Protein AF-A0A1X6MQY3-F1 (afdb_monomer_lite)

pLDDT: mean 72.14, std 27.14, range [22.7, 98.81]

Foldseek 3Di:
DAQQVQVVVLQVQLQVCLLVLNLVSNLVQAAQQAWEFEACQQHPDTDIATGSVRSSVSSVVGSNVSNKADKDWDPPPLFDWDQDCDAPLHRWIKTKIWIDGPFFTKIKIFIWDQYPVNPGIHTNFIYMHGPGTPPQAFPPDDPPDPPPDPPPDDDPCLQVQQEEEEALPLLRLLVQLVCVRSVRRYEYEAQAQAALVLLVQAAQLDWALAFQLLDQGPPGGDDPPADRIGHSVNSRVVSRVSCVVSVHHYQYNKHWFADWDADPVVLWIWIWMCRVNDTDIGTHNEYEYAVALFAAFDDDDAAPPVLAPADEEESSNDHFQQVQAQFAEEEEEDAASSLSRLVRNLVNHHVAAEYEAQFAEFEAASVVVRVVSCVLRPPPNHSVSSCSVVVSADPVNLQVSLLVCLVVRCVVRVVLVVLCVVLPHHYDCPPRSSHVVVVVQQSSQDLDPPSRYHYHHDPPSSVCSSVNSYHYHYNWDFHHAHNQWTAIPVRDTDGGNYYYYNPGGGGCVVVVCRNHNDLVVVQCPRVNNPPVDDDDDDDDPFRWHWHRHPPDTRTTGDDDDPDDDPDDPDDDDDDDDDPVPPVVPPPDDDDDYDDDDDDPVPPVVVVVVVVVVVVVVVVVVVVVVVVVVVVVVVVVPDPDDDDDDDDDDDDDDDDDDDDWDWDWDWDADPVGDIDIAIDTDDDPPDDDPGDDDDDPPPPPPVVVVVVVVVVVVVVVVVVVVVVVVVVVVVVVVVPPDDDDDDDVVVVVVVVVVD

Organism: NCBI:txid670580

InterPro domains:
  IPR036188 FAD/NAD(P)-binding domain superfamily [G3DSA:3.50.50.60] (157-435)
  IPR036188 FAD/NAD(P)-binding domain superfamily [SSF51905] (165-577)
  IPR050982 Auxin biosynthesis and cation transport [PTHR43539] (166-515)

Radius of gyration: 34.9 Å; chains: 1; bounding box: 99×87×88 Å

Sequence (754 aa):
MDPKTIAENWLHTFGLAAYKGDVAAVVETFAQDGFLRDLLVFTWDLRTLAGHDKITAHLGPTLAPAHLSHFALDISPALAPEFITDGPFAGGVGAGFVFDMPRRRGQGYVRLLRDANGEAWRAVAACVLVAGLKGHEERGPEPGVYVAALYFGIPPRWKSADARTVGAGQSGLNAAARLEQLSVPTLVVEKAARVGDQWRARYPTLSLHSIRNFSHLAYQAFPSTWPEFAPRDKMADWLEQYTITQDLFVWTSSHIMPGAQYDSASQRWSVTVNRNGTHVTLQPAHIVCAIGSTGPPHISEVADQDVFRGTVMHSGAYAGGQPFVGQHAVVVGACQSSADICQDLAFRGAASVTMVQRSSTCVVGIKTPTDEERAWYPVGVPTEAADMKNFSVPLKLTRREALKANAAKWERERAVHAKLKNSGLKLNMGRDGTGPLFLAYERLGESSRDLLTGYWWDVGLADYIESGRVEVKQGVEPKRFTADGVTFTDDSTLKADLVLFATGWCDVRESLKEIFGNEFWYCMGDLATVRFGSRQLTSHNKPFIVDVTNYYISVHTSARSQDCKEVYGHDNLTAVGVDHYRERASRHIESVPSVYHDARTDIAERALMHEELNRLEKEVADLLHQQASAYQSVMTMRAELSLDDAVTQEAVGDGYATSYVTAEGIWENEAGTKYTVHLPLVEDGTAPHAKIRMPPDEQQTITELAATTLFKIVWISKAIVLQRIMELVRKQKANKEIQWRFNLSMEMEDQMAR

Secondary structure (DSSP, 8-state):
--HHHHHHHHHHHHHHHHHHT-HHHHHTTEEEEEEEEEESSSSSSEEEEESHHHHHHHHHHHHHHHT-EEEEE--STTTS-EE--SGGGTTSEEEEEEEE-SSEEEEEEEEEEE-TTSSSEEEEEEEEEEEEETT-----S----TTS----S--GGGGG-SEEEE--SHHHHHHHHHHHHTT--EEEE-SSSSTTHHHHTS-TT-EEEEETTTTPBTTBPPPTTS-SEEEHHHHHHHHHHHHHHTT--EE-SEEEPS--EEETTTTEEEEEEEETTEEEEE--SEEEE-S-SEEEE-----BTGGG--SEEEEGGG---SGGGTT-EEEEE--SHHHHHHHHHHHHHT-SEEEEEESS-EEEEETHHHHHHHHHHS-TTS-HHHHHHHHHTS-HHHHHHHHHHHHHHHHHHTHHHHHHHHHTT--EESSTTS--HHHHHHHHHH---TT---EEEEESSHHHHHHTTSSEEEES--EEEE-SSEEEETTS-EEE-SEEEE---EEEHHHHHHHHH-HHHHHHH-SSS---SS-PPP---S--EEEEEETTEEEEEE----S--SSS---------S-GGGTTTSSS------------SSHHHHHHHHHHHHHHHHHHHHHHHHHHHHHHHHHTTS----------------SS------EEEEEEE-TT--EEEEEEE---SSS---------GGGHHHHHHHHHHHHHHHHHHHHHHHHHHHHHHHHHHTTS------S-SHHHHHHHH--

Structure (mmCIF, N/CA/C/O backbone):
data_AF-A0A1X6MQY3-F1
#
_entry.id   AF-A0A1X6MQY3-F1
#
loop_
_atom_site.group_PDB
_atom_site.id
_atom_site.type_symbol
_atom_site.label_atom_id
_atom_site.label_alt_id
_atom_site.label_comp_id
_atom_site.label_asym_id
_atom_site.label_entity_id
_atom_site.label_seq_id
_atom_site.pdbx_PDB_ins_code
_atom_site.Cartn_x
_atom_site.Cartn_y
_atom_site.Cartn_z
_atom_site.occupancy
_atom_site.B_iso_or_equiv
_atom_site.auth_seq_id
_atom_site.auth_comp_id
_atom_site.auth_asym_id
_atom_site.auth_atom_id
_atom_site.pdbx_PDB_model_num
ATOM 1 N N . MET A 1 1 ? 14.191 22.707 -27.914 1.00 81.38 1 MET A N 1
ATOM 2 C CA . MET A 1 1 ? 14.145 21.255 -28.170 1.00 81.38 1 MET A CA 1
ATOM 3 C C . MET A 1 1 ? 12.857 20.757 -27.550 1.00 81.38 1 MET A C 1
ATOM 5 O O . MET A 1 1 ? 12.587 21.122 -26.412 1.00 81.38 1 MET A O 1
ATOM 9 N N . ASP A 1 2 ? 12.035 20.067 -28.324 1.00 94.94 2 ASP A N 1
ATOM 10 C CA . ASP A 1 2 ? 10.779 19.447 -27.891 1.00 94.94 2 ASP A CA 1
ATOM 11 C C . ASP A 1 2 ? 11.055 18.179 -27.040 1.00 94.94 2 ASP A C 1
ATOM 13 O O . ASP A 1 2 ? 12.187 17.679 -27.057 1.00 94.94 2 ASP A O 1
ATOM 17 N N . PRO A 1 3 ? 10.073 17.650 -26.280 1.00 96.31 3 PRO A N 1
ATOM 18 C CA . PRO A 1 3 ? 10.327 16.553 -25.346 1.00 96.31 3 PRO A CA 1
ATOM 19 C C . PRO A 1 3 ? 10.656 15.236 -26.059 1.00 96.31 3 PRO A C 1
ATOM 21 O O . PRO A 1 3 ? 11.423 14.438 -25.521 1.00 96.31 3 PRO A O 1
ATOM 24 N N . LYS A 1 4 ? 10.155 15.025 -27.285 1.00 97.12 4 LYS A N 1
ATOM 25 C CA . LYS A 1 4 ? 10.470 13.837 -28.082 1.00 97.12 4 LYS A CA 1
ATOM 26 C C . LYS A 1 4 ? 11.945 13.838 -28.476 1.00 97.12 4 LYS A C 1
ATOM 28 O O . LYS A 1 4 ? 12.638 12.887 -28.137 1.00 97.12 4 LYS A O 1
ATOM 33 N N . THR A 1 5 ? 12.452 14.915 -29.076 1.00 97.31 5 THR A N 1
ATOM 34 C CA . THR A 1 5 ? 13.877 15.021 -29.441 1.00 97.31 5 THR A CA 1
ATOM 35 C C . THR A 1 5 ? 14.799 14.875 -28.218 1.00 97.31 5 THR A C 1
ATOM 37 O O . THR A 1 5 ? 15.861 14.260 -28.309 1.00 97.31 5 THR A O 1
ATOM 40 N N . ILE A 1 6 ? 14.401 15.394 -27.046 1.00 97.50 6 ILE A N 1
ATOM 41 C CA . ILE A 1 6 ? 15.151 15.210 -25.786 1.00 97.50 6 ILE A CA 1
ATOM 42 C C . ILE A 1 6 ? 15.217 13.722 -25.400 1.00 97.50 6 ILE A C 1
ATOM 44 O O . ILE A 1 6 ? 16.303 13.204 -25.126 1.00 97.50 6 ILE A O 1
ATOM 48 N N . ALA A 1 7 ? 14.073 13.033 -25.402 1.00 98.00 7 ALA A N 1
ATOM 49 C CA . ALA A 1 7 ? 13.982 11.622 -25.041 1.00 98.00 7 ALA A CA 1
ATOM 50 C C . ALA A 1 7 ? 14.686 10.702 -26.057 1.00 98.00 7 ALA A C 1
ATOM 52 O O . ALA A 1 7 ? 15.372 9.769 -25.646 1.00 98.00 7 ALA A O 1
ATOM 53 N N . GLU A 1 8 ? 14.585 10.984 -27.362 1.00 97.75 8 GLU A N 1
ATOM 54 C CA . GLU A 1 8 ? 15.268 10.236 -28.430 1.00 97.75 8 GLU A CA 1
ATOM 55 C C . GLU A 1 8 ? 16.793 10.312 -28.287 1.00 97.75 8 GLU A C 1
ATOM 57 O O . GLU A 1 8 ? 17.463 9.280 -28.323 1.00 97.75 8 GLU A O 1
ATOM 62 N N . ASN A 1 9 ? 17.347 11.505 -28.045 1.00 97.31 9 ASN A N 1
ATOM 63 C CA . ASN A 1 9 ? 18.790 11.691 -27.860 1.00 97.31 9 ASN A CA 1
ATOM 64 C C . ASN A 1 9 ? 19.326 10.935 -26.630 1.00 97.31 9 ASN A C 1
ATOM 66 O O . ASN A 1 9 ? 20.386 10.301 -26.695 1.00 97.31 9 ASN A O 1
ATOM 70 N N . TRP A 1 10 ? 18.590 10.974 -25.512 1.00 98.19 10 TRP A N 1
ATOM 71 C CA . TRP A 1 10 ? 18.957 10.223 -24.310 1.00 98.19 10 TRP A CA 1
ATOM 72 C C . TRP A 1 10 ? 18.854 8.711 -24.543 1.00 98.19 10 TRP A C 1
ATOM 74 O O . TRP A 1 10 ? 19.821 7.991 -24.290 1.00 98.19 10 TRP A O 1
ATOM 84 N N . LEU A 1 11 ? 17.729 8.231 -25.088 1.00 98.56 11 LEU A N 1
ATOM 85 C CA . LEU A 1 11 ? 17.483 6.803 -25.300 1.00 98.56 11 LEU A CA 1
ATOM 86 C C . LEU A 1 11 ? 18.447 6.195 -26.324 1.00 98.56 11 LEU A C 1
ATOM 88 O O . LEU A 1 11 ? 18.898 5.071 -26.129 1.00 98.56 11 LEU A O 1
ATOM 92 N N . HIS A 1 12 ? 18.810 6.931 -27.378 1.00 98.25 12 HIS A N 1
ATOM 93 C CA . HIS A 1 12 ? 19.837 6.504 -28.327 1.00 98.25 12 HIS A CA 1
ATOM 94 C C . HIS A 1 12 ? 21.189 6.293 -27.628 1.00 98.25 12 HIS A C 1
ATOM 96 O O . HIS A 1 12 ? 21.837 5.266 -27.824 1.00 98.25 12 HIS A O 1
ATOM 102 N N . THR A 1 13 ? 21.595 7.235 -26.772 1.00 98.06 13 THR A N 1
ATOM 103 C CA . THR A 1 13 ? 22.869 7.165 -26.038 1.00 98.06 13 THR A CA 1
ATOM 104 C C . THR A 1 13 ? 22.866 6.015 -25.026 1.00 98.06 13 THR A C 1
ATOM 106 O O . THR A 1 13 ? 23.754 5.162 -25.060 1.00 98.06 13 THR A O 1
ATOM 109 N N . PHE A 1 14 ? 21.829 5.937 -24.185 1.00 98.56 14 PHE A N 1
ATOM 110 C CA . PHE A 1 14 ? 21.639 4.871 -23.198 1.00 98.56 14 PHE A CA 1
ATOM 111 C C . PHE A 1 14 ? 21.548 3.490 -23.862 1.00 98.56 14 PHE A C 1
ATOM 113 O O . PHE A 1 14 ? 22.250 2.562 -23.467 1.00 98.56 14 PHE A O 1
ATOM 120 N N . GLY A 1 15 ? 20.725 3.360 -24.904 1.00 98.25 15 GLY A N 1
ATOM 121 C CA . GLY A 1 15 ? 20.485 2.104 -25.609 1.00 98.25 15 GLY A CA 1
ATOM 122 C C . GLY A 1 15 ? 21.708 1.596 -26.370 1.00 98.25 15 GLY A C 1
ATOM 123 O O . GLY A 1 15 ? 21.983 0.397 -26.345 1.00 98.25 15 GLY A O 1
ATOM 124 N N . LEU A 1 16 ? 22.490 2.487 -26.993 1.00 98.44 16 LEU A N 1
ATOM 125 C CA . LEU A 1 16 ? 23.740 2.120 -27.666 1.00 98.44 16 LEU A CA 1
ATOM 126 C C . LEU A 1 16 ? 24.808 1.650 -26.670 1.00 98.44 16 LEU A C 1
ATOM 128 O O . LEU A 1 16 ? 25.508 0.674 -26.946 1.00 98.44 16 LEU A O 1
ATOM 132 N N . ALA A 1 17 ? 24.931 2.322 -25.523 1.00 98.38 17 ALA A N 1
ATOM 133 C CA . ALA A 1 17 ? 25.840 1.917 -24.455 1.00 98.38 17 ALA A CA 1
ATOM 134 C C . ALA A 1 17 ? 25.417 0.569 -23.843 1.00 98.38 17 ALA A C 1
ATOM 136 O O . ALA A 1 17 ? 26.231 -0.350 -23.742 1.00 98.38 17 ALA A O 1
ATOM 137 N N . ALA A 1 18 ? 24.124 0.406 -23.542 1.00 98.12 18 ALA A N 1
ATOM 138 C CA . ALA A 1 18 ? 23.566 -0.828 -22.998 1.00 98.12 18 ALA A CA 1
ATOM 139 C C . ALA A 1 18 ? 23.732 -2.024 -23.950 1.00 98.12 18 ALA A C 1
ATOM 141 O O . ALA A 1 18 ? 24.156 -3.093 -23.515 1.00 98.12 18 ALA A O 1
ATOM 142 N N . TYR A 1 19 ? 23.481 -1.835 -25.251 1.00 98.00 19 TYR A N 1
ATOM 143 C CA . TYR A 1 19 ? 23.693 -2.857 -26.282 1.00 98.00 19 TYR A CA 1
ATOM 144 C C . TYR A 1 19 ? 25.165 -3.287 -26.402 1.00 98.00 19 TYR A C 1
ATOM 146 O O . TYR A 1 19 ? 25.456 -4.465 -26.606 1.00 98.00 19 TYR A O 1
ATOM 154 N N . LYS A 1 20 ? 26.106 -2.347 -26.247 1.00 97.81 20 LYS A N 1
ATOM 155 C CA . LYS A 1 20 ? 27.552 -2.626 -26.265 1.00 97.81 20 LYS A CA 1
ATOM 156 C C . LYS A 1 20 ? 28.084 -3.256 -24.974 1.00 97.81 20 LYS A C 1
ATOM 158 O O . LYS A 1 20 ? 29.227 -3.705 -24.968 1.00 97.81 20 LYS A O 1
ATOM 163 N N . GLY A 1 21 ? 27.306 -3.265 -23.890 1.00 97.44 21 GLY A N 1
ATOM 164 C CA . GLY A 1 21 ? 27.806 -3.621 -22.560 1.00 97.44 21 GLY A CA 1
ATOM 165 C C . GLY A 1 21 ? 28.698 -2.546 -21.923 1.00 97.44 21 GLY A C 1
ATOM 166 O O . GLY A 1 21 ? 29.435 -2.850 -20.987 1.00 97.44 21 GLY A O 1
ATOM 167 N N . ASP A 1 22 ? 28.656 -1.305 -22.417 1.00 98.38 22 ASP A N 1
ATOM 168 C CA . ASP A 1 22 ? 29.492 -0.201 -21.937 1.00 98.38 22 ASP A CA 1
ATOM 169 C C . ASP A 1 22 ? 28.880 0.433 -20.680 1.00 98.38 22 ASP A C 1
ATOM 171 O O . ASP A 1 22 ? 28.027 1.321 -20.737 1.00 98.38 22 ASP A O 1
ATOM 175 N N . VAL A 1 23 ? 29.313 -0.064 -19.522 1.00 98.50 23 VAL A N 1
ATOM 176 C CA . VAL A 1 23 ? 28.817 0.374 -18.212 1.00 98.50 23 VAL A CA 1
ATOM 177 C C . VAL A 1 23 ? 29.121 1.848 -17.949 1.00 98.50 23 VAL A C 1
ATOM 179 O O . VAL A 1 23 ? 28.262 2.544 -17.413 1.00 98.50 23 VAL A O 1
ATOM 182 N N . ALA A 1 24 ? 30.298 2.340 -18.346 1.00 98.19 24 ALA A N 1
ATOM 183 C CA . ALA A 1 24 ? 30.678 3.733 -18.126 1.00 98.19 24 ALA A CA 1
ATOM 184 C C . ALA A 1 24 ? 29.783 4.671 -18.949 1.00 98.19 24 ALA A C 1
ATOM 186 O O . ALA A 1 24 ? 29.186 5.595 -18.399 1.00 98.19 24 ALA A O 1
ATOM 187 N N . ALA A 1 25 ? 29.596 4.376 -20.239 1.00 98.06 25 ALA A N 1
ATOM 188 C CA . ALA A 1 25 ? 28.720 5.169 -21.095 1.00 98.06 25 ALA A CA 1
ATOM 189 C C . ALA A 1 25 ? 27.237 5.087 -20.682 1.00 98.06 25 ALA A C 1
ATOM 191 O O . ALA A 1 25 ? 26.522 6.074 -20.845 1.00 98.06 25 ALA A O 1
ATOM 192 N N . VAL A 1 26 ? 26.761 3.967 -20.112 1.00 98.44 26 VAL A N 1
ATOM 193 C CA . VAL A 1 26 ? 25.411 3.903 -19.512 1.00 98.44 26 VAL A CA 1
ATOM 194 C C . VAL A 1 26 ? 25.312 4.830 -18.300 1.00 98.44 26 VAL A C 1
ATOM 196 O O . VAL A 1 26 ? 24.352 5.594 -18.199 1.00 98.44 26 VAL A O 1
ATOM 199 N N . VAL A 1 27 ? 26.284 4.778 -17.388 1.00 98.00 27 VAL A N 1
ATOM 200 C CA . VAL A 1 27 ? 26.291 5.552 -16.136 1.00 98.00 27 VAL A CA 1
ATOM 201 C C . VAL A 1 27 ? 26.330 7.061 -16.403 1.00 98.00 27 VAL A C 1
ATOM 203 O O . VAL A 1 27 ? 25.552 7.797 -15.798 1.00 98.00 27 VAL A O 1
ATOM 206 N N . GLU A 1 28 ? 27.099 7.507 -17.398 1.00 96.69 28 GLU A N 1
ATOM 207 C CA . GLU A 1 28 ? 27.139 8.906 -17.860 1.00 96.69 28 GLU A CA 1
ATOM 208 C C . GLU A 1 28 ? 25.793 9.450 -18.376 1.00 96.69 28 GLU A C 1
ATOM 210 O O . GLU A 1 28 ? 25.615 10.663 -18.490 1.00 96.69 28 GLU A O 1
ATOM 215 N N . THR A 1 29 ? 24.801 8.598 -18.664 1.00 97.69 29 THR A N 1
ATOM 216 C CA . THR A 1 29 ? 23.443 9.063 -19.010 1.00 97.69 29 THR A CA 1
ATOM 217 C C . THR A 1 29 ? 22.597 9.460 -17.790 1.00 97.69 29 THR A C 1
ATOM 219 O O . THR A 1 29 ? 21.542 10.086 -17.950 1.00 97.69 29 THR A O 1
ATOM 222 N N . PHE A 1 30 ? 23.048 9.139 -16.573 1.00 97.62 30 PHE A N 1
ATOM 223 C CA . PHE A 1 30 ? 22.397 9.477 -15.305 1.00 97.62 30 PHE A CA 1
ATOM 224 C C . PHE A 1 30 ? 23.007 10.730 -14.677 1.00 97.62 30 PHE A C 1
ATOM 226 O O . PHE A 1 30 ? 24.190 11.021 -14.845 1.00 97.62 30 PHE A O 1
ATOM 233 N N . ALA A 1 31 ? 22.208 11.451 -13.890 1.00 95.44 31 ALA A N 1
ATOM 234 C CA . ALA A 1 31 ? 22.740 12.461 -12.980 1.00 95.44 31 ALA A CA 1
ATOM 235 C C . ALA A 1 31 ? 23.653 11.794 -11.931 1.00 95.44 31 ALA A C 1
ATOM 237 O O . ALA A 1 31 ? 23.474 10.613 -11.624 1.00 95.44 31 ALA A O 1
ATOM 238 N N . GLN A 1 32 ? 24.593 12.543 -11.345 1.00 93.69 32 GLN A N 1
ATOM 239 C CA . GLN A 1 32 ? 25.542 12.013 -10.350 1.00 93.69 32 GLN A CA 1
ATOM 240 C C . GLN A 1 32 ? 24.837 11.339 -9.157 1.00 93.69 32 GLN A C 1
ATOM 242 O O . GLN A 1 32 ? 25.299 10.324 -8.636 1.00 93.69 32 GLN A O 1
ATOM 247 N N . ASP A 1 33 ? 23.698 11.902 -8.745 1.00 91.88 33 ASP A N 1
ATOM 248 C CA . ASP A 1 33 ? 22.793 11.426 -7.693 1.00 91.88 33 ASP A CA 1
ATOM 249 C C . ASP A 1 33 ? 21.560 10.677 -8.245 1.00 91.88 33 ASP A C 1
ATOM 251 O O . ASP A 1 33 ? 20.618 10.392 -7.502 1.00 91.88 33 ASP A O 1
ATOM 255 N N . GLY A 1 34 ? 21.553 10.384 -9.548 1.00 95.06 34 GLY A N 1
ATOM 256 C CA . GLY A 1 34 ? 20.458 9.743 -10.264 1.00 95.06 34 GLY A CA 1
ATOM 257 C C . GLY A 1 34 ? 20.236 8.289 -9.852 1.00 95.06 34 GLY A C 1
ATOM 258 O O . GLY A 1 34 ? 21.082 7.644 -9.226 1.00 95.06 34 GLY A O 1
ATOM 259 N N . PHE A 1 35 ? 19.064 7.763 -10.204 1.00 96.81 35 PHE A N 1
ATOM 260 C CA . PHE A 1 35 ? 18.627 6.437 -9.778 1.00 96.81 35 PHE A CA 1
ATOM 261 C C . PHE A 1 35 ? 18.347 5.491 -10.946 1.00 96.81 35 PHE A C 1
ATOM 263 O O . PHE A 1 35 ? 17.607 5.840 -11.866 1.00 96.81 35 PHE A O 1
ATOM 270 N N . LEU A 1 36 ? 18.829 4.250 -10.832 1.00 97.50 36 LEU A N 1
ATOM 271 C CA . LEU A 1 36 ? 18.385 3.117 -11.648 1.00 97.50 36 LEU A CA 1
ATOM 272 C C . LEU A 1 36 ? 17.474 2.212 -10.810 1.00 97.50 36 LEU A C 1
ATOM 274 O O . LEU A 1 36 ? 17.883 1.703 -9.761 1.00 97.50 36 LEU A O 1
ATOM 278 N N . ARG A 1 37 ? 16.245 1.984 -11.277 1.00 95.31 37 ARG A N 1
ATOM 279 C CA . ARG A 1 37 ? 15.297 1.028 -10.691 1.00 95.31 37 ARG A CA 1
ATOM 280 C C . ARG A 1 37 ? 15.143 -0.175 -11.622 1.00 95.31 37 ARG A C 1
ATOM 282 O O . ARG A 1 37 ? 14.486 -0.076 -12.652 1.00 95.31 37 ARG A O 1
ATOM 289 N N . ASP A 1 38 ? 15.776 -1.285 -11.254 1.00 93.25 38 ASP A N 1
ATOM 290 C CA . ASP A 1 38 ? 15.801 -2.551 -11.999 1.00 93.25 38 ASP A CA 1
ATOM 291 C C . ASP A 1 38 ? 14.758 -3.506 -11.414 1.00 93.25 38 ASP A C 1
ATOM 293 O O . ASP A 1 38 ? 14.861 -3.911 -10.255 1.00 93.25 38 ASP A O 1
ATOM 297 N N . LEU A 1 39 ? 13.738 -3.841 -12.202 1.00 89.81 39 LEU A N 1
ATOM 298 C CA . LEU A 1 39 ? 12.708 -4.810 -11.845 1.00 89.81 39 LEU A CA 1
ATOM 299 C C . LEU A 1 39 ? 12.854 -6.043 -12.748 1.00 89.81 39 LEU A C 1
ATOM 301 O O . LEU A 1 39 ? 12.202 -6.168 -13.787 1.00 89.81 39 LEU A O 1
ATOM 305 N N . LEU A 1 40 ? 13.707 -6.974 -12.315 1.00 89.19 40 LEU A N 1
ATOM 306 C CA . LEU A 1 40 ? 13.940 -8.275 -12.954 1.00 89.19 40 LEU A CA 1
ATOM 307 C C . LEU A 1 40 ? 14.655 -8.230 -14.323 1.00 89.19 40 LEU A C 1
ATOM 309 O O . LEU A 1 40 ? 14.620 -9.219 -15.058 1.00 89.19 40 LEU A O 1
ATOM 313 N N . VAL A 1 41 ? 15.294 -7.121 -14.713 1.00 94.81 41 VAL A N 1
ATOM 314 C CA . VAL A 1 41 ? 15.950 -6.998 -16.030 1.00 94.81 41 VAL A CA 1
ATOM 315 C C . VAL A 1 41 ? 17.330 -7.639 -15.999 1.00 94.81 41 VAL A C 1
ATOM 317 O O . VAL A 1 41 ? 17.587 -8.591 -16.732 1.00 94.81 41 VAL A O 1
ATOM 320 N N . PHE A 1 42 ? 18.204 -7.160 -15.118 1.00 93.25 42 PHE A N 1
ATOM 321 C CA . PHE A 1 42 ? 19.594 -7.626 -15.039 1.00 93.25 42 PHE A CA 1
ATOM 322 C C . PHE A 1 42 ? 19.759 -8.891 -14.186 1.00 93.25 42 PHE A C 1
ATOM 324 O O . PHE A 1 42 ? 20.777 -9.575 -14.243 1.00 93.25 42 PHE A O 1
ATOM 331 N N . THR A 1 43 ? 18.753 -9.192 -13.367 1.00 88.56 43 THR A N 1
ATOM 332 C CA . THR A 1 43 ? 18.747 -10.231 -12.327 1.00 88.56 43 THR A CA 1
ATOM 333 C C . THR A 1 43 ? 17.313 -10.736 -12.114 1.00 88.56 43 THR A C 1
ATOM 335 O O . THR A 1 43 ? 16.413 -10.322 -12.837 1.00 88.56 43 THR A O 1
ATOM 338 N N . TRP A 1 44 ? 17.071 -11.624 -11.144 1.00 80.88 44 TRP A N 1
ATOM 339 C CA . TRP A 1 44 ? 15.713 -12.016 -10.725 1.00 80.88 44 TRP A CA 1
ATOM 340 C C . TRP A 1 44 ? 15.253 -11.342 -9.416 1.00 80.88 44 TRP A C 1
ATOM 342 O O . TRP A 1 44 ? 14.250 -11.755 -8.845 1.00 80.88 44 TRP A O 1
ATOM 352 N N . ASP A 1 45 ? 15.931 -10.279 -8.962 1.00 79.38 45 ASP A N 1
ATOM 353 C CA . ASP A 1 45 ? 15.491 -9.496 -7.796 1.00 79.38 45 ASP A CA 1
ATOM 354 C C . ASP A 1 45 ? 15.112 -8.062 -8.183 1.00 79.38 45 ASP A C 1
ATOM 356 O O . ASP A 1 45 ? 15.515 -7.542 -9.225 1.00 79.38 45 ASP A O 1
ATOM 360 N N . LEU A 1 46 ? 14.358 -7.407 -7.301 1.00 80.00 46 LEU A N 1
ATOM 361 C CA . LEU A 1 46 ? 13.988 -6.000 -7.426 1.00 80.00 46 LEU A CA 1
ATOM 362 C C . LEU A 1 46 ? 15.082 -5.126 -6.800 1.00 80.00 46 LEU A C 1
ATOM 364 O O . LEU A 1 46 ? 15.442 -5.308 -5.635 1.00 80.00 46 LEU A O 1
ATOM 368 N N . ARG A 1 47 ? 15.610 -4.159 -7.554 1.00 86.50 47 ARG A N 1
ATOM 369 C CA . ARG A 1 47 ? 16.716 -3.289 -7.130 1.00 86.50 47 ARG A CA 1
ATOM 370 C C . ARG A 1 47 ? 16.411 -1.811 -7.345 1.00 86.50 47 ARG A C 1
ATOM 372 O O . ARG A 1 47 ? 15.682 -1.393 -8.240 1.00 86.50 47 ARG A O 1
ATOM 379 N N . THR A 1 48 ? 16.988 -0.986 -6.481 1.00 89.44 48 THR A N 1
ATOM 380 C CA . THR A 1 48 ? 16.944 0.476 -6.570 1.00 89.44 48 THR A CA 1
ATOM 381 C C . THR A 1 48 ? 18.312 1.003 -6.174 1.00 89.44 48 THR A C 1
ATOM 383 O O . THR A 1 48 ? 18.716 0.928 -5.013 1.00 89.44 48 THR A O 1
ATOM 386 N N . LEU A 1 49 ? 19.037 1.493 -7.169 1.00 94.25 49 LEU A N 1
ATOM 387 C CA . LEU A 1 49 ? 20.429 1.908 -7.089 1.00 94.25 49 LEU A CA 1
ATOM 388 C C . LEU A 1 49 ? 20.471 3.431 -7.169 1.00 94.25 49 LEU A C 1
ATOM 390 O O . LEU A 1 49 ? 19.715 4.025 -7.932 1.00 94.25 49 LEU A O 1
ATOM 394 N N . ALA A 1 50 ? 21.311 4.049 -6.345 1.00 95.06 50 ALA A N 1
ATOM 395 C CA . ALA A 1 50 ? 21.366 5.496 -6.171 1.00 95.06 50 ALA A CA 1
ATOM 396 C C . ALA A 1 50 ? 22.810 5.973 -6.313 1.00 95.06 50 ALA A C 1
ATOM 398 O O . ALA A 1 50 ? 23.666 5.538 -5.535 1.00 95.06 50 ALA A O 1
ATOM 399 N N . GLY A 1 51 ? 23.038 6.864 -7.273 1.00 96.00 51 GLY A N 1
ATOM 400 C CA . GLY A 1 51 ? 24.348 7.368 -7.654 1.00 96.00 51 GLY A CA 1
ATOM 401 C C . GLY A 1 51 ? 25.165 6.394 -8.503 1.00 96.00 51 GLY A C 1
ATOM 402 O O . GLY A 1 51 ? 24.961 5.174 -8.468 1.00 96.00 51 GLY A O 1
ATOM 403 N N . HIS A 1 52 ? 26.102 6.965 -9.261 1.00 97.56 52 HIS A N 1
ATOM 404 C CA . HIS A 1 52 ? 26.936 6.271 -10.247 1.00 97.56 52 HIS A CA 1
ATOM 405 C C . HIS A 1 52 ? 27.588 4.992 -9.707 1.00 97.56 52 HIS A C 1
ATOM 407 O O . HIS A 1 52 ? 27.358 3.932 -10.279 1.00 97.56 52 HIS A O 1
ATOM 413 N N . ASP A 1 53 ? 28.288 5.036 -8.568 1.00 97.88 53 ASP A N 1
ATOM 414 C CA . ASP A 1 53 ? 29.028 3.887 -8.007 1.00 97.88 53 ASP A CA 1
ATOM 415 C C . ASP A 1 53 ? 28.186 2.606 -7.889 1.00 97.88 53 ASP A C 1
ATOM 417 O O . ASP A 1 53 ? 28.636 1.507 -8.218 1.00 97.88 53 ASP A O 1
ATOM 421 N N . LYS A 1 54 ? 26.932 2.737 -7.433 1.00 97.19 54 LYS A N 1
ATOM 422 C CA . LYS A 1 54 ? 26.021 1.598 -7.229 1.00 97.19 54 LYS A CA 1
ATOM 423 C C . LYS A 1 54 ? 25.433 1.089 -8.536 1.00 97.19 54 LYS A C 1
ATOM 425 O O . LYS A 1 54 ? 25.139 -0.100 -8.638 1.00 97.19 54 LYS A O 1
ATOM 430 N N . ILE A 1 55 ? 25.263 1.974 -9.516 1.00 98.31 55 ILE A N 1
ATOM 431 C CA . ILE A 1 55 ? 24.845 1.612 -10.870 1.00 98.31 55 ILE A CA 1
ATOM 432 C C . ILE A 1 55 ? 25.997 0.859 -11.551 1.00 98.31 55 ILE A C 1
ATOM 434 O O . ILE A 1 55 ? 25.792 -0.270 -11.990 1.00 98.31 55 ILE A O 1
ATOM 438 N N . THR A 1 56 ? 27.219 1.402 -11.523 1.00 98.50 56 THR A N 1
ATOM 439 C CA . THR A 1 56 ? 28.444 0.765 -12.036 1.00 98.50 56 THR A CA 1
ATOM 440 C C . THR A 1 56 ? 28.662 -0.624 -11.437 1.00 98.50 56 THR A C 1
ATOM 442 O O . THR A 1 56 ? 28.843 -1.589 -12.178 1.00 98.50 56 THR A O 1
ATOM 445 N N . ALA A 1 57 ? 28.593 -0.757 -10.108 1.00 97.88 57 ALA A N 1
ATOM 446 C CA . ALA A 1 57 ? 28.823 -2.029 -9.421 1.00 97.88 57 ALA A CA 1
ATOM 447 C C . ALA A 1 57 ? 27.785 -3.114 -9.769 1.00 97.88 57 ALA A C 1
ATOM 449 O O . ALA A 1 57 ? 28.134 -4.291 -9.835 1.00 97.88 57 ALA A O 1
ATOM 450 N N . HIS A 1 58 ? 26.522 -2.739 -10.007 1.00 97.19 58 HIS A N 1
ATOM 451 C CA . HIS A 1 58 ? 25.476 -3.682 -10.426 1.00 97.19 58 HIS A CA 1
ATOM 452 C C . HIS A 1 58 ? 25.582 -4.048 -11.907 1.00 97.19 58 HIS A C 1
ATOM 454 O O . HIS A 1 58 ? 25.473 -5.220 -12.265 1.00 97.19 58 HIS A O 1
ATOM 460 N N . LEU A 1 59 ? 25.807 -3.054 -12.770 1.00 98.06 59 LEU A N 1
ATOM 461 C CA . LEU A 1 59 ? 25.857 -3.241 -14.219 1.00 98.06 59 LEU A CA 1
ATOM 462 C C . LEU A 1 59 ? 27.140 -3.937 -14.688 1.00 98.06 59 LEU A C 1
ATOM 464 O O . LEU A 1 59 ? 27.072 -4.697 -15.650 1.00 98.06 59 LEU A O 1
ATOM 468 N N . GLY A 1 60 ? 28.269 -3.756 -13.991 1.00 97.88 60 GLY A N 1
ATOM 469 C CA . GLY A 1 60 ? 29.556 -4.416 -14.266 1.00 97.88 60 GLY A CA 1
ATOM 470 C C . GLY A 1 60 ? 29.435 -5.901 -14.641 1.00 97.88 60 GLY A C 1
ATOM 471 O O . GLY A 1 60 ? 29.795 -6.271 -15.758 1.00 97.88 60 GLY A O 1
ATOM 472 N N . PRO A 1 61 ? 28.894 -6.756 -13.754 1.00 96.88 61 PRO A N 1
ATOM 473 C CA . PRO A 1 61 ? 28.714 -8.179 -14.035 1.00 96.88 61 PRO A CA 1
ATOM 474 C C . PRO A 1 61 ? 27.419 -8.543 -14.788 1.00 96.88 61 PRO A C 1
ATOM 476 O O . PRO A 1 61 ? 27.263 -9.707 -15.150 1.00 96.88 61 PRO A O 1
ATOM 479 N N . THR A 1 62 ? 26.476 -7.615 -15.013 1.00 97.31 62 THR A N 1
ATOM 480 C CA . THR A 1 62 ? 25.109 -7.963 -15.473 1.00 97.31 62 THR A CA 1
ATOM 481 C C . THR A 1 62 ? 24.652 -7.327 -16.789 1.00 97.31 62 THR A C 1
ATOM 483 O O . THR A 1 62 ? 23.774 -7.888 -17.446 1.00 97.31 62 THR A O 1
ATOM 486 N N . LEU A 1 63 ? 25.242 -6.209 -17.225 1.00 97.88 63 LEU A N 1
ATOM 487 C CA . LEU A 1 63 ? 24.782 -5.459 -18.400 1.00 97.88 63 LEU A CA 1
ATOM 488 C C . LEU A 1 63 ? 24.964 -6.246 -19.704 1.00 97.88 63 LEU A C 1
ATOM 490 O O . LEU A 1 63 ? 24.002 -6.441 -20.445 1.00 97.88 63 LEU A O 1
ATOM 494 N N . ALA A 1 64 ? 26.178 -6.736 -19.974 1.00 96.56 64 ALA A N 1
ATOM 495 C CA . ALA A 1 64 ? 26.455 -7.493 -21.195 1.00 96.56 64 ALA A CA 1
ATOM 496 C C . ALA A 1 64 ? 25.685 -8.838 -21.265 1.00 96.56 64 ALA A C 1
ATOM 498 O O . ALA A 1 64 ? 25.085 -9.100 -22.309 1.00 96.56 64 ALA A O 1
ATOM 499 N N . PRO A 1 65 ? 25.591 -9.654 -20.187 1.00 96.31 65 PRO A N 1
ATOM 500 C CA . PRO A 1 65 ? 24.758 -10.865 -20.174 1.00 96.31 65 PRO A CA 1
ATOM 501 C C . PRO A 1 65 ? 23.250 -10.634 -20.357 1.00 96.31 65 PRO A C 1
ATOM 503 O O . PRO A 1 65 ? 22.535 -11.560 -20.741 1.00 96.31 65 PRO A O 1
ATOM 506 N N . ALA A 1 66 ? 22.738 -9.427 -20.087 1.00 95.88 66 ALA A N 1
ATOM 507 C CA . ALA A 1 66 ? 21.323 -9.113 -20.287 1.00 95.88 66 ALA A CA 1
ATOM 508 C C . ALA A 1 66 ? 20.935 -9.006 -21.776 1.00 95.88 66 ALA A C 1
ATOM 510 O O . ALA A 1 66 ? 19.759 -9.176 -22.108 1.00 95.88 66 ALA A O 1
ATOM 511 N N . HIS A 1 67 ? 21.910 -8.766 -22.668 1.00 96.81 67 HIS A N 1
ATOM 512 C CA . HIS A 1 67 ? 21.732 -8.672 -24.124 1.00 96.81 67 HIS A CA 1
ATOM 513 C C . HIS A 1 67 ? 20.579 -7.735 -24.541 1.00 96.81 67 HIS A C 1
ATOM 515 O O . HIS A 1 67 ? 19.716 -8.102 -25.343 1.00 96.81 67 HIS A O 1
ATOM 521 N N . LEU A 1 68 ? 20.554 -6.527 -23.966 1.00 98.12 68 LEU A N 1
ATOM 522 C CA . LEU A 1 68 ? 19.525 -5.525 -24.248 1.00 98.12 68 LEU A CA 1
ATOM 523 C C . LEU A 1 68 ? 19.673 -4.980 -25.675 1.00 98.12 68 LEU A C 1
ATOM 525 O O . LEU A 1 68 ? 20.774 -4.654 -26.111 1.00 98.12 68 LEU A O 1
ATOM 529 N N . SER A 1 69 ? 18.568 -4.869 -26.409 1.00 98.19 69 SER A N 1
ATOM 530 C CA . SER A 1 69 ? 18.567 -4.493 -27.828 1.00 98.19 69 SER A CA 1
ATOM 531 C C . SER A 1 69 ? 17.266 -3.794 -28.238 1.00 98.19 69 SER A C 1
ATOM 533 O O . SER A 1 69 ? 16.328 -3.731 -27.450 1.00 98.19 69 SER A O 1
ATOM 535 N N . HIS A 1 70 ? 17.198 -3.281 -29.473 1.00 97.81 70 HIS A N 1
ATOM 536 C CA . HIS A 1 70 ? 15.978 -2.724 -30.087 1.00 97.81 70 HIS A CA 1
ATOM 537 C C . HIS A 1 70 ? 15.230 -1.703 -29.204 1.00 97.81 70 HIS A C 1
ATOM 539 O O . HIS A 1 70 ? 14.012 -1.766 -29.050 1.00 97.81 70 HIS A O 1
ATOM 545 N N . PHE A 1 71 ? 15.972 -0.765 -28.609 1.00 98.50 71 PHE A N 1
ATOM 546 C CA . PHE A 1 71 ? 15.389 0.323 -27.828 1.00 98.50 71 PHE A CA 1
ATOM 547 C C . PHE A 1 71 ? 14.527 1.233 -28.712 1.00 98.50 71 PHE A C 1
ATOM 549 O O . PHE A 1 71 ? 14.994 1.723 -29.740 1.00 98.50 71 PHE A O 1
ATOM 556 N N . ALA A 1 72 ? 13.292 1.492 -28.289 1.00 98.31 72 ALA A N 1
ATOM 557 C CA . ALA A 1 72 ? 12.373 2.418 -28.945 1.00 98.31 72 ALA A CA 1
ATOM 558 C C . ALA A 1 72 ? 11.544 3.176 -27.902 1.00 98.31 72 ALA A C 1
ATOM 560 O O . ALA A 1 72 ? 11.236 2.632 -26.843 1.00 98.31 72 ALA A O 1
ATOM 561 N N . LEU A 1 73 ? 11.171 4.424 -28.193 1.00 98.38 73 LEU A N 1
ATOM 562 C CA . LEU A 1 73 ? 10.239 5.164 -27.342 1.00 98.38 73 LEU A CA 1
ATOM 563 C C . LEU A 1 73 ? 8.842 4.547 -27.411 1.00 98.38 73 LEU A C 1
ATOM 565 O O . LEU A 1 73 ? 8.383 4.131 -28.476 1.00 98.38 73 LEU A O 1
ATOM 569 N N . ASP A 1 74 ? 8.157 4.544 -26.273 1.00 96.44 74 ASP A N 1
ATOM 570 C CA . ASP A 1 74 ? 6.730 4.270 -26.223 1.00 96.44 74 ASP A CA 1
ATOM 571 C C . ASP A 1 74 ? 5.997 5.494 -26.790 1.00 96.44 74 ASP A C 1
ATOM 573 O O . ASP A 1 74 ? 6.220 6.621 -26.349 1.00 96.44 74 ASP A O 1
ATOM 577 N N . ILE A 1 75 ? 5.174 5.286 -27.817 1.00 93.88 75 ILE A N 1
ATOM 578 C CA . ILE A 1 75 ? 4.399 6.346 -28.483 1.00 93.88 75 ILE A CA 1
ATOM 579 C C . ILE A 1 75 ? 2.909 6.292 -28.127 1.00 93.88 75 ILE A C 1
ATOM 581 O O . ILE A 1 75 ? 2.108 7.016 -28.722 1.00 93.88 75 ILE A O 1
ATOM 585 N N . SER A 1 76 ? 2.512 5.435 -27.180 1.00 93.88 76 SER A N 1
ATOM 586 C CA . SER A 1 76 ? 1.142 5.428 -26.670 1.00 93.88 76 SER A CA 1
ATOM 587 C C . SER A 1 76 ? 0.836 6.767 -25.978 1.00 93.88 76 SER A C 1
ATOM 589 O O . SER A 1 76 ? 1.699 7.298 -25.276 1.00 93.88 76 SER A O 1
ATOM 591 N N . PRO A 1 77 ? -0.376 7.343 -26.120 1.00 92.75 77 PRO A N 1
ATOM 592 C CA . PRO A 1 77 ? -0.665 8.694 -25.622 1.00 92.75 77 PRO A CA 1
ATOM 593 C C . PRO A 1 77 ? -0.399 8.917 -24.127 1.00 92.75 77 PRO A C 1
ATOM 595 O O . PRO A 1 77 ? -0.179 10.049 -23.713 1.00 92.75 77 PRO A O 1
ATOM 598 N N . ALA A 1 78 ? -0.420 7.853 -23.319 1.00 93.06 78 ALA A N 1
ATOM 599 C CA . ALA A 1 78 ? -0.179 7.925 -21.884 1.00 93.06 78 ALA A CA 1
ATOM 600 C C . ALA A 1 78 ? 1.307 7.830 -21.489 1.00 93.06 78 ALA A C 1
ATOM 602 O O . ALA A 1 78 ? 1.640 8.236 -20.379 1.00 93.06 78 ALA A O 1
ATOM 603 N N . LEU A 1 79 ? 2.192 7.309 -22.350 1.00 95.94 79 LEU A N 1
ATOM 604 C CA . LEU A 1 79 ? 3.625 7.108 -22.065 1.00 95.94 79 LEU A CA 1
ATOM 605 C C . LEU A 1 79 ? 4.565 7.835 -23.044 1.00 95.94 79 LEU A C 1
ATOM 607 O O . LEU A 1 79 ? 5.779 7.834 -22.829 1.00 95.94 79 LEU A O 1
ATOM 611 N N . ALA A 1 80 ? 4.016 8.484 -24.073 1.00 97.06 80 ALA A N 1
ATOM 612 C CA . ALA A 1 80 ? 4.749 9.322 -25.014 1.00 97.06 80 ALA A CA 1
ATOM 613 C C . ALA A 1 80 ? 5.570 10.430 -24.316 1.00 97.06 80 ALA A C 1
ATOM 615 O O . ALA A 1 80 ? 5.177 10.899 -23.245 1.00 97.06 80 ALA A O 1
ATOM 616 N N . PRO A 1 81 ? 6.691 10.886 -24.917 1.00 97.88 81 PRO A N 1
ATOM 617 C CA . PRO A 1 81 ? 7.517 11.944 -24.345 1.00 97.88 81 PRO A CA 1
ATOM 618 C C . PRO A 1 81 ? 6.746 13.241 -24.080 1.00 97.88 81 PRO A C 1
ATOM 620 O O . PRO A 1 81 ? 6.238 13.876 -25.005 1.00 97.88 81 PRO A O 1
ATOM 623 N N . GLU A 1 82 ? 6.731 13.675 -22.823 1.00 96.19 82 GLU A N 1
ATOM 624 C CA . GLU A 1 82 ? 6.024 14.872 -22.362 1.00 96.19 82 GLU A CA 1
ATOM 625 C C . GLU A 1 82 ? 6.932 15.757 -21.498 1.00 96.19 82 GLU A C 1
ATOM 627 O O . GLU A 1 82 ? 7.853 15.275 -20.832 1.00 96.19 82 GLU A O 1
ATOM 632 N N . PHE A 1 83 ? 6.663 17.066 -21.476 1.00 96.56 83 PHE A N 1
ATOM 633 C CA . PHE A 1 83 ? 7.204 17.918 -20.419 1.00 96.56 83 PHE A CA 1
ATOM 634 C C . PHE A 1 83 ? 6.445 17.646 -19.124 1.00 96.56 83 PHE A C 1
ATOM 636 O O . PHE A 1 83 ? 5.217 17.667 -19.102 1.00 96.56 83 PHE A O 1
ATOM 643 N N . ILE A 1 84 ? 7.178 17.435 -18.036 1.00 93.12 84 ILE A N 1
ATOM 644 C CA . ILE A 1 84 ? 6.585 17.296 -16.711 1.00 93.12 84 ILE A CA 1
ATOM 645 C C . ILE A 1 84 ? 6.186 18.701 -16.249 1.00 93.12 84 ILE A C 1
ATOM 647 O O . ILE A 1 84 ? 7.044 19.573 -16.095 1.00 93.12 84 ILE A O 1
ATOM 651 N N . THR A 1 85 ? 4.890 18.933 -16.055 1.00 88.50 85 THR A N 1
ATOM 652 C CA . THR A 1 85 ? 4.338 20.243 -15.672 1.00 88.50 85 THR A CA 1
ATOM 653 C C . THR A 1 85 ? 4.409 20.497 -14.170 1.00 88.50 85 THR A C 1
ATOM 655 O O . THR A 1 85 ? 4.646 21.628 -13.757 1.00 88.50 85 THR A O 1
ATOM 658 N N . ASP A 1 86 ? 4.256 19.446 -13.361 1.00 80.38 86 ASP A N 1
ATOM 659 C CA . ASP A 1 86 ? 3.960 19.560 -11.933 1.00 80.38 86 ASP A CA 1
ATOM 660 C C . ASP A 1 86 ? 4.867 18.692 -11.046 1.00 80.38 86 ASP A C 1
ATOM 662 O O . ASP A 1 86 ? 5.497 17.720 -11.476 1.00 80.38 86 ASP A O 1
ATOM 666 N N . GLY A 1 87 ? 4.906 19.036 -9.757 1.00 80.44 87 GLY A N 1
ATOM 667 C CA . GLY A 1 87 ? 5.680 18.312 -8.751 1.00 80.44 87 GLY A CA 1
ATOM 668 C C . GLY A 1 87 ? 7.197 18.552 -8.839 1.00 80.44 87 GLY A C 1
ATOM 669 O O . GLY A 1 87 ? 7.657 19.493 -9.486 1.00 80.44 87 GLY A O 1
ATOM 670 N N . PRO A 1 88 ? 8.016 17.717 -8.173 1.00 78.75 88 PRO A N 1
ATOM 671 C CA . PRO A 1 88 ? 9.449 17.976 -7.993 1.00 78.75 88 PRO A CA 1
ATOM 672 C C . PRO A 1 88 ? 10.303 17.779 -9.256 1.00 78.75 88 PRO A C 1
ATOM 674 O O . PRO A 1 88 ? 11.502 18.039 -9.229 1.00 78.75 88 PRO A O 1
ATOM 677 N N . PHE A 1 89 ? 9.701 17.315 -10.353 1.00 88.00 89 PHE A N 1
ATOM 678 C CA . PHE A 1 89 ? 10.358 17.150 -11.652 1.00 88.00 89 PHE A CA 1
ATOM 679 C C . PHE A 1 89 ? 9.828 18.137 -12.704 1.00 88.00 89 PHE A C 1
ATOM 681 O O . PHE A 1 89 ? 10.082 17.939 -13.891 1.00 88.00 89 PHE A O 1
ATOM 688 N N . ALA A 1 90 ? 9.080 19.168 -12.289 1.00 89.44 90 ALA A N 1
ATOM 689 C CA . ALA A 1 90 ? 8.541 20.189 -13.180 1.00 89.44 90 ALA A CA 1
ATOM 690 C C . ALA A 1 90 ? 9.646 20.853 -14.026 1.00 89.44 90 ALA A C 1
ATOM 692 O O . ALA A 1 90 ? 10.735 21.148 -13.533 1.00 89.44 90 ALA A O 1
ATOM 693 N N . GLY A 1 91 ? 9.377 21.054 -15.318 1.00 90.38 91 GLY A N 1
ATOM 694 C CA . GLY A 1 91 ? 10.371 21.485 -16.311 1.00 90.38 91 GLY A CA 1
ATOM 695 C C . GLY A 1 91 ? 11.270 20.358 -16.847 1.00 90.38 91 GLY A C 1
ATOM 696 O O . GLY A 1 91 ? 12.073 20.593 -17.752 1.00 90.38 91 GLY A O 1
ATOM 697 N N . GLY A 1 92 ? 11.128 19.139 -16.321 1.00 95.19 92 GLY A N 1
ATOM 698 C CA . GLY A 1 92 ? 11.750 17.923 -16.836 1.00 95.19 92 GLY A CA 1
ATOM 699 C C . GLY A 1 92 ? 11.046 17.329 -18.055 1.00 95.19 92 GLY A C 1
ATOM 700 O O . GLY A 1 92 ? 9.987 17.796 -18.473 1.00 95.19 92 GLY A O 1
ATOM 701 N N . VAL A 1 93 ? 11.608 16.244 -18.589 1.00 97.44 93 VAL A N 1
ATOM 702 C CA . VAL A 1 93 ? 10.965 15.393 -19.606 1.00 97.44 93 VAL A CA 1
ATOM 703 C C . VAL A 1 93 ? 10.719 14.002 -19.029 1.00 97.44 93 VAL A C 1
ATOM 705 O O . VAL A 1 93 ? 11.625 13.395 -18.456 1.00 97.44 93 VAL A O 1
ATOM 708 N N . GLY A 1 94 ? 9.496 13.498 -19.172 1.00 97.25 94 GLY A N 1
ATOM 709 C CA . GLY A 1 94 ? 9.133 12.110 -18.886 1.00 97.25 94 GLY A CA 1
ATOM 710 C C . GLY A 1 94 ? 8.923 11.344 -20.189 1.00 97.25 94 GLY A C 1
ATOM 711 O O . GLY A 1 94 ? 8.344 11.900 -21.117 1.00 97.25 94 GLY A O 1
ATOM 712 N N . ALA A 1 95 ? 9.394 10.100 -20.278 1.00 98.19 95 ALA A N 1
ATOM 713 C CA . ALA A 1 95 ? 9.164 9.256 -21.452 1.00 98.19 95 ALA A CA 1
ATOM 714 C C . ALA A 1 95 ? 9.187 7.760 -21.110 1.00 98.19 95 ALA A C 1
ATOM 716 O O . ALA A 1 95 ? 10.094 7.287 -20.420 1.00 98.19 95 ALA A O 1
ATOM 717 N N . GLY A 1 96 ? 8.221 7.013 -21.643 1.00 98.31 96 GLY A N 1
ATOM 718 C CA . GLY A 1 96 ? 8.254 5.556 -21.702 1.00 98.31 96 GLY A CA 1
ATOM 719 C C . GLY A 1 96 ? 9.124 5.051 -22.854 1.00 98.31 96 GLY A C 1
ATOM 720 O O . GLY A 1 96 ? 9.301 5.723 -23.872 1.00 98.31 96 GLY A O 1
ATOM 721 N N . PHE A 1 97 ? 9.669 3.849 -22.703 1.00 98.56 97 PHE A N 1
ATOM 722 C CA . PHE A 1 97 ? 10.419 3.156 -23.747 1.00 98.56 97 PHE A CA 1
ATOM 723 C C . PHE A 1 97 ? 10.298 1.636 -23.608 1.00 98.56 97 PHE A C 1
ATOM 725 O O . PHE A 1 97 ? 9.965 1.113 -22.546 1.00 98.56 97 PHE A O 1
ATOM 732 N N . VAL A 1 98 ? 10.592 0.920 -24.687 1.00 98.38 98 VAL A N 1
ATOM 733 C CA . VAL A 1 98 ? 10.625 -0.545 -24.758 1.00 98.38 98 VAL A CA 1
ATOM 734 C C . VAL A 1 98 ? 11.986 -1.021 -25.250 1.00 98.38 98 VAL A C 1
ATOM 736 O O . VAL A 1 98 ? 12.724 -0.263 -25.882 1.00 98.38 98 VAL A O 1
ATOM 739 N N . PHE A 1 99 ? 12.329 -2.270 -24.942 1.00 98.44 99 PHE A N 1
ATOM 740 C CA . PHE A 1 99 ? 13.552 -2.928 -25.405 1.00 98.44 99 PHE A CA 1
ATOM 741 C C . PHE A 1 99 ? 13.381 -4.450 -25.447 1.00 98.44 99 PHE A C 1
ATOM 743 O O . PHE A 1 99 ? 12.530 -5.025 -24.767 1.00 98.44 99 PHE A O 1
ATOM 750 N N . ASP A 1 100 ? 14.213 -5.123 -26.234 1.00 98.31 100 ASP A N 1
ATOM 751 C CA . ASP A 1 100 ? 14.195 -6.573 -26.401 1.00 98.31 100 ASP A CA 1
ATOM 752 C C . ASP A 1 100 ? 15.347 -7.269 -25.674 1.00 98.31 100 ASP A C 1
ATOM 754 O O . ASP A 1 100 ? 16.481 -6.787 -25.645 1.00 98.31 100 ASP A O 1
ATOM 758 N N . MET A 1 101 ? 15.049 -8.464 -25.161 1.00 97.25 101 MET A N 1
ATOM 759 C CA . MET A 1 101 ? 16.011 -9.413 -24.594 1.00 97.25 101 MET A CA 1
ATOM 760 C C . MET A 1 101 ? 15.817 -10.802 -25.238 1.00 97.25 101 MET A C 1
ATOM 762 O O . MET A 1 101 ? 14.737 -11.084 -25.772 1.00 97.25 101 MET A O 1
ATOM 766 N N . PRO A 1 102 ? 16.779 -11.741 -25.145 1.00 95.19 102 PRO A N 1
ATOM 767 C CA . PRO A 1 102 ? 16.674 -13.050 -25.802 1.00 95.19 102 PRO A CA 1
ATOM 768 C C . PRO A 1 102 ? 15.432 -13.880 -25.428 1.00 95.19 102 PRO A C 1
ATOM 770 O O . PRO A 1 102 ? 14.870 -14.558 -26.281 1.00 95.19 102 PRO A O 1
ATOM 773 N N . ARG A 1 103 ? 14.974 -13.819 -24.167 1.00 93.50 103 ARG A N 1
ATOM 774 C CA . ARG A 1 103 ? 13.803 -14.577 -23.662 1.00 93.50 103 ARG A CA 1
ATOM 775 C C . ARG A 1 103 ? 12.694 -13.703 -23.061 1.00 93.50 103 ARG A C 1
ATOM 777 O O . ARG A 1 103 ? 11.721 -14.226 -22.526 1.00 93.50 103 ARG A O 1
ATOM 784 N N . ARG A 1 104 ? 12.846 -12.378 -23.097 1.00 95.88 104 ARG A N 1
ATOM 785 C CA . ARG A 1 104 ? 11.976 -11.422 -22.394 1.00 95.88 104 ARG A CA 1
ATOM 786 C C . ARG A 1 104 ? 11.714 -10.197 -23.269 1.00 95.88 104 ARG A C 1
ATOM 788 O O . ARG A 1 104 ? 12.517 -9.899 -24.152 1.00 95.88 104 ARG A O 1
ATOM 795 N N . ARG A 1 105 ? 10.612 -9.497 -23.018 1.00 96.75 105 ARG A N 1
ATOM 796 C CA . ARG A 1 105 ? 10.377 -8.126 -23.492 1.00 96.75 105 ARG A CA 1
ATOM 797 C C . ARG A 1 105 ? 10.536 -7.183 -22.305 1.00 96.75 105 ARG A C 1
ATOM 799 O O . ARG A 1 105 ? 10.054 -7.489 -21.212 1.00 96.75 105 ARG A O 1
ATOM 806 N N . GLY A 1 106 ? 11.230 -6.077 -22.518 1.00 96.94 106 GLY A N 1
ATOM 807 C CA . GLY A 1 106 ? 11.484 -5.053 -21.519 1.00 96.94 106 GLY A CA 1
ATOM 808 C C . GLY A 1 106 ? 10.694 -3.779 -21.788 1.00 96.94 106 GLY A C 1
ATOM 809 O O . GLY A 1 106 ? 10.448 -3.413 -22.938 1.00 96.94 106 GLY A O 1
ATOM 810 N N . GLN A 1 107 ? 10.325 -3.094 -20.714 1.00 97.44 107 GLN A N 1
ATOM 811 C CA . GLN A 1 107 ? 9.758 -1.749 -20.745 1.00 97.44 107 GLN A CA 1
ATOM 812 C C . GLN A 1 107 ? 10.483 -0.894 -19.710 1.00 97.44 107 GLN A C 1
ATOM 814 O O . GLN A 1 107 ? 11.052 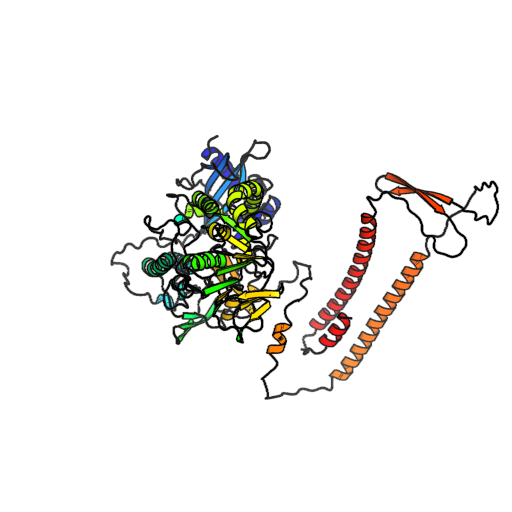-1.408 -18.747 1.00 97.44 107 GLN A O 1
ATOM 819 N N . GLY A 1 108 ? 10.488 0.414 -19.902 1.00 97.69 108 GLY A N 1
ATOM 820 C CA . GLY A 1 108 ? 11.041 1.350 -18.947 1.00 97.69 108 GLY A CA 1
ATOM 821 C C . GLY A 1 108 ? 10.381 2.714 -19.021 1.00 97.69 108 GLY A C 1
ATOM 822 O O . GLY A 1 108 ? 9.612 3.017 -19.933 1.00 97.69 108 GLY A O 1
ATOM 823 N N . TYR A 1 109 ? 10.705 3.540 -18.035 1.00 98.38 109 TYR A N 1
ATOM 824 C CA . TYR A 1 109 ? 10.287 4.932 -17.972 1.00 98.38 109 TYR A CA 1
ATOM 825 C C . TYR A 1 109 ? 11.427 5.772 -17.413 1.00 98.38 109 TYR A C 1
ATOM 827 O O . TYR A 1 109 ? 12.011 5.427 -16.381 1.00 98.38 109 TYR A O 1
ATOM 835 N N . VAL A 1 110 ? 11.747 6.872 -18.089 1.00 98.25 110 VAL A N 1
ATOM 836 C CA . VAL A 1 110 ? 12.816 7.792 -17.697 1.00 98.25 110 VAL A CA 1
ATOM 837 C C . VAL A 1 110 ? 12.254 9.164 -17.342 1.00 98.25 110 VAL A C 1
ATOM 839 O O . VAL A 1 110 ? 11.302 9.652 -17.951 1.00 98.25 110 VAL A O 1
ATOM 842 N N . ARG A 1 111 ? 12.865 9.789 -16.335 1.00 97.56 111 ARG A N 1
ATOM 843 C CA . ARG A 1 111 ? 12.661 11.184 -15.943 1.00 97.56 111 ARG A CA 1
ATOM 844 C C . ARG A 1 111 ? 13.984 11.919 -16.099 1.00 97.56 111 ARG A C 1
ATOM 846 O O . ARG A 1 111 ? 14.956 11.626 -15.396 1.00 97.56 111 ARG A O 1
ATOM 853 N N . LEU A 1 112 ? 14.007 12.852 -17.042 1.00 97.50 112 LEU A N 1
ATOM 854 C CA . LEU A 1 112 ? 15.166 13.643 -17.426 1.00 97.50 112 LEU A CA 1
ATOM 855 C C . LEU A 1 112 ? 15.045 15.051 -16.847 1.00 97.50 112 LEU A C 1
ATOM 857 O O . LEU A 1 112 ? 14.040 15.726 -17.071 1.00 97.50 112 LEU A O 1
ATOM 861 N N . LEU A 1 113 ? 16.089 15.508 -16.163 1.00 95.31 113 LEU A N 1
ATOM 862 C CA . LEU A 1 113 ? 16.308 16.926 -15.869 1.00 95.31 113 LEU A CA 1
ATOM 863 C C . LEU A 1 113 ? 17.563 17.396 -16.609 1.00 95.31 113 LEU A C 1
ATOM 865 O O . LEU A 1 113 ? 18.356 16.578 -17.085 1.00 95.31 113 LEU A O 1
ATOM 869 N N . ARG A 1 114 ? 17.747 18.713 -16.708 1.00 92.56 114 ARG A N 1
ATOM 870 C CA . ARG A 1 114 ? 19.058 19.264 -17.058 1.00 92.56 114 ARG A CA 1
ATOM 871 C C . ARG A 1 114 ? 20.032 19.042 -15.903 1.00 92.56 114 ARG A C 1
ATOM 873 O O . ARG A 1 114 ? 19.623 19.057 -14.742 1.00 92.56 114 ARG A O 1
ATOM 880 N N . ASP A 1 115 ? 21.301 18.841 -16.232 1.00 85.12 115 ASP A N 1
ATOM 881 C CA . ASP A 1 115 ? 22.386 18.893 -15.255 1.00 85.12 115 ASP A CA 1
ATOM 882 C C . ASP A 1 115 ? 22.537 20.296 -14.628 1.00 85.12 115 ASP A C 1
ATOM 884 O O . ASP A 1 115 ? 21.880 21.261 -15.027 1.00 85.12 115 ASP A O 1
ATOM 888 N N . ALA A 1 116 ? 23.409 20.408 -13.621 1.00 75.62 116 ALA A N 1
ATOM 889 C CA . ALA A 1 116 ? 23.636 21.655 -12.888 1.00 75.62 116 ALA A CA 1
ATOM 890 C C . ALA A 1 116 ? 24.212 22.794 -13.755 1.00 75.62 116 ALA A C 1
ATOM 892 O O . ALA A 1 116 ? 24.037 23.961 -13.408 1.00 75.62 116 ALA A O 1
ATOM 893 N N . ASN A 1 117 ? 24.856 22.467 -14.880 1.00 76.00 117 ASN A N 1
ATOM 894 C CA . ASN A 1 117 ? 25.403 23.442 -15.826 1.00 76.00 117 ASN A CA 1
ATOM 895 C C . ASN A 1 117 ? 24.351 23.874 -16.866 1.00 76.00 117 ASN A C 1
ATOM 897 O O . ASN A 1 117 ? 24.540 24.853 -17.585 1.00 76.00 117 ASN A O 1
ATOM 901 N N . GLY A 1 118 ? 23.227 23.156 -16.945 1.00 76.75 118 GLY A N 1
ATOM 902 C CA . GLY A 1 118 ? 22.170 23.365 -17.923 1.00 76.75 118 GLY A CA 1
ATOM 903 C C . GLY A 1 118 ? 22.480 22.788 -19.306 1.00 76.75 118 GLY A C 1
ATOM 904 O O . GLY A 1 118 ? 21.677 22.993 -20.219 1.00 76.75 118 GLY A O 1
ATOM 905 N N . GLU A 1 119 ? 23.600 22.087 -19.486 1.00 79.38 119 GLU A N 1
ATOM 906 C CA . GLU A 1 119 ? 24.155 21.743 -20.801 1.00 79.38 119 GLU A CA 1
ATOM 907 C C . GLU A 1 119 ? 23.536 20.467 -21.375 1.00 79.38 119 GLU A C 1
ATOM 909 O O . GLU A 1 119 ? 23.097 20.462 -22.530 1.00 79.38 119 GLU A O 1
ATOM 914 N N . ALA A 1 120 ? 23.429 19.406 -20.572 1.00 88.88 120 ALA A N 1
ATOM 915 C CA . ALA A 1 120 ? 22.901 18.123 -21.005 1.00 88.88 120 ALA A CA 1
ATOM 916 C C . ALA A 1 120 ? 21.676 17.667 -20.200 1.00 88.88 120 ALA A C 1
ATOM 918 O O . ALA A 1 120 ? 21.453 18.038 -19.049 1.00 88.88 120 ALA A O 1
ATOM 919 N N . TRP A 1 121 ? 20.867 16.815 -20.833 1.00 96.38 121 TRP A N 1
ATOM 920 C CA . TRP A 1 121 ? 19.776 16.103 -20.173 1.00 96.38 121 TRP A CA 1
ATOM 921 C C . TRP A 1 121 ? 20.300 14.792 -19.584 1.00 96.38 121 TRP A C 1
ATOM 923 O O . TRP A 1 121 ? 21.046 14.053 -20.237 1.00 96.38 121 TRP A O 1
ATOM 933 N N . ARG A 1 122 ? 19.924 14.517 -18.335 1.00 97.25 122 ARG A N 1
ATOM 934 C CA . ARG A 1 122 ? 20.401 13.384 -17.537 1.00 97.25 122 ARG A CA 1
ATOM 935 C C . ARG A 1 122 ? 19.248 12.735 -16.780 1.00 97.25 122 ARG A C 1
ATOM 937 O O . ARG A 1 122 ? 18.344 13.418 -16.296 1.00 97.25 122 ARG A O 1
ATOM 944 N N . ALA A 1 123 ? 19.286 11.411 -16.662 1.00 97.69 123 ALA A N 1
ATOM 945 C CA . ALA A 1 123 ? 18.289 10.660 -15.911 1.00 97.69 123 ALA A CA 1
ATOM 946 C C . ALA A 1 123 ? 18.466 10.881 -14.404 1.00 97.69 123 ALA A C 1
ATOM 948 O O . ALA A 1 123 ? 19.454 10.443 -13.812 1.00 97.69 123 ALA A O 1
ATOM 949 N N . VAL A 1 124 ? 17.483 11.529 -13.773 1.00 96.06 124 VAL A N 1
ATOM 950 C CA . VAL A 1 124 ? 17.378 11.570 -12.302 1.00 96.06 124 VAL A CA 1
ATOM 951 C C . VAL A 1 124 ? 16.698 10.315 -11.763 1.00 96.06 124 VAL A C 1
ATOM 953 O O . VAL A 1 124 ? 17.005 9.864 -10.662 1.00 96.06 124 VAL A O 1
ATOM 956 N N . ALA A 1 125 ? 15.836 9.698 -12.572 1.00 96.44 125 ALA A N 1
ATOM 957 C CA . ALA A 1 125 ? 15.356 8.340 -12.373 1.00 96.44 125 ALA A CA 1
ATOM 958 C C . ALA A 1 125 ? 15.138 7.670 -13.735 1.00 96.44 125 ALA A C 1
ATOM 960 O O . ALA A 1 125 ? 14.466 8.234 -14.598 1.00 96.44 125 ALA A O 1
ATOM 961 N N . ALA A 1 126 ? 15.664 6.461 -13.912 1.00 97.81 126 ALA A N 1
ATOM 962 C CA . ALA A 1 126 ? 15.237 5.544 -14.961 1.00 97.81 126 ALA A CA 1
ATOM 963 C C . ALA A 1 126 ? 14.797 4.230 -14.315 1.00 97.81 126 ALA A C 1
ATOM 965 O O . ALA A 1 126 ? 15.527 3.641 -13.513 1.00 97.81 126 ALA A O 1
ATOM 966 N N . CYS A 1 127 ? 13.604 3.765 -14.664 1.00 98.00 127 CYS A N 1
ATOM 967 C CA . CYS A 1 127 ? 13.127 2.440 -14.307 1.00 98.00 127 CYS A CA 1
ATOM 968 C C . CYS A 1 127 ? 13.149 1.547 -15.542 1.00 98.00 127 CYS A C 1
ATOM 970 O O . CYS A 1 127 ? 12.758 1.983 -16.623 1.00 98.00 127 CYS A O 1
ATOM 972 N N . VAL A 1 128 ? 13.608 0.311 -15.372 1.00 97.62 128 VAL A N 1
ATOM 973 C CA . VAL A 1 128 ? 13.563 -0.752 -16.376 1.00 97.62 128 VAL A CA 1
ATOM 974 C C . VAL A 1 128 ? 12.948 -1.991 -15.738 1.00 97.62 128 VAL A C 1
ATOM 976 O O . VAL A 1 128 ? 13.271 -2.334 -14.599 1.00 97.62 128 VAL A O 1
ATOM 979 N N . LEU A 1 129 ? 12.047 -2.653 -16.457 1.00 95.31 129 LEU A N 1
ATOM 980 C CA . LEU A 1 129 ? 11.333 -3.832 -15.989 1.00 95.31 129 LEU A CA 1
ATOM 981 C C . LEU A 1 129 ? 11.153 -4.880 -17.085 1.00 95.31 129 LEU A C 1
ATOM 983 O O . LEU A 1 129 ? 11.149 -4.568 -18.276 1.00 95.31 129 LEU A O 1
ATOM 987 N N . VAL A 1 130 ? 10.985 -6.137 -16.677 1.00 94.44 130 VAL A N 1
ATOM 988 C CA . VAL A 1 130 ? 10.503 -7.199 -17.570 1.00 94.44 130 VAL A CA 1
ATOM 989 C C . VAL A 1 130 ? 8.991 -7.066 -17.716 1.00 94.44 130 VAL A C 1
ATOM 991 O O . VAL A 1 130 ? 8.248 -7.331 -16.776 1.00 94.44 130 VAL A O 1
ATOM 994 N N . ALA A 1 131 ? 8.541 -6.681 -18.909 1.00 92.00 131 ALA A N 1
ATOM 995 C CA . ALA A 1 131 ? 7.124 -6.543 -19.244 1.00 92.00 131 ALA A CA 1
ATOM 996 C C . ALA A 1 131 ? 6.482 -7.878 -19.662 1.00 92.00 131 ALA A C 1
ATOM 998 O O . ALA A 1 131 ? 5.270 -8.048 -19.562 1.00 92.00 131 ALA A O 1
ATOM 999 N N . GLY A 1 132 ? 7.280 -8.848 -20.123 1.00 90.50 132 GLY A N 1
ATOM 1000 C CA . GLY A 1 132 ? 6.775 -10.175 -20.471 1.00 90.50 132 GLY A CA 1
ATOM 1001 C C . GLY A 1 132 ? 7.861 -11.197 -20.791 1.00 90.50 132 GLY A C 1
ATOM 1002 O O . GLY A 1 132 ? 9.011 -10.854 -21.078 1.00 90.50 132 GLY A O 1
ATOM 1003 N N . LEU A 1 133 ? 7.478 -12.473 -20.765 1.00 91.75 133 LEU A N 1
ATOM 1004 C CA . LEU A 1 133 ? 8.323 -13.615 -21.109 1.00 91.75 133 LEU A CA 1
ATOM 1005 C C . LEU A 1 133 ? 7.907 -14.157 -22.484 1.00 91.75 133 LEU A C 1
ATOM 1007 O O . LEU A 1 133 ? 6.725 -14.369 -22.738 1.00 91.75 133 LEU A O 1
ATOM 1011 N N . LYS A 1 134 ? 8.876 -14.367 -23.380 1.00 93.94 134 LYS A N 1
ATOM 1012 C CA . LYS A 1 134 ? 8.614 -14.839 -24.750 1.00 93.94 134 LYS A CA 1
ATOM 1013 C C . LYS A 1 134 ? 8.250 -16.327 -24.722 1.00 93.94 134 LYS A C 1
ATOM 1015 O O . LYS A 1 134 ? 9.012 -17.117 -24.169 1.00 93.94 134 LYS A O 1
ATOM 1020 N N . GLY A 1 135 ? 7.116 -16.700 -25.314 1.00 92.19 135 GLY A N 1
ATOM 1021 C CA . GLY A 1 135 ? 6.546 -18.053 -25.243 1.00 92.19 135 GLY A CA 1
ATOM 1022 C C . GLY A 1 135 ? 5.669 -18.310 -24.008 1.00 92.19 135 GLY A C 1
ATOM 1023 O O . GLY A 1 135 ? 5.185 -19.425 -23.834 1.00 92.19 135 GLY A O 1
ATOM 1024 N N . HIS A 1 136 ? 5.467 -17.294 -23.164 1.00 89.62 136 HIS A N 1
ATOM 1025 C CA . HIS A 1 136 ? 4.576 -17.314 -21.998 1.00 89.62 136 HIS A CA 1
ATOM 1026 C C . HIS A 1 136 ? 3.724 -16.033 -21.960 1.00 89.62 136 HIS A C 1
ATOM 1028 O O . HIS A 1 136 ? 3.510 -15.434 -20.906 1.00 89.62 136 HIS A O 1
ATOM 1034 N N . GLU A 1 137 ? 3.302 -15.570 -23.136 1.00 90.31 137 GLU A N 1
ATOM 1035 C CA . GLU A 1 137 ? 2.340 -14.487 -23.292 1.00 90.31 137 GLU A CA 1
ATOM 1036 C C . GLU A 1 137 ? 0.976 -14.833 -22.668 1.00 90.31 137 GLU A C 1
ATOM 1038 O O . GLU A 1 137 ? 0.599 -15.999 -22.534 1.00 90.31 137 GLU A O 1
ATOM 1043 N N . GLU A 1 138 ? 0.218 -13.799 -22.299 1.00 89.62 138 GLU A N 1
ATOM 1044 C CA . GLU A 1 138 ? -1.158 -13.965 -21.827 1.00 89.62 138 GLU A CA 1
ATOM 1045 C C . GLU A 1 138 ? -2.054 -14.506 -22.946 1.00 89.62 138 GLU A C 1
ATOM 1047 O O . GLU A 1 138 ? -1.904 -14.118 -24.107 1.00 89.62 138 GLU A O 1
ATOM 1052 N N . ARG A 1 139 ? -3.013 -15.375 -22.599 1.00 83.06 139 ARG A N 1
ATOM 1053 C CA . ARG A 1 139 ? -3.919 -16.012 -23.577 1.00 83.06 139 ARG A CA 1
ATOM 1054 C C . ARG A 1 139 ? -4.731 -15.013 -24.405 1.00 83.06 139 ARG A C 1
ATOM 1056 O O . ARG A 1 139 ? -5.063 -15.311 -25.551 1.00 83.06 139 ARG A O 1
ATOM 1063 N N . GLY A 1 140 ? -5.045 -13.851 -23.832 1.00 80.81 140 GLY A N 1
ATOM 1064 C CA . GLY A 1 140 ? -5.968 -12.889 -24.428 1.00 80.81 140 GLY A CA 1
ATOM 1065 C C . GLY A 1 140 ? -7.424 -13.380 -24.388 1.00 80.81 140 GLY A C 1
ATOM 1066 O O . GLY A 1 140 ? -7.727 -14.372 -23.723 1.00 80.81 140 GLY A O 1
ATOM 1067 N N . PRO A 1 141 ? -8.351 -12.684 -25.069 1.00 79.00 141 PRO A N 1
ATOM 1068 C CA . PRO A 1 141 ? -9.761 -13.056 -25.071 1.00 79.00 141 PRO A CA 1
ATOM 1069 C C . PRO A 1 141 ? -9.989 -14.380 -25.811 1.00 79.00 141 PRO A C 1
ATOM 1071 O O . PRO A 1 141 ? -9.583 -14.538 -26.965 1.00 79.00 141 PRO A O 1
ATOM 1074 N N . GLU A 1 142 ? -10.686 -15.322 -25.172 1.00 74.69 142 GLU A N 1
ATOM 1075 C CA . GLU A 1 142 ? -11.060 -16.578 -25.821 1.00 74.69 142 GLU A CA 1
ATOM 1076 C C . GLU A 1 142 ? -12.081 -16.331 -26.955 1.00 74.69 142 GLU A C 1
ATOM 1078 O O . GLU A 1 142 ? -13.029 -15.566 -26.768 1.00 74.69 142 GLU A O 1
ATOM 1083 N N . PRO A 1 143 ? -11.964 -16.993 -28.128 1.00 73.56 143 PRO A N 1
ATOM 1084 C CA . PRO A 1 143 ? -12.864 -16.743 -29.261 1.00 73.56 143 PRO A CA 1
ATOM 1085 C C . PRO A 1 143 ? -14.345 -17.092 -29.035 1.00 73.56 143 PRO A C 1
ATOM 1087 O O . PRO A 1 143 ? -15.178 -16.743 -29.868 1.00 73.56 143 PRO A O 1
ATOM 1090 N N . GLY A 1 144 ? -14.683 -17.849 -27.983 1.00 65.50 144 GLY A N 1
ATOM 1091 C CA . GLY A 1 144 ? -16.055 -18.289 -27.694 1.00 65.50 144 GLY A CA 1
ATOM 1092 C C . GLY A 1 144 ? -16.663 -19.271 -28.712 1.00 65.50 144 GLY A C 1
ATOM 1093 O O . GLY A 1 144 ? -17.865 -19.530 -28.672 1.00 65.50 144 GLY A O 1
ATOM 1094 N N . VAL A 1 145 ? -15.866 -19.822 -29.637 1.00 68.56 145 VAL A N 1
ATOM 1095 C CA . VAL A 1 145 ? -16.349 -20.699 -30.720 1.00 68.56 145 VAL A CA 1
ATOM 1096 C C . VAL A 1 145 ? -16.248 -22.179 -30.330 1.00 68.56 145 VAL A C 1
ATOM 1098 O O . VAL A 1 145 ? -15.217 -22.653 -29.860 1.00 68.56 145 VAL A O 1
ATOM 1101 N N . TYR A 1 146 ? -17.312 -22.936 -30.610 1.00 54.69 146 TYR A N 1
ATOM 1102 C CA . TYR A 1 146 ? -17.579 -24.310 -30.146 1.00 54.69 146 TYR A CA 1
ATOM 1103 C C . TYR A 1 146 ? -16.548 -25.404 -30.531 1.00 54.69 146 TYR A C 1
ATOM 1105 O O . TYR A 1 146 ? -16.707 -26.559 -30.145 1.00 54.69 146 TYR A O 1
ATOM 1113 N N . VAL A 1 147 ? -15.503 -25.086 -31.302 1.00 49.41 147 VAL A N 1
ATOM 1114 C CA . VAL A 1 147 ? -14.570 -26.078 -31.885 1.00 49.41 147 VAL A CA 1
ATOM 1115 C C . VAL A 1 147 ? -13.384 -26.405 -30.959 1.00 49.41 147 VAL A C 1
ATOM 1117 O O . VAL A 1 147 ? -12.666 -27.372 -31.197 1.00 49.41 147 VAL A O 1
ATOM 1120 N N . ALA A 1 148 ? -13.197 -25.653 -29.869 1.00 43.69 148 ALA A N 1
ATOM 1121 C CA . ALA A 1 148 ? -12.172 -25.920 -28.859 1.00 43.69 148 ALA A CA 1
ATOM 1122 C C . ALA A 1 148 ? -12.721 -25.731 -27.432 1.00 43.69 148 ALA A C 1
ATOM 1124 O O . ALA A 1 148 ? -12.435 -24.746 -26.768 1.00 43.69 148 ALA A O 1
ATOM 1125 N N . ALA A 1 149 ? -13.498 -26.716 -26.969 1.00 43.72 149 ALA A N 1
ATOM 1126 C CA . ALA A 1 149 ? -13.849 -26.932 -25.560 1.00 43.72 149 ALA A CA 1
ATOM 1127 C C . ALA A 1 149 ? -14.438 -25.725 -24.789 1.00 43.72 149 ALA A C 1
ATOM 1129 O O . ALA A 1 149 ? -13.839 -25.242 -23.831 1.00 43.72 149 ALA A O 1
ATOM 1130 N N . LEU A 1 150 ? -15.692 -25.362 -25.093 1.00 44.56 150 LEU A N 1
ATOM 1131 C CA . LEU A 1 150 ? -16.558 -24.634 -24.152 1.00 44.56 150 LEU A CA 1
ATOM 1132 C C . LEU A 1 150 ? -16.903 -25.521 -22.939 1.00 44.56 150 LEU A C 1
ATOM 1134 O O . LEU A 1 150 ? -18.006 -26.061 -22.825 1.00 44.56 150 LEU A O 1
ATOM 1138 N N . TYR A 1 151 ? -15.949 -25.688 -22.024 1.00 47.78 151 TYR A N 1
ATOM 1139 C CA . TYR A 1 151 ? -16.214 -26.248 -20.703 1.00 47.78 151 TYR A CA 1
ATOM 1140 C C . TYR A 1 151 ? -16.837 -25.162 -19.818 1.00 47.78 151 TYR A C 1
ATOM 1142 O O . TYR A 1 151 ? -16.154 -24.496 -19.048 1.00 47.78 151 TYR A O 1
ATOM 1150 N N . PHE A 1 152 ? -18.167 -25.035 -19.881 1.00 42.88 152 PHE A N 1
ATOM 1151 C CA . PHE A 1 152 ? -18.982 -24.319 -18.886 1.00 42.88 152 PHE A CA 1
ATOM 1152 C C . PHE A 1 152 ? -19.021 -25.085 -17.543 1.00 42.88 152 PHE A C 1
ATOM 1154 O O . PHE A 1 152 ? -20.078 -25.396 -16.997 1.00 42.88 152 PHE A O 1
ATOM 1161 N N . GLY A 1 153 ? -17.852 -25.473 -17.037 1.00 47.81 153 GLY A N 1
ATOM 1162 C CA . GLY A 1 153 ? -17.684 -26.307 -15.857 1.00 47.81 153 GLY A CA 1
ATOM 1163 C C . GLY A 1 153 ? -16.222 -26.360 -15.429 1.00 47.81 153 GLY A C 1
ATOM 1164 O O . GLY A 1 153 ? -15.328 -26.486 -16.263 1.00 47.81 153 GLY A O 1
ATOM 1165 N N . ILE A 1 154 ? -16.001 -26.277 -14.115 1.00 47.91 154 ILE A N 1
ATOM 1166 C CA . ILE A 1 154 ? -14.685 -26.162 -13.471 1.00 47.91 154 ILE A CA 1
ATOM 1167 C C . ILE A 1 154 ? -13.709 -27.219 -14.025 1.00 47.91 154 ILE A C 1
ATOM 1169 O O . ILE A 1 154 ? -13.914 -28.417 -13.785 1.00 47.91 154 ILE A O 1
ATOM 1173 N N . PRO A 1 155 ? -12.614 -26.821 -14.703 1.00 50.44 155 PRO A N 1
ATOM 1174 C CA . PRO A 1 155 ? -11.604 -27.765 -15.153 1.00 50.44 155 PRO A CA 1
ATOM 1175 C C . PRO A 1 155 ? -11.013 -28.541 -13.961 1.00 50.44 155 PRO A C 1
ATOM 1177 O O . PRO A 1 155 ? -10.692 -27.934 -12.935 1.00 50.44 155 PRO A O 1
ATOM 1180 N N . PRO A 1 156 ? -10.735 -29.855 -14.079 1.00 50.53 156 PRO A N 1
ATOM 1181 C CA . PRO A 1 156 ? -10.072 -30.630 -13.019 1.00 50.53 156 PRO A CA 1
ATOM 1182 C C . PRO A 1 156 ? -8.666 -30.132 -12.629 1.00 50.53 156 PRO A C 1
ATOM 1184 O O . PRO A 1 156 ? -8.069 -30.660 -11.689 1.00 50.53 156 PRO A O 1
ATOM 1187 N N . ARG A 1 157 ? -8.143 -29.120 -13.339 1.00 56.84 157 ARG A N 1
ATOM 1188 C CA . ARG A 1 157 ? -6.811 -28.512 -13.202 1.00 56.84 157 ARG A CA 1
ATOM 1189 C C . ARG A 1 157 ? -6.490 -28.023 -11.785 1.00 56.84 157 ARG A C 1
ATOM 1191 O O . ARG A 1 157 ? -5.321 -27.987 -11.427 1.00 56.84 157 ARG A O 1
ATOM 1198 N N . TRP A 1 158 ? -7.482 -27.746 -10.934 1.00 58.97 158 TRP A N 1
ATOM 1199 C CA . TRP A 1 158 ? -7.236 -27.434 -9.518 1.00 58.97 158 TRP A CA 1
ATOM 1200 C C . TRP A 1 158 ? -6.591 -28.593 -8.737 1.00 58.97 158 TRP A C 1
ATOM 1202 O O . TRP A 1 158 ? -5.874 -28.354 -7.760 1.00 58.97 158 TRP A O 1
ATOM 1212 N N . LYS A 1 159 ? -6.798 -29.852 -9.154 1.00 55.56 159 LYS A N 1
ATOM 1213 C CA . LYS A 1 159 ? -6.112 -31.015 -8.561 1.00 55.56 159 LYS A CA 1
ATOM 1214 C C . LYS A 1 159 ? -4.618 -31.011 -8.887 1.00 55.56 159 LYS A C 1
ATOM 1216 O O . LYS A 1 159 ? -3.822 -31.403 -8.045 1.00 55.56 159 LYS A O 1
ATOM 1221 N N . SER A 1 160 ? -4.253 -30.502 -10.061 1.00 58.44 160 SER A N 1
ATOM 1222 C CA . SER A 1 160 ? -2.876 -30.348 -10.541 1.00 58.44 160 SER A CA 1
ATOM 1223 C C . SER A 1 160 ? -2.348 -28.911 -10.424 1.00 58.44 160 SER A C 1
ATOM 1225 O O . SER A 1 160 ? -1.391 -28.575 -11.107 1.00 58.44 160 SER A O 1
ATOM 1227 N N . ALA A 1 161 ? -2.982 -28.037 -9.632 1.00 59.53 161 ALA A N 1
ATOM 1228 C CA . ALA A 1 161 ? -2.571 -26.635 -9.554 1.00 59.53 161 ALA A CA 1
ATOM 1229 C C . ALA A 1 161 ? -1.197 -26.494 -8.883 1.00 59.53 161 ALA A C 1
ATOM 1231 O O . ALA A 1 161 ? -1.014 -26.853 -7.710 1.00 59.53 161 ALA A O 1
ATOM 1232 N N . ASP A 1 162 ? -0.255 -25.970 -9.663 1.00 62.62 162 ASP A N 1
ATOM 1233 C CA . ASP A 1 162 ? 1.142 -25.774 -9.288 1.00 62.62 162 ASP A CA 1
ATOM 1234 C C . ASP A 1 162 ? 1.345 -24.513 -8.444 1.00 62.62 162 ASP A C 1
ATOM 1236 O O . ASP A 1 162 ? 2.283 -24.470 -7.650 1.00 62.62 162 ASP A O 1
ATOM 1240 N N . ALA A 1 163 ? 0.431 -23.543 -8.537 1.00 56.78 163 ALA A N 1
ATOM 1241 C CA . ALA A 1 163 ? 0.361 -22.382 -7.657 1.00 56.78 163 ALA A CA 1
ATOM 1242 C C . ALA A 1 163 ? -0.863 -22.461 -6.726 1.00 56.78 163 ALA A C 1
ATOM 1244 O O . ALA A 1 163 ? -1.955 -22.873 -7.130 1.00 56.78 163 ALA A O 1
ATOM 1245 N N . ARG A 1 164 ? -0.701 -22.040 -5.467 1.00 69.75 164 ARG A N 1
ATOM 1246 C CA . ARG A 1 164 ? -1.813 -21.799 -4.528 1.00 69.75 164 ARG A CA 1
ATOM 1247 C C . ARG A 1 164 ? -1.713 -20.393 -3.976 1.00 69.75 164 ARG A C 1
ATOM 1249 O O . ARG A 1 164 ? -0.648 -20.017 -3.499 1.00 69.75 164 ARG A O 1
ATOM 1256 N N . THR A 1 165 ? -2.820 -19.667 -3.969 1.00 70.00 165 THR A N 1
ATOM 1257 C CA . THR A 1 165 ? -2.906 -18.341 -3.356 1.00 70.00 165 THR A CA 1
ATOM 1258 C C . THR A 1 165 ? -3.654 -18.438 -2.032 1.00 70.00 165 THR A C 1
ATOM 1260 O O . THR A 1 165 ? -4.724 -19.038 -1.956 1.00 70.00 165 THR A O 1
ATOM 1263 N N . VAL A 1 166 ? -3.090 -17.870 -0.972 1.00 77.69 166 VAL A N 1
ATOM 1264 C CA . VAL A 1 166 ? -3.645 -17.906 0.385 1.00 77.69 166 VAL A CA 1
ATOM 1265 C C . VAL A 1 166 ? -4.268 -16.547 0.686 1.00 77.69 166 VAL A C 1
ATOM 1267 O O . VAL A 1 166 ? -3.541 -15.573 0.847 1.00 77.69 166 VAL A O 1
ATOM 1270 N N . GLY A 1 167 ? -5.596 -16.490 0.754 1.00 84.69 167 GLY A N 1
ATOM 1271 C CA . GLY A 1 167 ? -6.398 -15.272 0.885 1.00 84.69 167 GLY A CA 1
ATOM 1272 C C . GLY A 1 167 ? -7.053 -14.841 -0.434 1.00 84.69 167 GLY A C 1
ATOM 1273 O O . GLY A 1 167 ? -6.381 -14.649 -1.446 1.00 84.69 167 GLY A O 1
ATOM 1274 N N . ALA A 1 168 ? -8.370 -14.624 -0.407 1.00 92.31 168 ALA A N 1
ATOM 1275 C CA . ALA A 1 168 ? -9.175 -14.004 -1.465 1.00 92.31 168 ALA A CA 1
ATOM 1276 C C . ALA A 1 168 ? -9.417 -12.502 -1.190 1.00 92.31 168 ALA A C 1
ATOM 1278 O O . ALA A 1 168 ? -10.480 -11.941 -1.471 1.00 92.31 168 ALA A O 1
ATOM 1279 N N . GLY A 1 169 ? -8.409 -11.833 -0.622 1.00 91.19 169 GLY A N 1
ATOM 1280 C CA . GLY A 1 169 ? -8.302 -10.375 -0.634 1.00 91.19 169 GLY A CA 1
ATOM 1281 C C . GLY A 1 169 ? -7.964 -9.842 -2.026 1.00 91.19 169 GLY A C 1
ATOM 1282 O O . GLY A 1 169 ? -7.589 -10.604 -2.918 1.00 91.19 169 GLY A O 1
ATOM 1283 N N . GLN A 1 170 ? -8.027 -8.520 -2.211 1.00 89.75 170 GLN A N 1
ATOM 1284 C CA . GLN A 1 170 ? -7.727 -7.894 -3.505 1.00 89.75 170 GLN A CA 1
ATOM 1285 C C . GLN A 1 170 ? -6.346 -8.290 -4.053 1.00 89.75 170 GLN A C 1
ATOM 1287 O O . GLN A 1 170 ? -6.231 -8.557 -5.245 1.00 89.75 170 GLN A O 1
ATOM 1292 N N . SER A 1 171 ? -5.324 -8.432 -3.199 1.00 86.62 171 SER A N 1
ATOM 1293 C CA . SER A 1 171 ? -3.993 -8.898 -3.620 1.00 86.62 171 SER A CA 1
ATOM 1294 C C . SER A 1 171 ? -4.028 -10.321 -4.198 1.00 86.62 171 SER A C 1
ATOM 1296 O O . SER A 1 171 ? -3.486 -10.573 -5.272 1.00 86.62 171 SER A O 1
ATOM 1298 N N . GLY A 1 172 ? -4.716 -11.245 -3.519 1.00 89.44 172 GLY A N 1
ATOM 1299 C CA . GLY A 1 172 ? -4.771 -12.652 -3.914 1.00 89.44 172 GLY A CA 1
ATOM 1300 C C . GLY A 1 172 ? -5.610 -12.891 -5.166 1.00 89.44 172 GLY A C 1
ATOM 1301 O O . GLY A 1 172 ? -5.218 -13.680 -6.023 1.00 89.44 172 GLY A O 1
ATOM 1302 N N . LEU A 1 173 ? -6.717 -12.159 -5.321 1.00 93.31 173 LEU A N 1
ATOM 1303 C CA . LEU A 1 173 ? -7.547 -12.235 -6.524 1.00 93.31 173 LEU A CA 1
ATOM 1304 C C . LEU A 1 173 ? -6.863 -11.606 -7.749 1.00 93.31 173 LEU A C 1
ATOM 1306 O O . LEU A 1 173 ? -6.944 -12.179 -8.832 1.00 93.31 173 LEU A O 1
ATOM 1310 N N . ASN A 1 174 ? -6.137 -10.490 -7.594 1.00 91.50 174 ASN A N 1
ATOM 1311 C CA . ASN A 1 174 ? -5.313 -9.931 -8.677 1.00 91.50 174 ASN A CA 1
ATOM 1312 C C . ASN A 1 174 ? -4.223 -10.916 -9.124 1.00 91.50 174 ASN A C 1
ATOM 1314 O O . ASN A 1 174 ? -4.074 -11.174 -10.319 1.00 91.50 174 ASN A O 1
ATOM 1318 N N . ALA A 1 175 ? -3.491 -11.498 -8.166 1.00 87.38 175 ALA A N 1
ATOM 1319 C CA . ALA A 1 175 ? -2.459 -12.488 -8.458 1.00 87.38 175 ALA A CA 1
ATOM 1320 C C . ALA A 1 175 ? -3.043 -13.723 -9.165 1.00 87.38 175 ALA A C 1
ATOM 1322 O O . ALA A 1 175 ? -2.502 -14.157 -10.178 1.00 87.38 175 ALA A O 1
ATOM 1323 N N . ALA A 1 176 ? -4.173 -14.254 -8.682 1.00 88.88 176 ALA A N 1
ATOM 1324 C CA . ALA A 1 176 ? -4.846 -15.394 -9.300 1.00 88.88 176 ALA A CA 1
ATOM 1325 C C . ALA A 1 176 ? -5.325 -15.092 -10.731 1.00 88.88 176 ALA A C 1
ATOM 1327 O O . ALA A 1 176 ? -5.063 -15.889 -11.627 1.00 88.88 176 ALA A O 1
ATOM 1328 N N . ALA A 1 177 ? -5.939 -13.927 -10.973 1.00 90.75 177 ALA A N 1
ATOM 1329 C CA . ALA A 1 177 ? -6.374 -13.528 -12.313 1.00 90.75 177 ALA A CA 1
ATOM 1330 C C . ALA A 1 177 ? -5.205 -13.457 -13.306 1.00 90.75 177 ALA A C 1
ATOM 1332 O O . ALA A 1 177 ? -5.306 -13.985 -14.414 1.00 90.75 177 ALA A O 1
ATOM 1333 N N . ARG A 1 178 ? -4.060 -12.886 -12.902 1.00 88.81 178 ARG A N 1
ATOM 1334 C CA . ARG A 1 178 ? -2.885 -12.833 -13.785 1.00 88.81 178 ARG A CA 1
ATOM 1335 C C . ARG A 1 178 ? -2.233 -14.198 -13.993 1.00 88.81 178 ARG A C 1
ATOM 1337 O O . ARG A 1 178 ? -1.755 -14.475 -15.090 1.00 88.81 178 ARG A O 1
ATOM 1344 N N . LEU A 1 179 ? -2.253 -15.078 -12.992 1.00 86.25 179 LEU A N 1
ATOM 1345 C CA . LEU A 1 179 ? -1.782 -16.457 -13.144 1.00 86.25 179 LEU A CA 1
ATOM 1346 C C . LEU A 1 179 ? -2.648 -17.256 -14.133 1.00 86.25 179 LEU A C 1
ATOM 1348 O O . LEU A 1 179 ? -2.088 -17.930 -14.996 1.00 86.25 179 LEU A O 1
ATOM 1352 N N . GLU A 1 180 ? -3.978 -17.126 -14.089 1.00 85.50 180 GLU A N 1
ATOM 1353 C CA . GLU A 1 180 ? -4.868 -17.797 -15.051 1.00 85.50 180 GLU A CA 1
ATOM 1354 C C . GLU A 1 180 ? -4.673 -17.282 -16.490 1.00 85.50 180 GLU A C 1
ATOM 1356 O O . GLU A 1 180 ? -4.563 -18.090 -17.421 1.00 85.50 180 GLU A O 1
ATOM 1361 N N . GLN A 1 181 ? -4.508 -15.965 -16.682 1.00 87.06 181 GLN A N 1
ATOM 1362 C CA . GLN A 1 181 ? -4.162 -15.381 -17.990 1.00 87.06 181 GLN A CA 1
ATOM 1363 C C . GLN A 1 181 ? -2.797 -15.865 -18.512 1.00 87.06 181 GLN A C 1
ATOM 1365 O O . GLN A 1 181 ? -2.648 -16.123 -19.709 1.00 87.06 181 GLN A O 1
ATOM 1370 N N . LEU A 1 182 ? -1.826 -16.084 -17.616 1.00 86.19 182 LEU A N 1
ATOM 1371 C CA . LEU A 1 182 ? -0.514 -16.689 -17.898 1.00 86.19 182 LEU A CA 1
ATOM 1372 C C . LEU A 1 182 ? -0.536 -18.228 -17.988 1.00 86.19 182 LEU A C 1
ATOM 1374 O O . LEU A 1 182 ? 0.514 -18.864 -18.054 1.00 86.19 182 LEU A O 1
ATOM 1378 N N . SER A 1 183 ? -1.716 -18.851 -18.025 1.00 84.88 183 SER A N 1
ATOM 1379 C CA . SER A 1 183 ? -1.902 -20.306 -18.088 1.00 84.88 183 SER A CA 1
ATOM 1380 C C . SER A 1 183 ? -1.451 -21.123 -16.869 1.00 84.88 183 SER A C 1
ATOM 1382 O O . SER A 1 183 ? -1.415 -22.352 -16.971 1.00 84.88 183 SER A O 1
ATOM 1384 N N . VAL A 1 184 ? -1.146 -20.496 -15.733 1.00 82.69 184 VAL A N 1
ATOM 1385 C CA . VAL A 1 184 ? -0.695 -21.164 -14.503 1.00 82.69 184 VAL A CA 1
ATOM 1386 C C . VAL A 1 184 ? -1.910 -21.556 -13.650 1.00 82.69 184 VAL A C 1
ATOM 1388 O O . VAL A 1 184 ? -2.533 -20.671 -13.060 1.00 82.69 184 VAL A O 1
ATOM 1391 N N . PRO A 1 185 ? -2.258 -22.856 -13.532 1.00 80.31 185 PRO A N 1
ATOM 1392 C CA . PRO A 1 185 ? -3.475 -23.253 -12.834 1.00 80.31 185 PRO A CA 1
ATOM 1393 C C . PRO A 1 185 ? -3.370 -22.942 -11.343 1.00 80.31 185 PRO A C 1
ATOM 1395 O O . PRO A 1 185 ? -2.451 -23.419 -10.666 1.00 80.31 185 PRO A O 1
ATOM 1398 N N . THR A 1 186 ? -4.334 -22.176 -10.838 1.00 82.31 186 THR A N 1
ATOM 1399 C CA . THR A 1 186 ? -4.308 -21.612 -9.487 1.00 82.31 186 THR A CA 1
ATOM 1400 C C . THR A 1 186 ? -5.529 -22.050 -8.673 1.00 82.31 186 THR A C 1
ATOM 1402 O O . THR A 1 186 ? -6.633 -22.223 -9.181 1.00 82.31 186 THR A O 1
ATOM 1405 N N . LEU A 1 187 ? -5.336 -22.249 -7.368 1.00 89.81 187 LEU A N 1
ATOM 1406 C CA . LEU A 1 187 ? -6.426 -22.332 -6.387 1.00 89.81 187 LEU A CA 1
ATOM 1407 C C . LEU A 1 187 ? -6.218 -21.235 -5.349 1.00 89.81 187 LEU A C 1
ATOM 1409 O O . LEU A 1 187 ? -5.143 -21.165 -4.751 1.00 89.81 187 LEU A O 1
ATOM 1413 N N . VAL A 1 188 ? -7.263 -20.457 -5.086 1.00 91.88 188 VAL A N 1
ATOM 1414 C CA . VAL A 1 188 ? -7.309 -19.515 -3.966 1.00 91.88 188 VAL A CA 1
ATOM 1415 C C . VAL A 1 188 ? -7.954 -20.193 -2.754 1.00 91.88 188 VAL A C 1
ATOM 1417 O O . VAL A 1 188 ? -8.988 -20.846 -2.881 1.00 91.88 188 VAL A O 1
ATOM 1420 N N . VAL A 1 189 ? -7.362 -20.045 -1.571 1.00 92.94 189 VAL A N 1
ATOM 1421 C CA . VAL A 1 189 ? -7.881 -20.571 -0.297 1.00 92.94 189 VAL A CA 1
ATOM 1422 C C . VAL A 1 189 ? -8.273 -19.396 0.598 1.00 92.94 189 VAL A C 1
ATOM 1424 O O . VAL A 1 189 ? -7.413 -18.599 0.958 1.00 92.94 189 VAL A O 1
ATOM 1427 N N . GLU A 1 190 ? -9.553 -19.286 0.951 1.00 94.12 190 GLU A N 1
ATOM 1428 C CA . GLU A 1 190 ? -10.127 -18.201 1.754 1.00 94.12 190 GLU A CA 1
ATOM 1429 C C . GLU A 1 190 ? -10.782 -18.736 3.034 1.00 94.12 190 GLU A C 1
ATOM 1431 O O . GLU A 1 190 ? -11.624 -19.636 2.994 1.00 94.12 190 GLU A O 1
ATOM 1436 N N . LYS A 1 191 ? -10.418 -18.146 4.177 1.00 93.75 191 LYS A N 1
ATOM 1437 C CA . LYS A 1 191 ? -10.888 -18.542 5.509 1.00 93.75 191 LYS A CA 1
ATOM 1438 C C . LYS A 1 191 ? -12.342 -18.139 5.750 1.00 93.75 191 LYS A C 1
ATOM 1440 O O . LYS A 1 191 ? -13.058 -18.865 6.439 1.00 93.75 191 LYS A O 1
ATOM 1445 N N . ALA A 1 192 ? -12.767 -16.994 5.222 1.00 94.38 192 ALA A N 1
ATOM 1446 C CA . ALA A 1 192 ? -14.131 -16.501 5.343 1.00 94.38 192 ALA A CA 1
ATOM 1447 C C . ALA A 1 192 ? -15.133 -17.344 4.533 1.00 94.38 192 ALA A C 1
ATOM 1449 O O . ALA A 1 192 ? -14.764 -18.036 3.583 1.00 94.38 192 ALA A O 1
ATOM 1450 N N . ALA A 1 193 ? -16.413 -17.290 4.913 1.00 95.75 193 ALA A N 1
ATOM 1451 C CA . ALA A 1 193 ? -17.465 -18.092 4.285 1.00 95.75 193 ALA A CA 1
ATOM 1452 C C . ALA A 1 193 ? -17.816 -17.611 2.866 1.00 95.75 193 ALA A C 1
ATOM 1454 O O . ALA A 1 193 ? -18.090 -18.436 1.989 1.00 95.75 193 ALA A O 1
ATOM 1455 N N . ARG A 1 194 ? -17.756 -16.295 2.624 1.00 96.19 194 ARG A N 1
ATOM 1456 C CA . ARG A 1 194 ? -17.826 -15.680 1.294 1.00 96.19 194 ARG A CA 1
ATOM 1457 C C . ARG A 1 194 ? -16.617 -14.792 1.034 1.00 96.19 194 ARG A C 1
ATOM 1459 O O . ARG A 1 194 ? -16.024 -14.207 1.940 1.00 96.19 194 ARG A O 1
ATOM 1466 N N . VAL A 1 195 ? -16.282 -14.659 -0.245 1.00 96.88 195 VAL A N 1
ATOM 1467 C CA . VAL A 1 195 ? -15.280 -13.696 -0.708 1.00 96.88 195 VAL A CA 1
ATOM 1468 C C . VAL A 1 195 ? -15.777 -12.279 -0.411 1.00 96.88 195 VAL A C 1
ATOM 1470 O O . VAL A 1 195 ? -16.964 -11.980 -0.550 1.00 96.88 195 VAL A O 1
ATOM 1473 N N . GLY A 1 196 ? -14.870 -11.416 0.047 1.00 94.62 196 GLY A N 1
ATOM 1474 C CA . GLY A 1 196 ? -15.187 -10.039 0.425 1.00 94.62 196 GLY A CA 1
ATOM 1475 C C . GLY A 1 196 ? -15.691 -9.869 1.863 1.00 94.62 196 GLY A C 1
ATOM 1476 O O . GLY A 1 196 ? -15.786 -8.735 2.331 1.00 94.62 196 GLY A O 1
ATOM 1477 N N . ASP A 1 197 ? -15.946 -10.942 2.618 1.00 94.38 197 ASP A N 1
ATOM 1478 C CA . ASP A 1 197 ? -16.401 -10.827 4.012 1.00 94.38 197 ASP A CA 1
ATOM 1479 C C . ASP A 1 197 ? -15.368 -10.142 4.927 1.00 94.38 197 ASP A C 1
ATOM 1481 O O . ASP A 1 197 ? -15.760 -9.475 5.884 1.00 94.38 197 ASP A O 1
ATOM 1485 N N . GLN A 1 198 ? -14.068 -10.169 4.591 1.00 88.44 198 GLN A N 1
ATOM 1486 C CA . GLN A 1 198 ? -13.046 -9.365 5.283 1.00 88.44 198 GLN A CA 1
ATOM 1487 C C . GLN A 1 198 ? -13.283 -7.840 5.204 1.00 88.44 198 GLN A C 1
ATOM 1489 O O . GLN A 1 198 ? -12.731 -7.088 6.015 1.00 88.44 198 GLN A O 1
ATOM 1494 N N . TRP A 1 199 ? -14.102 -7.387 4.246 1.00 92.44 199 TRP A N 1
ATOM 1495 C CA . TRP A 1 199 ? -14.597 -6.013 4.126 1.00 92.44 199 TRP A CA 1
ATOM 1496 C C . TRP A 1 199 ? -15.974 -5.843 4.784 1.00 92.44 199 TRP A C 1
ATOM 1498 O O . TRP A 1 199 ? -16.147 -4.904 5.562 1.00 92.44 199 TRP A O 1
ATOM 1508 N N . ARG A 1 200 ? -16.924 -6.771 4.564 1.00 93.06 200 ARG A N 1
ATOM 1509 C CA . ARG A 1 200 ? -18.270 -6.718 5.189 1.00 93.06 200 ARG A CA 1
ATOM 1510 C C . ARG A 1 200 ? -18.209 -6.726 6.719 1.00 93.06 200 ARG A C 1
ATOM 1512 O O . ARG A 1 200 ? -18.994 -6.047 7.372 1.00 93.06 200 ARG A O 1
ATOM 1519 N N . ALA A 1 201 ? -17.237 -7.436 7.295 1.00 90.38 201 ALA A N 1
ATOM 1520 C CA . ALA A 1 201 ? -17.013 -7.516 8.739 1.00 90.38 201 ALA A CA 1
ATOM 1521 C C . ALA A 1 201 ? -16.395 -6.248 9.369 1.00 90.38 201 ALA A C 1
ATOM 1523 O O . ALA A 1 201 ? -16.261 -6.183 10.589 1.00 90.38 201 ALA A O 1
ATOM 1524 N N . ARG A 1 202 ? -15.997 -5.239 8.579 1.00 89.62 202 ARG A N 1
ATOM 1525 C CA . ARG A 1 202 ? -15.543 -3.936 9.107 1.00 89.62 202 ARG A CA 1
ATOM 1526 C C . ARG A 1 202 ? -16.734 -3.065 9.526 1.00 89.62 202 ARG A C 1
ATOM 1528 O O . ARG A 1 202 ? -17.885 -3.445 9.308 1.00 89.62 202 ARG A O 1
ATOM 1535 N N . TYR A 1 203 ? -16.484 -1.891 10.104 1.00 88.12 203 TYR A N 1
ATOM 1536 C CA . TYR A 1 203 ? -17.548 -0.976 10.531 1.00 88.12 203 TYR A CA 1
ATOM 1537 C C . TYR A 1 203 ? -18.299 -0.338 9.342 1.00 88.12 203 TYR A C 1
ATOM 1539 O O . TYR A 1 203 ? -17.668 -0.039 8.327 1.00 88.12 203 TYR A O 1
ATOM 1547 N N . PRO A 1 204 ? -19.623 -0.086 9.444 1.00 88.19 204 PRO A N 1
ATOM 1548 C CA . PRO A 1 204 ? -20.459 0.343 8.314 1.00 88.19 204 PRO A CA 1
ATOM 1549 C C . PRO A 1 204 ? -20.071 1.662 7.640 1.00 88.19 204 PRO A C 1
ATOM 1551 O O . PRO A 1 204 ? -20.406 1.869 6.480 1.00 88.19 204 PRO A O 1
ATOM 1554 N N . THR A 1 205 ? -19.390 2.558 8.353 1.00 86.94 205 THR A N 1
ATOM 1555 C CA . THR A 1 205 ? -18.937 3.854 7.829 1.00 86.94 205 THR A CA 1
ATOM 1556 C C . THR A 1 205 ? -17.642 3.766 7.015 1.00 86.94 205 THR A C 1
ATOM 1558 O O . THR A 1 205 ? -17.275 4.747 6.370 1.00 86.94 205 THR A O 1
ATOM 1561 N N . LEU A 1 206 ? -16.959 2.611 6.994 1.00 89.62 206 LEU A N 1
ATOM 1562 C CA . LEU A 1 206 ? -15.696 2.446 6.276 1.00 89.62 206 LEU A CA 1
ATOM 1563 C C . LEU A 1 206 ? -15.872 2.650 4.764 1.00 89.62 206 LEU A C 1
ATOM 1565 O O . LEU A 1 206 ? -16.603 1.915 4.093 1.00 89.62 206 LEU A O 1
ATOM 1569 N N . SER A 1 207 ? -15.102 3.591 4.226 1.00 91.12 207 SER A N 1
ATOM 1570 C CA . SER A 1 207 ? -14.833 3.746 2.796 1.00 91.12 207 SER A CA 1
ATOM 1571 C C . SER A 1 207 ? -13.325 3.726 2.550 1.00 91.12 207 SER A C 1
ATOM 1573 O O . SER A 1 207 ? -12.538 3.924 3.476 1.00 91.12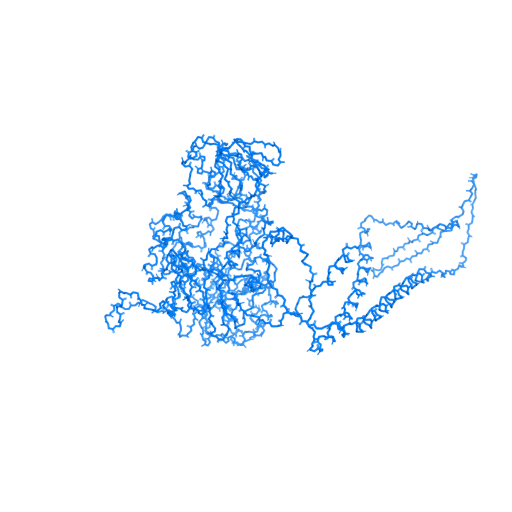 207 SER A O 1
ATOM 1575 N N . LEU A 1 208 ? -12.904 3.455 1.314 1.00 90.56 208 LEU A N 1
ATOM 1576 C CA . LEU A 1 208 ? -11.503 3.606 0.930 1.00 90.56 208 LEU A CA 1
ATOM 1577 C C . LEU A 1 208 ? -11.062 5.064 1.101 1.00 90.56 208 LEU A C 1
ATOM 1579 O O . LEU A 1 208 ? -11.800 5.977 0.748 1.00 90.56 208 LEU A O 1
ATOM 1583 N N . HIS A 1 209 ? -9.837 5.266 1.583 1.00 86.00 209 HIS A N 1
ATOM 1584 C CA . HIS A 1 209 ? -9.179 6.577 1.573 1.00 86.00 209 HIS A CA 1
ATOM 1585 C C . HIS A 1 209 ? -8.472 6.871 0.240 1.00 86.00 209 HIS A C 1
ATOM 1587 O O . HIS A 1 209 ? -8.006 7.988 0.044 1.00 86.00 209 HIS A O 1
ATOM 1593 N N . SER A 1 210 ? -8.427 5.884 -0.662 1.00 88.62 210 SER A N 1
ATOM 1594 C CA . SER A 1 210 ? -7.914 6.001 -2.024 1.00 88.62 210 SER A CA 1
ATOM 1595 C C . SER A 1 210 ? -9.035 6.241 -3.036 1.00 88.62 210 SER A C 1
ATOM 1597 O O . SER A 1 210 ? -10.135 5.688 -2.913 1.00 88.62 210 SER A O 1
ATOM 1599 N N . ILE A 1 211 ? -8.746 7.019 -4.076 1.00 91.56 211 ILE A N 1
ATOM 1600 C CA . ILE A 1 211 ? -9.687 7.302 -5.159 1.00 91.56 211 ILE A CA 1
ATOM 1601 C C . ILE A 1 211 ? -9.970 6.057 -6.014 1.00 91.56 211 ILE A C 1
ATOM 1603 O O . ILE A 1 211 ? -9.169 5.125 -6.140 1.00 91.56 211 ILE A O 1
ATOM 1607 N N . ARG A 1 212 ? -11.121 6.067 -6.685 1.00 90.94 212 ARG A N 1
ATOM 1608 C CA . ARG A 1 212 ? -11.607 4.988 -7.553 1.00 90.94 212 ARG A CA 1
ATOM 1609 C C . ARG A 1 212 ? -10.580 4.527 -8.593 1.00 90.94 212 ARG A C 1
ATOM 1611 O O . ARG A 1 212 ? -10.450 3.325 -8.800 1.00 90.94 212 ARG A O 1
ATOM 1618 N N . ASN A 1 213 ? -9.869 5.463 -9.226 1.00 88.56 213 ASN A N 1
ATOM 1619 C CA . ASN A 1 213 ? -8.904 5.187 -10.299 1.00 88.56 213 ASN A CA 1
ATOM 1620 C C . ASN A 1 213 ? -7.596 4.554 -9.795 1.00 88.56 213 ASN A C 1
ATOM 1622 O O . ASN A 1 213 ? -7.002 3.751 -10.507 1.00 88.56 213 ASN A O 1
ATOM 1626 N N . PHE A 1 214 ? -7.187 4.874 -8.564 1.00 87.81 214 PHE A N 1
ATOM 1627 C CA . PHE A 1 214 ? -6.079 4.211 -7.867 1.00 87.81 214 PHE A CA 1
ATOM 1628 C C . PHE A 1 214 ? -6.415 2.740 -7.563 1.00 87.81 214 PHE A C 1
ATOM 1630 O O . PHE A 1 214 ? -5.544 1.883 -7.488 1.00 87.81 214 PHE A O 1
ATOM 1637 N N . SER A 1 215 ? -7.702 2.446 -7.365 1.00 89.69 215 SER A N 1
ATOM 1638 C CA . SER A 1 215 ? -8.162 1.223 -6.700 1.00 89.69 215 SER A CA 1
ATOM 1639 C C . SER A 1 215 ? -8.608 0.103 -7.658 1.00 89.69 215 SER A C 1
ATOM 1641 O O . SER A 1 215 ? -9.189 -0.881 -7.206 1.00 89.69 215 SER A O 1
ATOM 1643 N N . HIS A 1 216 ? -8.392 0.250 -8.970 1.00 90.31 216 HIS A N 1
ATOM 1644 C CA . HIS A 1 216 ? -8.795 -0.737 -9.982 1.00 90.31 216 HIS A CA 1
ATOM 1645 C C . HIS A 1 216 ? -8.117 -2.107 -9.784 1.00 90.31 216 HIS A C 1
ATOM 1647 O O . HIS A 1 216 ? -7.026 -2.201 -9.227 1.00 90.31 216 HIS A O 1
ATOM 1653 N N . LEU A 1 217 ? -8.769 -3.181 -10.249 1.00 91.38 217 LEU A N 1
ATOM 1654 C CA . LEU A 1 217 ? -8.181 -4.525 -10.284 1.00 91.38 217 LEU A CA 1
ATOM 1655 C C . LEU A 1 217 ? -7.755 -4.862 -11.720 1.00 91.38 217 LEU A C 1
ATOM 1657 O O . LEU A 1 217 ? -8.329 -4.345 -12.682 1.00 91.38 217 LEU A O 1
ATOM 1661 N N . ALA A 1 218 ? -6.773 -5.751 -11.860 1.00 89.31 218 ALA A N 1
ATOM 1662 C CA . ALA A 1 218 ? -6.300 -6.250 -13.143 1.00 89.31 218 ALA A CA 1
ATOM 1663 C C . ALA A 1 218 ? -7.476 -6.729 -14.011 1.00 89.31 218 ALA A C 1
ATOM 1665 O O . ALA A 1 218 ? -8.402 -7.374 -13.526 1.00 89.31 218 ALA A O 1
ATOM 1666 N N . TYR A 1 219 ? -7.453 -6.389 -15.300 1.00 90.94 219 TYR A N 1
ATOM 1667 C CA . TYR A 1 219 ? -8.486 -6.740 -16.287 1.00 90.94 219 TYR A CA 1
ATOM 1668 C C . TYR A 1 219 ? -9.912 -6.203 -16.016 1.00 90.94 219 TYR A C 1
ATOM 1670 O O . TYR A 1 219 ? -10.772 -6.347 -16.885 1.00 90.94 219 TYR A O 1
ATOM 1678 N N . GLN A 1 220 ? -10.197 -5.559 -14.873 1.00 91.69 220 GLN A N 1
ATOM 1679 C CA . GLN A 1 220 ? -11.524 -5.014 -14.566 1.00 91.69 220 GLN A CA 1
ATOM 1680 C C . GLN A 1 220 ? -11.453 -3.709 -13.744 1.00 91.69 220 GLN A C 1
ATOM 1682 O O . GLN A 1 220 ? -11.369 -3.706 -12.513 1.00 91.69 220 GLN A O 1
ATOM 1687 N N . ALA A 1 221 ? -11.571 -2.577 -14.443 1.00 91.19 221 ALA A N 1
ATOM 1688 C CA . ALA A 1 221 ? -11.719 -1.254 -13.837 1.00 91.19 221 ALA A CA 1
ATOM 1689 C C . ALA A 1 221 ? -13.049 -1.108 -13.071 1.00 91.19 221 ALA A C 1
ATOM 1691 O O . ALA A 1 221 ? -14.075 -1.676 -13.458 1.00 91.19 221 ALA A O 1
ATOM 1692 N N . PHE A 1 222 ? -13.054 -0.294 -12.011 1.00 92.62 222 PHE A N 1
ATOM 1693 C CA . PHE A 1 222 ? -14.280 0.025 -11.269 1.00 92.62 222 PHE A CA 1
ATOM 1694 C C . PHE A 1 222 ? -15.258 0.848 -12.134 1.00 92.62 222 PHE A C 1
ATOM 1696 O O . PHE A 1 222 ? -14.813 1.710 -12.898 1.00 92.62 222 PHE A O 1
ATOM 1703 N N . PRO A 1 223 ? -16.588 0.669 -11.998 1.00 92.44 223 PRO A N 1
ATOM 1704 C CA . PRO A 1 223 ? -17.566 1.363 -12.832 1.00 92.44 223 PRO A CA 1
ATOM 1705 C C . PRO A 1 223 ? -17.481 2.887 -12.708 1.00 92.44 223 PRO A C 1
ATOM 1707 O O . PRO A 1 223 ? -17.374 3.435 -11.611 1.00 92.44 223 PRO A O 1
ATOM 1710 N N . SER A 1 224 ? -17.634 3.597 -13.826 1.00 90.38 224 SER A N 1
ATOM 1711 C CA . SER A 1 224 ? -17.581 5.069 -13.878 1.00 90.38 224 SER A CA 1
ATOM 1712 C C . SER A 1 224 ? -18.676 5.776 -13.061 1.00 90.38 224 SER A C 1
ATOM 1714 O O . SER A 1 224 ? -18.544 6.965 -12.767 1.00 90.38 224 SER A O 1
ATOM 1716 N N . THR A 1 225 ? -19.721 5.049 -12.655 1.00 92.00 225 THR A N 1
ATOM 1717 C CA . THR A 1 225 ? -20.824 5.501 -11.790 1.00 92.00 225 THR A CA 1
ATOM 1718 C C . THR A 1 225 ? -20.587 5.261 -10.295 1.00 92.00 225 THR A C 1
ATOM 1720 O O . THR A 1 225 ? -21.421 5.644 -9.475 1.00 92.00 225 THR A O 1
ATOM 1723 N N . TRP A 1 226 ? -19.485 4.613 -9.906 1.00 93.31 226 TRP A N 1
ATOM 1724 C CA . TRP A 1 226 ? -19.129 4.468 -8.494 1.00 93.31 226 TRP A CA 1
ATOM 1725 C C . TRP A 1 226 ? -18.693 5.801 -7.870 1.00 93.31 226 TRP A C 1
ATOM 1727 O O . TRP A 1 226 ? -18.110 6.630 -8.581 1.00 93.31 226 TRP A O 1
ATOM 1737 N N . PRO A 1 227 ? -18.913 5.981 -6.549 1.00 93.00 227 PRO A N 1
ATOM 1738 C CA . PRO A 1 227 ? -18.362 7.112 -5.806 1.00 93.00 227 PRO A CA 1
ATOM 1739 C C . PRO A 1 227 ? -16.833 7.161 -5.926 1.00 93.00 227 PRO A C 1
ATOM 1741 O O . PRO A 1 227 ? -16.189 6.143 -6.185 1.00 93.00 227 PRO A O 1
ATOM 1744 N N . GLU A 1 228 ? -16.257 8.347 -5.720 1.00 90.69 228 GLU A N 1
ATOM 1745 C CA . GLU A 1 228 ? -14.802 8.545 -5.763 1.00 90.69 228 GLU A CA 1
ATOM 1746 C C . GLU A 1 228 ? -14.081 7.700 -4.705 1.00 90.69 228 GLU A C 1
ATOM 1748 O O . GLU A 1 228 ? -13.067 7.087 -5.017 1.00 90.69 228 GLU A O 1
ATOM 1753 N N . PHE A 1 229 ? -14.661 7.584 -3.510 1.00 93.12 229 PHE A N 1
ATOM 1754 C CA . PHE A 1 229 ? -14.220 6.693 -2.437 1.00 93.12 229 PHE A CA 1
ATOM 1755 C C . PHE A 1 229 ? -15.198 5.520 -2.321 1.00 93.12 229 PHE A C 1
ATOM 1757 O O . PHE A 1 229 ? -16.395 5.730 -2.116 1.00 93.12 229 PHE A O 1
ATOM 1764 N N . ALA A 1 230 ? -14.723 4.282 -2.478 1.00 94.19 230 ALA A N 1
ATOM 1765 C CA . ALA A 1 230 ? -15.592 3.103 -2.469 1.00 94.19 230 ALA A CA 1
ATOM 1766 C C . ALA A 1 230 ? -15.930 2.651 -1.027 1.00 94.19 230 ALA A C 1
ATOM 1768 O O . ALA A 1 230 ? -15.010 2.354 -0.264 1.00 94.19 230 ALA A O 1
ATOM 1769 N N . PRO A 1 231 ? -17.216 2.538 -0.634 1.00 94.69 231 PRO A N 1
ATOM 1770 C CA . PRO A 1 231 ? -17.614 1.950 0.647 1.00 94.69 231 PRO A CA 1
ATOM 1771 C C . PRO A 1 231 ? -17.254 0.464 0.755 1.00 94.69 231 PRO A C 1
ATOM 1773 O O . PRO A 1 231 ? -17.229 -0.249 -0.255 1.00 94.69 231 PRO A O 1
ATOM 1776 N N . ARG A 1 232 ? -17.062 -0.029 1.988 1.00 93.69 232 ARG A N 1
ATOM 1777 C CA . ARG A 1 232 ? -16.654 -1.420 2.279 1.00 93.69 232 ARG A CA 1
ATOM 1778 C C . ARG A 1 232 ? -17.508 -2.479 1.573 1.00 93.69 232 ARG A C 1
ATOM 1780 O O . ARG A 1 232 ? -16.974 -3.467 1.084 1.00 93.69 232 ARG A O 1
ATOM 1787 N N . ASP A 1 233 ? -18.819 -2.257 1.485 1.00 94.88 233 ASP A N 1
ATOM 1788 C CA . ASP A 1 233 ? -19.754 -3.251 0.953 1.00 94.88 233 ASP A CA 1
ATOM 1789 C C . ASP A 1 233 ? -19.686 -3.308 -0.579 1.00 94.88 233 ASP A C 1
ATOM 1791 O O . ASP A 1 233 ? -19.702 -4.394 -1.150 1.00 94.88 233 ASP A O 1
ATOM 1795 N N . LYS A 1 234 ? -19.459 -2.163 -1.249 1.00 95.81 234 LYS A N 1
ATOM 1796 C CA . LYS A 1 234 ? -19.144 -2.146 -2.689 1.00 95.81 234 LYS A CA 1
ATOM 1797 C C . LYS A 1 234 ? -17.854 -2.906 -2.983 1.00 95.81 234 LYS A C 1
ATOM 1799 O O . LYS A 1 234 ? -17.811 -3.655 -3.952 1.00 95.81 234 LYS A O 1
ATOM 1804 N N . MET A 1 235 ? -16.827 -2.738 -2.147 1.00 95.44 235 MET A N 1
ATOM 1805 C CA . MET A 1 235 ? -15.574 -3.488 -2.273 1.00 95.44 235 MET A CA 1
ATOM 1806 C C . MET A 1 235 ? -15.776 -4.989 -2.050 1.00 95.44 235 MET A C 1
ATOM 1808 O O . MET A 1 235 ? -15.236 -5.793 -2.806 1.00 95.44 235 MET A O 1
ATOM 1812 N N . ALA A 1 236 ? -16.577 -5.379 -1.058 1.00 96.12 236 ALA A N 1
ATOM 1813 C CA . ALA A 1 236 ? -16.883 -6.778 -0.792 1.00 96.12 236 ALA A CA 1
ATOM 1814 C C . ALA A 1 236 ? -17.615 -7.455 -1.961 1.00 96.12 236 ALA A C 1
ATOM 1816 O O . ALA A 1 236 ? -17.167 -8.491 -2.452 1.00 96.12 236 ALA A O 1
ATOM 1817 N N . ASP A 1 237 ? -18.707 -6.845 -2.424 1.00 96.38 237 ASP A N 1
ATOM 1818 C CA . ASP A 1 237 ? -19.533 -7.374 -3.511 1.00 96.38 237 ASP A CA 1
ATOM 1819 C C . ASP A 1 237 ? -18.766 -7.391 -4.842 1.00 96.38 237 ASP A C 1
ATOM 1821 O O . ASP A 1 237 ? -18.938 -8.304 -5.647 1.00 96.38 237 ASP A O 1
ATOM 1825 N N . TRP A 1 238 ? -17.863 -6.428 -5.059 1.00 96.38 238 TRP A N 1
ATOM 1826 C CA . TRP A 1 238 ? -16.980 -6.415 -6.224 1.00 96.38 238 TRP A CA 1
ATOM 1827 C C . TRP A 1 238 ? -15.953 -7.542 -6.204 1.00 96.38 238 TRP A C 1
ATOM 1829 O O . TRP A 1 238 ? -15.776 -8.197 -7.223 1.00 96.38 238 TRP A O 1
ATOM 1839 N N . LEU A 1 239 ? -15.303 -7.817 -5.067 1.00 96.56 239 LEU A N 1
ATOM 1840 C CA . LEU A 1 239 ? -14.373 -8.948 -4.965 1.00 96.56 239 LEU A CA 1
ATOM 1841 C C . LEU A 1 239 ? -15.093 -10.288 -5.180 1.00 96.56 239 LEU A C 1
ATOM 1843 O O . LEU A 1 239 ? -14.543 -11.176 -5.825 1.00 96.56 239 LEU A O 1
ATOM 1847 N N . GLU A 1 240 ? -16.328 -10.423 -4.692 1.00 96.69 240 GLU A N 1
ATOM 1848 C CA . GLU A 1 240 ? -17.163 -11.606 -4.924 1.00 96.69 240 GLU A CA 1
ATOM 1849 C C . GLU A 1 240 ? -17.594 -11.737 -6.397 1.00 96.69 240 GLU A C 1
ATOM 1851 O O . GLU A 1 240 ? -17.523 -12.825 -6.956 1.00 96.69 240 GLU A O 1
ATOM 1856 N N . GLN A 1 241 ? -17.963 -10.639 -7.065 1.00 96.44 241 GLN A N 1
ATOM 1857 C CA . GLN A 1 241 ? -18.254 -10.625 -8.505 1.00 96.44 241 GLN A CA 1
ATOM 1858 C C . GLN A 1 241 ? -17.005 -10.900 -9.358 1.00 96.44 241 GLN A C 1
ATOM 1860 O O . GLN A 1 241 ? -17.104 -11.545 -10.403 1.00 96.44 241 GLN A O 1
ATOM 1865 N N . TYR A 1 242 ? -15.841 -10.398 -8.945 1.00 96.12 242 TYR A N 1
ATOM 1866 C CA . TYR A 1 242 ? -14.583 -10.491 -9.689 1.00 96.12 242 TYR A CA 1
ATOM 1867 C C . TYR A 1 242 ? -14.090 -11.938 -9.812 1.00 96.12 242 TYR A C 1
ATOM 1869 O O . TYR A 1 242 ? -13.521 -12.305 -10.837 1.00 96.12 242 TYR A O 1
ATOM 1877 N N . THR A 1 243 ? -14.361 -12.802 -8.825 1.00 94.44 243 THR A N 1
ATOM 1878 C CA . THR A 1 243 ? -14.039 -14.237 -8.955 1.00 94.44 243 THR A CA 1
ATOM 1879 C C . THR A 1 243 ? -14.823 -14.909 -10.075 1.00 94.44 243 THR A C 1
ATOM 1881 O O . THR A 1 243 ? -14.283 -15.790 -10.733 1.00 94.44 243 THR A O 1
ATOM 1884 N N . ILE A 1 244 ? -16.061 -14.475 -10.324 1.00 92.38 244 ILE A N 1
ATOM 1885 C CA . ILE A 1 244 ? -16.923 -15.030 -11.371 1.00 92.38 244 ILE A CA 1
ATOM 1886 C C . ILE A 1 244 ? -16.478 -14.535 -12.751 1.00 92.38 244 ILE A C 1
ATOM 1888 O O . ILE A 1 244 ? -16.388 -15.327 -13.678 1.00 92.38 244 ILE A O 1
ATOM 1892 N N . THR A 1 245 ? -16.187 -13.240 -12.908 1.00 91.69 245 THR A N 1
ATOM 1893 C CA . THR A 1 245 ? -15.831 -12.656 -14.219 1.00 91.69 245 THR A CA 1
ATOM 1894 C C . THR A 1 245 ? -14.402 -12.937 -14.671 1.00 91.69 245 THR A C 1
ATOM 1896 O O . THR A 1 245 ? -14.103 -12.726 -15.842 1.00 91.69 245 THR A O 1
ATOM 1899 N N . GLN A 1 246 ? -13.529 -13.380 -13.765 1.00 90.44 246 GLN A N 1
ATOM 1900 C CA . GLN A 1 246 ? -12.153 -13.792 -14.063 1.00 90.44 246 GLN A CA 1
ATOM 1901 C C . GLN A 1 246 ? -11.955 -15.316 -13.913 1.00 90.44 246 GLN A C 1
ATOM 1903 O O . GLN A 1 246 ? -10.819 -15.772 -13.816 1.00 90.44 246 GLN A O 1
ATOM 1908 N N . ASP A 1 247 ? -13.047 -16.093 -13.839 1.00 87.19 247 ASP A N 1
ATOM 1909 C CA . ASP A 1 247 ? -13.067 -17.565 -13.733 1.00 87.19 247 ASP A CA 1
ATOM 1910 C C . ASP A 1 247 ? -12.191 -18.153 -12.597 1.00 87.19 247 ASP A C 1
ATOM 1912 O O . ASP A 1 247 ? -11.624 -19.246 -12.696 1.00 87.19 247 ASP A O 1
ATOM 1916 N N . LEU A 1 248 ? -12.083 -17.437 -11.471 1.00 89.50 248 LEU A N 1
ATOM 1917 C CA . LEU A 1 248 ? -11.181 -17.780 -10.369 1.00 89.50 248 LEU A CA 1
ATOM 1918 C C . LEU A 1 248 ? -11.736 -18.905 -9.498 1.00 89.50 248 LEU A C 1
ATOM 1920 O O . LEU A 1 248 ? -12.804 -18.797 -8.890 1.00 89.50 248 LEU A O 1
ATOM 1924 N N . PHE A 1 249 ? -10.944 -19.962 -9.325 1.00 89.19 249 PHE A N 1
ATOM 1925 C CA . PHE A 1 249 ? -11.308 -21.061 -8.442 1.00 89.19 249 PHE A CA 1
ATOM 1926 C C . PHE A 1 249 ? -10.927 -20.769 -6.983 1.00 89.19 249 PHE A C 1
ATOM 1928 O O . PHE A 1 249 ? -9.750 -20.793 -6.610 1.00 89.19 249 PHE A O 1
ATOM 1935 N N . VAL A 1 250 ? -11.940 -20.523 -6.145 1.00 92.75 250 VAL A N 1
ATOM 1936 C CA . VAL A 1 250 ? -11.784 -20.196 -4.717 1.00 92.75 250 VAL A CA 1
ATOM 1937 C C . VAL A 1 250 ? -12.414 -21.274 -3.830 1.00 92.75 250 VAL A C 1
ATOM 1939 O O . VAL A 1 250 ? -13.563 -21.670 -4.024 1.00 92.75 250 VAL A O 1
ATOM 1942 N N . TRP A 1 251 ? -11.685 -21.729 -2.812 1.00 94.06 251 TRP A N 1
ATOM 1943 C CA . TRP A 1 251 ? -12.240 -22.479 -1.684 1.00 94.06 251 TRP A CA 1
ATOM 1944 C C . TRP A 1 251 ? -12.469 -21.533 -0.509 1.00 94.06 251 TRP A C 1
ATOM 1946 O O . TRP A 1 251 ? -11.510 -21.141 0.147 1.00 94.06 251 TRP A O 1
ATOM 1956 N N . THR A 1 252 ? -13.727 -21.191 -0.235 1.00 95.50 252 THR A N 1
ATOM 1957 C CA . THR A 1 252 ? -14.133 -20.471 0.982 1.00 95.50 252 THR A CA 1
ATOM 1958 C C . THR A 1 252 ? -14.271 -21.420 2.180 1.00 95.50 252 THR A C 1
ATOM 1960 O O . THR A 1 252 ? -14.166 -22.645 2.030 1.00 95.50 252 THR A O 1
ATOM 1963 N N . SER A 1 253 ? -14.456 -20.875 3.388 1.00 95.81 253 SER A N 1
ATOM 1964 C CA . SER A 1 253 ? -14.458 -21.617 4.664 1.00 95.81 253 SER A CA 1
ATOM 1965 C C . SER A 1 253 ? -13.239 -22.541 4.820 1.00 95.81 253 SER A C 1
ATOM 1967 O O . SER A 1 253 ? -13.343 -23.649 5.355 1.00 95.81 253 SER A O 1
ATOM 1969 N N . SER A 1 254 ? -12.089 -22.122 4.285 1.00 94.62 254 SER A N 1
ATOM 1970 C CA . SER A 1 254 ? -10.909 -22.962 4.095 1.00 94.62 254 SER A CA 1
ATOM 1971 C C . SER A 1 254 ? -9.627 -22.257 4.524 1.00 94.62 254 SER A C 1
ATOM 1973 O O . SER A 1 254 ? -9.381 -21.114 4.162 1.00 94.62 254 SER A O 1
ATOM 1975 N N . HIS A 1 255 ? -8.764 -22.936 5.272 1.00 92.00 255 HIS A N 1
ATOM 1976 C CA . HIS A 1 255 ? -7.475 -22.378 5.687 1.00 92.00 255 HIS A CA 1
ATOM 1977 C C . HIS A 1 255 ? -6.378 -23.439 5.655 1.00 92.00 255 HIS A C 1
ATOM 1979 O O . HIS A 1 255 ? -6.645 -24.628 5.838 1.00 92.00 255 HIS A O 1
ATOM 1985 N N . ILE A 1 256 ? -5.136 -23.010 5.420 1.00 89.31 256 ILE A N 1
ATOM 1986 C CA . ILE A 1 256 ? -3.975 -23.889 5.569 1.00 89.31 256 ILE A CA 1
ATOM 1987 C C . ILE A 1 256 ? -3.758 -24.141 7.065 1.00 89.31 256 ILE A C 1
ATOM 1989 O O . ILE A 1 256 ? -3.782 -23.211 7.870 1.00 89.31 256 ILE A O 1
ATOM 1993 N N . MET A 1 257 ? -3.591 -25.408 7.425 1.00 90.69 257 MET A N 1
ATOM 1994 C CA . MET A 1 257 ? -3.250 -25.851 8.772 1.00 90.69 257 MET A CA 1
ATOM 1995 C C . MET A 1 257 ? -1.740 -25.726 9.022 1.00 90.69 257 MET A C 1
ATOM 1997 O O . MET A 1 257 ? -0.963 -25.814 8.069 1.00 90.69 257 MET A O 1
ATOM 2001 N N . PRO A 1 258 ? -1.309 -25.606 10.290 1.00 88.62 258 PRO A N 1
ATOM 2002 C CA . PRO A 1 258 ? 0.103 -25.620 10.640 1.00 88.62 258 PRO A CA 1
ATOM 2003 C C . PRO A 1 258 ? 0.874 -26.831 10.116 1.00 88.62 258 PRO A C 1
ATOM 2005 O O . PRO A 1 258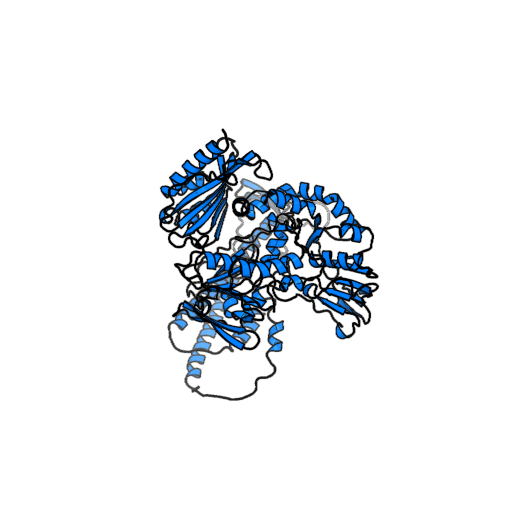 ? 0.355 -27.949 10.074 1.00 88.62 258 PRO A O 1
ATOM 2008 N N . GLY A 1 259 ? 2.146 -26.605 9.785 1.00 83.00 259 GLY A N 1
ATOM 2009 C CA . GLY A 1 259 ? 3.071 -27.658 9.362 1.00 83.00 259 GLY A CA 1
ATOM 2010 C C . GLY A 1 259 ? 3.209 -27.808 7.848 1.00 83.00 259 GLY A C 1
ATOM 2011 O O . GLY A 1 259 ? 3.439 -28.919 7.373 1.00 83.00 259 GLY A O 1
ATOM 2012 N N . ALA A 1 260 ? 3.091 -26.716 7.086 1.00 84.75 260 ALA A N 1
ATOM 2013 C CA . ALA A 1 260 ? 3.494 -26.699 5.683 1.00 84.75 260 ALA A CA 1
ATOM 2014 C C . ALA A 1 260 ? 4.983 -27.080 5.543 1.00 84.75 260 ALA A C 1
ATOM 2016 O O . ALA A 1 260 ? 5.849 -26.465 6.163 1.00 84.75 260 ALA A O 1
ATOM 2017 N N . GLN A 1 261 ? 5.285 -28.083 4.719 1.00 83.12 261 GLN A N 1
ATOM 2018 C CA . GLN A 1 261 ? 6.648 -28.577 4.483 1.00 83.12 261 GLN A CA 1
ATOM 2019 C C . GLN A 1 261 ? 7.030 -28.402 3.017 1.00 83.12 261 GLN A C 1
ATOM 2021 O O . GLN A 1 261 ? 6.168 -28.505 2.151 1.00 83.12 261 GLN A O 1
ATOM 2026 N N . TYR A 1 262 ? 8.310 -28.176 2.725 1.00 79.50 262 TYR A N 1
ATOM 2027 C CA . TYR A 1 262 ? 8.832 -28.179 1.359 1.00 79.50 262 TYR A CA 1
ATOM 2028 C C . TYR A 1 262 ? 9.815 -29.332 1.166 1.00 79.50 262 TYR A C 1
ATOM 2030 O O . TYR A 1 262 ? 10.773 -29.466 1.929 1.00 79.50 262 TYR A O 1
ATOM 2038 N N . ASP A 1 263 ? 9.590 -30.138 0.132 1.00 78.56 263 ASP A N 1
ATOM 2039 C CA . ASP A 1 263 ? 10.513 -31.172 -0.315 1.00 78.56 263 ASP A CA 1
ATOM 2040 C C . ASP A 1 263 ? 11.403 -30.636 -1.446 1.00 78.56 263 ASP A C 1
ATOM 2042 O O . ASP A 1 263 ? 10.943 -30.296 -2.540 1.00 78.56 263 ASP A O 1
ATOM 2046 N N . SER A 1 264 ? 12.710 -30.592 -1.186 1.00 77.00 264 SER A N 1
ATOM 2047 C CA . SER A 1 264 ? 13.712 -30.158 -2.156 1.00 77.00 264 SER A CA 1
ATOM 2048 C C . SER A 1 264 ? 13.963 -31.159 -3.282 1.00 77.00 264 SER A C 1
ATOM 2050 O O . SER A 1 264 ? 14.468 -30.738 -4.322 1.00 77.00 264 SER A O 1
ATOM 2052 N N . ALA A 1 265 ? 13.600 -32.436 -3.118 1.00 82.94 265 ALA A N 1
ATOM 2053 C CA . ALA A 1 265 ? 13.780 -33.460 -4.142 1.00 82.94 265 ALA A CA 1
ATOM 2054 C C . ALA A 1 265 ? 12.690 -33.393 -5.226 1.00 82.94 265 ALA A C 1
ATOM 2056 O O . ALA A 1 265 ? 13.013 -33.356 -6.411 1.00 82.94 265 ALA A O 1
ATOM 2057 N N . SER A 1 266 ? 11.409 -33.329 -4.842 1.00 81.75 266 SER A N 1
ATOM 2058 C CA . SER A 1 266 ? 10.286 -33.146 -5.784 1.00 81.75 266 SER A CA 1
ATOM 2059 C C . SER A 1 266 ? 10.032 -31.691 -6.193 1.00 81.75 266 SER A C 1
ATOM 2061 O O . SER A 1 266 ? 9.223 -31.434 -7.084 1.00 81.75 266 SER A O 1
ATOM 2063 N N . GLN A 1 267 ? 10.713 -30.746 -5.541 1.00 79.69 267 GLN A N 1
ATOM 2064 C CA . GLN A 1 267 ? 10.510 -29.303 -5.656 1.00 79.69 267 GLN A CA 1
ATOM 2065 C C . GLN A 1 267 ? 9.065 -28.843 -5.393 1.00 79.69 267 GLN A C 1
ATOM 2067 O O . GLN A 1 267 ? 8.545 -27.942 -6.056 1.00 79.69 267 GLN A O 1
ATOM 2072 N N . ARG A 1 268 ? 8.398 -29.474 -4.420 1.00 81.56 268 ARG A N 1
ATOM 2073 C CA . ARG A 1 268 ? 7.003 -29.192 -4.066 1.00 81.56 268 ARG A CA 1
ATOM 2074 C C . ARG A 1 268 ? 6.815 -29.009 -2.572 1.00 81.56 268 ARG A C 1
ATOM 2076 O O . ARG A 1 268 ? 7.489 -29.614 -1.742 1.00 81.56 268 ARG A O 1
ATOM 2083 N N . TRP A 1 269 ? 5.834 -28.186 -2.241 1.00 82.44 269 TRP A N 1
ATOM 2084 C CA . TRP A 1 269 ? 5.276 -28.106 -0.905 1.00 82.44 269 TRP A CA 1
ATOM 2085 C C . TRP A 1 269 ? 4.375 -29.311 -0.619 1.00 82.44 269 TRP A C 1
ATOM 2087 O O . TRP A 1 269 ? 3.864 -29.956 -1.529 1.00 82.44 269 TRP A O 1
ATOM 2097 N N . SER A 1 270 ? 4.131 -29.567 0.659 1.00 88.00 270 SER A N 1
ATOM 2098 C CA . SER A 1 270 ? 3.059 -30.400 1.187 1.00 88.00 270 SER A CA 1
ATOM 2099 C C . SER A 1 270 ? 2.304 -29.546 2.199 1.00 88.00 270 SER A C 1
ATOM 2101 O O . SER A 1 270 ? 2.876 -29.122 3.206 1.00 88.00 270 SER A O 1
ATOM 2103 N N . VAL A 1 271 ? 1.043 -29.227 1.899 1.00 88.44 271 VAL A N 1
ATOM 2104 C CA . VAL A 1 271 ? 0.194 -28.370 2.740 1.00 88.44 271 VAL A CA 1
ATOM 2105 C C . VAL A 1 271 ? -1.149 -29.035 2.989 1.00 88.44 271 VAL A C 1
ATOM 2107 O O . VAL A 1 271 ? -1.787 -29.522 2.058 1.00 88.44 271 VAL A O 1
ATOM 2110 N N . THR A 1 272 ? -1.604 -29.037 4.238 1.00 92.25 272 THR A N 1
ATOM 2111 C CA . THR A 1 272 ? -2.939 -29.532 4.594 1.00 92.25 272 THR A CA 1
ATOM 2112 C C . THR A 1 272 ? -3.890 -28.353 4.706 1.00 92.25 272 THR A C 1
ATOM 2114 O O . THR A 1 272 ? -3.680 -27.457 5.516 1.00 92.25 272 THR A O 1
ATOM 2117 N N . VAL A 1 273 ? -4.945 -28.345 3.897 1.00 92.69 273 VAL A N 1
ATOM 2118 C CA . VAL A 1 273 ? -6.035 -27.369 3.977 1.00 92.69 273 VAL A CA 1
ATOM 2119 C C . VAL A 1 273 ? -7.172 -27.980 4.784 1.00 92.69 273 VAL A C 1
ATOM 2121 O O . VAL A 1 273 ? -7.696 -29.029 4.411 1.00 92.69 273 VAL A O 1
ATOM 2124 N N . ASN A 1 274 ? -7.598 -27.319 5.857 1.00 94.62 274 ASN A N 1
ATOM 2125 C CA . ASN A 1 274 ? -8.893 -27.591 6.466 1.00 94.62 274 ASN A CA 1
ATOM 2126 C C . ASN A 1 274 ? -9.953 -26.839 5.657 1.00 94.62 274 ASN A C 1
ATOM 2128 O O . ASN A 1 274 ? -10.027 -25.614 5.723 1.00 94.62 274 ASN A O 1
ATOM 2132 N N . ARG A 1 275 ? -10.738 -27.583 4.876 1.00 93.38 275 ARG A N 1
ATOM 2133 C CA . ARG A 1 275 ? -11.847 -27.107 4.048 1.00 93.38 275 ARG A CA 1
ATOM 2134 C C . ARG A 1 275 ? -13.163 -27.479 4.722 1.00 93.38 275 ARG A C 1
ATOM 2136 O O . ARG A 1 275 ? -13.613 -28.618 4.605 1.00 93.38 275 ARG A O 1
ATOM 2143 N N . ASN A 1 276 ? -13.778 -26.527 5.422 1.00 91.88 276 ASN A N 1
ATOM 2144 C CA . ASN A 1 276 ? -15.052 -26.708 6.127 1.00 91.88 276 ASN A CA 1
ATOM 2145 C C . ASN A 1 276 ? -15.100 -27.988 7.001 1.00 91.88 276 ASN A C 1
ATOM 2147 O O . ASN A 1 276 ? -16.033 -28.784 6.910 1.00 91.88 276 ASN A O 1
ATOM 2151 N N . GLY A 1 277 ? -14.044 -28.236 7.784 1.00 92.12 277 GLY A N 1
ATOM 2152 C CA . GLY A 1 277 ? -13.887 -29.424 8.635 1.00 92.12 277 GLY A CA 1
ATOM 2153 C C . GLY A 1 277 ? -13.291 -30.657 7.940 1.00 92.12 277 GLY A C 1
ATOM 2154 O O . GLY A 1 277 ? -12.915 -31.608 8.618 1.00 92.12 277 GLY A O 1
ATOM 2155 N N . THR A 1 278 ? -13.159 -30.658 6.610 1.00 93.69 278 THR A N 1
ATOM 2156 C CA . THR A 1 278 ? -12.519 -31.747 5.853 1.00 93.69 278 THR A CA 1
ATOM 2157 C C . THR A 1 278 ? -11.060 -31.408 5.568 1.00 93.69 278 THR A C 1
ATOM 2159 O O . THR A 1 278 ? -10.771 -30.403 4.922 1.00 93.69 278 THR A O 1
ATOM 2162 N N . HIS A 1 279 ? -10.124 -32.249 6.006 1.00 94.31 279 HIS A N 1
ATOM 2163 C CA . HIS A 1 279 ? -8.700 -32.049 5.725 1.00 94.31 279 HIS A CA 1
ATOM 2164 C C . HIS A 1 279 ? -8.340 -32.559 4.321 1.00 94.31 279 HIS A C 1
ATOM 2166 O O . HIS A 1 279 ? -8.648 -33.696 3.966 1.00 94.31 279 HIS A O 1
ATOM 2172 N N . VAL A 1 280 ? -7.677 -31.719 3.524 1.00 92.69 280 VAL A N 1
ATOM 2173 C CA . VAL A 1 280 ? -7.231 -32.025 2.158 1.00 92.69 280 VAL A CA 1
ATOM 2174 C C . VAL A 1 280 ? -5.762 -31.643 2.012 1.00 92.69 280 VAL A C 1
ATOM 2176 O O . VAL A 1 280 ? -5.417 -30.465 2.085 1.00 92.69 280 VAL A O 1
ATOM 2179 N N . THR A 1 281 ? -4.891 -32.622 1.776 1.00 91.00 281 THR A N 1
ATOM 2180 C CA . THR A 1 281 ? -3.472 -32.369 1.491 1.00 91.00 281 THR A CA 1
ATOM 2181 C C . THR A 1 281 ? -3.274 -32.019 0.014 1.00 91.00 281 THR A C 1
ATOM 2183 O O . THR A 1 281 ? -3.820 -32.680 -0.870 1.00 91.00 281 THR A O 1
ATOM 2186 N N . LEU A 1 282 ? -2.493 -30.973 -0.255 1.00 87.06 282 LEU A N 1
ATOM 2187 C CA . LEU A 1 282 ? -2.146 -30.466 -1.583 1.00 87.06 282 LEU A CA 1
ATOM 2188 C C . LEU A 1 282 ? -0.622 -30.394 -1.737 1.00 87.06 282 LEU A C 1
ATOM 2190 O O . LEU A 1 282 ? 0.084 -30.135 -0.763 1.00 87.06 282 LEU A O 1
ATOM 2194 N N . GLN A 1 283 ? -0.132 -30.564 -2.971 1.00 87.81 283 GLN A N 1
ATOM 2195 C CA . GLN A 1 283 ? 1.302 -30.532 -3.288 1.00 87.81 283 GLN A CA 1
ATOM 2196 C C . GLN A 1 283 ? 1.669 -29.520 -4.395 1.00 87.81 283 GLN A C 1
ATOM 2198 O O . GLN A 1 283 ? 1.977 -29.915 -5.525 1.00 87.81 283 GLN A O 1
ATOM 2203 N N . PRO A 1 284 ? 1.590 -28.203 -4.136 1.00 82.44 284 PRO A N 1
ATOM 2204 C CA . PRO A 1 284 ? 1.934 -27.191 -5.133 1.00 82.44 284 PRO A CA 1
ATOM 2205 C C . PRO A 1 284 ? 3.446 -26.965 -5.248 1.00 82.44 284 PRO A C 1
ATOM 2207 O O . PRO A 1 284 ? 4.191 -27.193 -4.299 1.00 82.44 284 PRO A O 1
ATOM 2210 N N . ALA A 1 285 ? 3.901 -26.459 -6.392 1.00 79.69 285 ALA A N 1
ATOM 2211 C CA . ALA A 1 285 ? 5.275 -25.982 -6.562 1.00 79.69 285 ALA A CA 1
ATOM 2212 C C . ALA A 1 285 ? 5.488 -24.613 -5.883 1.00 79.69 285 ALA A C 1
ATOM 2214 O O . ALA A 1 285 ? 6.558 -24.341 -5.335 1.00 79.69 285 ALA A O 1
ATOM 2215 N N . HIS A 1 286 ? 4.457 -23.761 -5.874 1.00 79.75 286 HIS A N 1
ATOM 2216 C CA . HIS A 1 286 ? 4.522 -22.382 -5.388 1.00 79.75 286 HIS A CA 1
ATOM 2217 C C . HIS A 1 286 ? 3.344 -22.028 -4.478 1.00 79.75 286 HIS A C 1
ATOM 2219 O O . HIS A 1 286 ? 2.210 -22.467 -4.697 1.00 79.75 286 HIS A O 1
ATOM 2225 N N . ILE A 1 287 ? 3.608 -21.182 -3.480 1.00 79.31 287 ILE A N 1
ATOM 2226 C CA . ILE A 1 287 ? 2.584 -20.611 -2.603 1.00 79.31 287 ILE A CA 1
ATOM 2227 C C . ILE A 1 287 ? 2.686 -19.084 -2.657 1.00 79.31 287 ILE A C 1
ATOM 2229 O O . ILE A 1 287 ? 3.740 -18.505 -2.407 1.00 79.31 287 ILE A O 1
ATOM 2233 N N . VAL A 1 288 ? 1.579 -18.430 -2.988 1.00 81.69 288 VAL A N 1
ATOM 2234 C CA . VAL A 1 288 ? 1.418 -16.976 -2.961 1.00 81.69 288 VAL A CA 1
ATOM 2235 C C . VAL A 1 288 ? 0.685 -16.623 -1.670 1.00 81.69 288 VAL A C 1
ATOM 2237 O O . VAL A 1 288 ? -0.485 -16.962 -1.497 1.00 81.69 288 VAL A O 1
ATOM 2240 N N . CYS A 1 289 ? 1.366 -15.968 -0.739 1.00 83.31 289 CYS A N 1
ATOM 2241 C CA . CYS A 1 289 ? 0.770 -15.464 0.491 1.00 83.31 289 CYS A CA 1
ATOM 2242 C C . CYS A 1 289 ? 0.100 -14.116 0.201 1.00 83.31 289 CYS A C 1
ATOM 2244 O O . CYS A 1 289 ? 0.770 -13.140 -0.107 1.00 83.31 289 CYS A O 1
ATOM 2246 N N . ALA A 1 290 ? -1.224 -14.053 0.304 1.00 86.19 290 ALA A N 1
ATOM 2247 C CA . ALA A 1 290 ? -2.017 -12.841 0.098 1.00 86.19 290 ALA A CA 1
ATOM 2248 C C . ALA A 1 290 ? -2.950 -12.583 1.299 1.00 86.19 290 ALA A C 1
ATOM 2250 O O . ALA A 1 290 ? -4.097 -12.155 1.151 1.00 86.19 290 ALA A O 1
ATOM 2251 N N . ILE A 1 291 ? -2.442 -12.870 2.504 1.00 79.62 291 ILE A N 1
ATOM 2252 C CA . ILE A 1 291 ? -3.178 -12.796 3.776 1.00 79.62 291 ILE A CA 1
ATOM 2253 C C . ILE A 1 291 ? -3.290 -11.367 4.347 1.00 79.62 291 ILE A C 1
ATOM 2255 O O . ILE A 1 291 ? -3.957 -11.163 5.359 1.00 79.62 291 ILE A O 1
ATOM 2259 N N . GLY A 1 292 ? -2.693 -10.376 3.674 1.00 76.00 292 GLY A N 1
ATOM 2260 C CA . GLY A 1 292 ? -2.657 -8.969 4.085 1.00 76.00 292 GLY A CA 1
ATOM 2261 C C . GLY A 1 292 ? -1.466 -8.630 4.987 1.00 76.00 292 GLY A C 1
ATOM 2262 O O . GLY A 1 292 ? -0.767 -9.510 5.466 1.00 76.00 292 GLY A O 1
ATOM 2263 N N . SER A 1 293 ? -1.242 -7.337 5.242 1.00 67.75 293 SER A N 1
ATOM 2264 C CA . SER A 1 293 ? -0.076 -6.817 5.988 1.00 67.75 293 SER A CA 1
ATOM 2265 C C . SER A 1 293 ? -0.187 -6.890 7.507 1.00 67.75 293 SER A C 1
ATOM 2267 O O . SER A 1 293 ? 0.761 -6.562 8.216 1.00 67.75 293 SER A O 1
ATOM 2269 N N . THR A 1 294 ? -1.354 -7.255 8.024 1.00 71.25 294 THR A N 1
ATOM 2270 C CA . THR A 1 294 ? -1.676 -7.184 9.449 1.00 71.25 294 THR A CA 1
ATOM 2271 C C . THR A 1 294 ? -1.890 -8.583 10.001 1.00 71.25 294 THR A C 1
ATOM 2273 O O . THR A 1 294 ? -2.780 -9.289 9.527 1.00 71.25 294 THR A O 1
ATOM 2276 N N . GLY A 1 295 ? -1.113 -8.956 11.016 1.00 76.12 295 GLY A N 1
ATOM 2277 C CA . GLY A 1 295 ? -1.318 -10.172 11.798 1.00 76.12 295 GLY A CA 1
ATOM 2278 C C . GLY A 1 295 ? -2.506 -10.050 12.766 1.00 76.12 295 GLY A C 1
ATOM 2279 O O . GLY A 1 295 ? -3.435 -9.276 12.523 1.00 76.12 295 GLY A O 1
ATOM 2280 N N . PRO A 1 296 ? -2.506 -10.798 13.885 1.00 82.12 296 PRO A N 1
ATOM 2281 C CA . PRO A 1 296 ? -3.587 -10.759 14.873 1.00 82.12 296 PRO A CA 1
ATOM 2282 C C . PRO A 1 296 ? -3.832 -9.359 15.481 1.00 82.12 296 PRO A C 1
ATOM 2284 O O . PRO A 1 296 ? -2.917 -8.534 15.500 1.00 82.12 296 PRO A O 1
ATOM 2287 N N . PRO A 1 297 ? -5.037 -9.070 16.016 1.00 87.38 297 PRO A N 1
ATOM 2288 C CA . PRO A 1 297 ? -5.314 -7.850 16.779 1.00 87.38 297 PRO A CA 1
ATOM 2289 C C . PRO A 1 297 ? -4.278 -7.584 17.877 1.00 87.38 297 PRO A C 1
ATOM 2291 O O . PRO A 1 297 ? -3.983 -8.480 18.666 1.00 87.38 297 PRO A O 1
ATOM 2294 N N . HIS A 1 298 ? -3.781 -6.350 17.979 1.00 85.00 298 HIS A N 1
ATOM 2295 C CA . HIS A 1 298 ? -2.947 -5.944 19.107 1.00 85.00 298 HIS A CA 1
ATOM 2296 C C . HIS A 1 298 ? -3.830 -5.306 20.184 1.00 85.00 298 HIS A C 1
ATOM 2298 O O . HIS A 1 298 ? -4.273 -4.167 20.030 1.00 85.00 298 HIS A O 1
ATOM 2304 N N . ILE A 1 299 ? -4.091 -6.036 21.268 1.00 84.56 299 ILE A N 1
ATOM 2305 C CA . ILE A 1 299 ? -4.836 -5.562 22.442 1.00 84.56 299 ILE A CA 1
ATOM 2306 C C . ILE A 1 299 ? -3.848 -5.498 23.607 1.00 84.56 299 ILE A C 1
ATOM 2308 O O . ILE A 1 299 ? -3.196 -6.497 23.903 1.00 84.56 299 ILE A O 1
ATOM 2312 N N . SER A 1 300 ? -3.721 -4.335 24.244 1.00 82.50 300 SER A N 1
ATOM 2313 C CA . SER A 1 300 ? -2.882 -4.192 25.437 1.00 82.50 300 SER A CA 1
ATOM 2314 C C . SER A 1 300 ? -3.526 -4.901 26.627 1.00 82.50 300 SER A C 1
ATOM 2316 O O . SER A 1 300 ? -4.714 -4.710 26.881 1.00 82.50 300 SER A O 1
ATOM 2318 N N . GLU A 1 301 ? -2.739 -5.661 27.387 1.00 86.81 301 GLU A N 1
ATOM 2319 C CA . GLU A 1 301 ? -3.160 -6.136 28.706 1.00 86.81 301 GLU A CA 1
ATOM 2320 C C . GLU A 1 301 ? -3.254 -4.937 29.663 1.00 86.81 301 GLU A C 1
ATOM 2322 O O . GLU A 1 301 ? -2.330 -4.128 29.757 1.00 86.81 301 GLU A O 1
ATOM 2327 N N . VAL A 1 302 ? -4.391 -4.801 30.345 1.00 93.75 302 VAL A N 1
ATOM 2328 C CA . VAL A 1 302 ? -4.674 -3.726 31.305 1.00 93.75 302 VAL A CA 1
ATOM 2329 C C . VAL A 1 302 ? -5.241 -4.376 32.561 1.00 93.75 302 VAL A C 1
ATOM 2331 O O . VAL A 1 302 ? -6.106 -5.247 32.469 1.00 93.75 302 VAL A O 1
ATOM 2334 N N . ALA A 1 303 ? -4.733 -3.982 33.729 1.00 96.75 303 ALA A N 1
ATOM 2335 C CA . ALA A 1 303 ? -5.097 -4.612 34.994 1.00 96.75 303 ALA A CA 1
ATOM 2336 C C . ALA A 1 303 ? -6.595 -4.462 35.319 1.00 96.75 303 ALA A C 1
ATOM 2338 O O . ALA A 1 303 ? -7.251 -3.513 34.881 1.00 96.75 303 ALA A O 1
ATOM 2339 N N . ASP A 1 304 ? -7.110 -5.388 36.126 1.00 96.94 304 ASP A N 1
ATOM 2340 C CA . ASP A 1 304 ? -8.471 -5.378 36.676 1.00 96.94 304 ASP A CA 1
ATOM 2341 C C . ASP A 1 304 ? -9.596 -5.423 35.605 1.00 96.94 304 ASP A C 1
ATOM 2343 O O . ASP A 1 304 ? -10.729 -5.015 35.852 1.00 96.94 304 ASP A O 1
ATOM 2347 N N . GLN A 1 305 ? -9.322 -5.922 34.389 1.00 94.38 305 GLN A N 1
ATOM 2348 C CA . GLN A 1 305 ? -10.319 -5.991 33.302 1.00 94.38 305 GLN A CA 1
ATOM 2349 C C . GLN A 1 305 ? -11.563 -6.830 33.656 1.00 94.38 305 GLN A C 1
ATOM 2351 O O . GLN A 1 305 ? -12.646 -6.573 33.134 1.00 94.38 305 GLN A O 1
ATOM 2356 N N . ASP A 1 306 ? -11.433 -7.808 34.550 1.00 95.38 306 ASP A N 1
ATOM 2357 C CA . ASP A 1 306 ? -12.514 -8.682 35.010 1.00 95.38 306 ASP A CA 1
ATOM 2358 C C . ASP A 1 306 ? -13.558 -7.978 35.896 1.00 95.38 306 ASP A C 1
ATOM 2360 O O . ASP A 1 306 ? -14.691 -8.455 35.979 1.00 95.38 306 ASP A O 1
ATOM 2364 N N . VAL A 1 307 ? -13.230 -6.831 36.514 1.00 96.88 307 VAL A N 1
ATOM 2365 C CA . VAL A 1 307 ? -14.218 -6.048 37.283 1.00 96.88 307 VAL A CA 1
ATOM 2366 C C . VAL A 1 307 ? -15.003 -5.047 36.432 1.00 96.88 307 VAL A C 1
ATOM 2368 O O . VAL A 1 307 ? -16.029 -4.541 36.897 1.00 96.88 307 VAL A O 1
ATOM 2371 N N . PHE A 1 308 ? -14.563 -4.761 35.200 1.00 97.81 308 PHE A N 1
ATOM 2372 C CA . PHE A 1 308 ? -15.225 -3.806 34.310 1.00 97.81 308 PHE A CA 1
ATOM 2373 C C . PHE A 1 308 ? -16.574 -4.340 33.819 1.00 97.81 308 PHE A C 1
ATOM 2375 O O . PHE A 1 308 ? -16.663 -5.421 33.242 1.00 97.81 308 PHE A O 1
ATOM 2382 N N . ARG A 1 309 ? -17.644 -3.563 34.023 1.00 97.38 309 ARG A N 1
ATOM 2383 C CA . ARG A 1 309 ? -19.016 -3.964 33.652 1.00 97.38 309 ARG A CA 1
ATOM 2384 C C . ARG A 1 309 ? -19.424 -3.552 32.237 1.00 97.38 309 ARG A C 1
ATOM 2386 O O . ARG A 1 309 ? -20.481 -3.974 31.772 1.00 97.38 309 ARG A O 1
ATOM 2393 N N . GLY A 1 310 ? -18.631 -2.700 31.591 1.00 96.88 310 GLY A N 1
ATOM 2394 C CA . GLY A 1 310 ? -18.851 -2.265 30.217 1.00 96.88 310 GLY A CA 1
ATOM 2395 C C . GLY A 1 310 ? -18.299 -3.249 29.182 1.00 96.88 310 GLY A C 1
ATOM 2396 O O . GLY A 1 310 ? -17.858 -4.354 29.490 1.00 96.88 310 GLY A O 1
ATOM 2397 N N . THR A 1 311 ? -18.291 -2.827 27.922 1.00 97.06 311 THR A N 1
ATOM 2398 C CA . THR A 1 311 ? -17.743 -3.607 26.806 1.00 97.06 311 THR A CA 1
ATOM 2399 C C . THR A 1 311 ? -16.278 -3.254 26.560 1.00 97.06 311 THR A C 1
ATOM 2401 O O . THR A 1 311 ? -15.949 -2.085 26.369 1.00 97.06 311 THR A O 1
ATOM 2404 N N . VAL A 1 312 ? -15.404 -4.261 26.478 1.00 96.38 312 VAL A N 1
ATOM 2405 C CA . VAL A 1 312 ? -14.025 -4.106 25.985 1.00 96.38 312 VAL A CA 1
ATOM 2406 C C . VAL A 1 312 ? -13.903 -4.770 24.618 1.00 96.38 312 VAL A C 1
ATOM 2408 O O . VAL A 1 312 ? -14.302 -5.922 24.457 1.00 96.38 312 VAL A O 1
ATOM 2411 N N . MET A 1 313 ? -13.353 -4.070 23.623 1.00 95.25 313 MET A N 1
ATOM 2412 C CA . MET A 1 313 ? -13.136 -4.648 22.289 1.00 95.25 313 MET A CA 1
ATOM 2413 C C . MET A 1 313 ? -11.948 -4.038 21.543 1.00 95.25 313 MET A C 1
ATOM 2415 O O . MET A 1 313 ? -11.536 -2.913 21.812 1.00 95.25 313 MET A O 1
ATOM 2419 N N . HIS A 1 314 ? -11.434 -4.758 20.545 1.00 95.00 314 HIS A N 1
ATOM 2420 C CA . HIS A 1 314 ? -10.529 -4.194 19.544 1.00 95.00 314 HIS A CA 1
ATOM 2421 C C . HIS A 1 314 ? -11.316 -3.530 18.403 1.00 95.00 314 HIS A C 1
ATOM 2423 O O . HIS A 1 314 ? -12.379 -4.011 18.018 1.00 95.00 314 HIS A O 1
ATOM 2429 N N . SER A 1 315 ? -10.742 -2.501 17.775 1.00 92.69 315 SER A N 1
ATOM 2430 C CA . SER A 1 315 ? -11.276 -1.834 16.573 1.00 92.69 315 SER A CA 1
ATOM 2431 C C . SER A 1 315 ? -11.649 -2.793 15.432 1.00 92.69 315 SER A C 1
ATOM 2433 O O . SER A 1 315 ? -12.582 -2.536 14.678 1.00 92.69 315 SER A O 1
ATOM 2435 N N . GLY A 1 316 ? -10.966 -3.937 15.330 1.00 89.31 316 GLY A N 1
ATOM 2436 C CA . GLY A 1 316 ? -11.272 -4.998 14.368 1.00 89.31 316 GLY A CA 1
ATOM 2437 C C . GLY A 1 316 ? -12.595 -5.742 14.602 1.00 89.31 316 GLY A C 1
ATOM 2438 O O . GLY A 1 316 ? -13.044 -6.419 13.685 1.00 89.31 316 GLY A O 1
ATOM 2439 N N . ALA A 1 317 ? -13.202 -5.617 15.787 1.00 92.69 317 ALA A N 1
ATOM 2440 C CA . ALA A 1 317 ? -14.505 -6.186 16.144 1.00 92.69 317 ALA A CA 1
ATOM 2441 C C . ALA A 1 317 ? -15.622 -5.122 16.234 1.00 92.69 317 ALA A C 1
ATOM 2443 O O . ALA A 1 317 ? -16.763 -5.443 16.563 1.00 92.69 317 ALA A O 1
ATOM 2444 N N . TYR A 1 318 ? -15.307 -3.852 15.958 1.00 94.38 318 TYR A N 1
ATOM 2445 C CA . TYR A 1 318 ? -16.265 -2.754 16.039 1.00 94.38 318 TYR A CA 1
ATOM 2446 C C . TYR A 1 318 ? -17.248 -2.787 14.861 1.00 94.38 318 TYR A C 1
ATOM 2448 O O . TYR A 1 318 ? -16.869 -2.593 13.706 1.00 94.38 318 TYR A O 1
ATOM 2456 N N . ALA A 1 319 ? -18.528 -3.005 15.169 1.00 92.62 319 ALA A N 1
ATOM 2457 C CA . ALA A 1 319 ? -19.610 -3.140 14.191 1.00 92.62 319 ALA A CA 1
ATOM 2458 C C . ALA A 1 319 ? -20.379 -1.827 13.907 1.00 92.62 319 ALA A C 1
ATOM 2460 O O . ALA A 1 319 ? -21.415 -1.854 13.242 1.00 92.62 319 ALA A O 1
ATOM 2461 N N . GLY A 1 320 ? -19.880 -0.680 14.385 1.00 94.25 320 GLY A N 1
ATOM 2462 C CA . GLY A 1 320 ? -20.526 0.635 14.268 1.00 94.25 320 GLY A CA 1
ATOM 2463 C C . GLY A 1 320 ? -21.148 1.139 15.576 1.00 94.25 320 GLY A C 1
ATOM 2464 O O . GLY A 1 320 ? -21.370 0.376 16.514 1.00 94.25 320 GLY A O 1
ATOM 2465 N N . GLY A 1 321 ? -21.436 2.440 15.633 1.00 95.25 321 GLY A N 1
ATOM 2466 C CA . GLY A 1 321 ? -21.718 3.169 16.877 1.00 95.25 321 GLY A CA 1
ATOM 2467 C C . GLY A 1 321 ? -23.141 3.036 17.414 1.00 95.25 321 GLY A C 1
ATOM 2468 O O . GLY A 1 321 ? -23.432 3.489 18.517 1.00 95.25 321 GLY A O 1
ATOM 2469 N N . GLN A 1 322 ? -24.039 2.410 16.652 1.00 95.06 322 GLN A N 1
ATOM 2470 C CA . GLN A 1 322 ? -25.463 2.309 16.983 1.00 95.06 322 GLN A CA 1
ATOM 2471 C C . GLN A 1 322 ? -25.780 1.625 18.335 1.00 95.06 322 GLN A C 1
ATOM 2473 O O . GLN A 1 322 ? -26.745 2.052 18.969 1.00 95.06 322 GLN A O 1
ATOM 2478 N N . PRO A 1 323 ? -25.018 0.620 18.823 1.00 96.25 323 PRO A N 1
ATOM 2479 C CA . PRO A 1 323 ? -25.222 0.057 20.162 1.00 96.25 323 PRO A CA 1
ATOM 2480 C C . PRO A 1 323 ? -24.823 1.002 21.307 1.00 96.25 323 PRO A C 1
ATOM 2482 O O . PRO A 1 323 ? -25.262 0.797 22.433 1.00 96.25 323 PRO A O 1
ATOM 2485 N N . PHE A 1 324 ? -24.006 2.026 21.031 1.00 97.12 324 PHE A N 1
ATOM 2486 C CA . PHE A 1 324 ? -23.358 2.888 22.028 1.00 97.12 324 PHE A CA 1
ATOM 2487 C C . PHE A 1 324 ? -24.005 4.279 22.146 1.00 97.12 324 PHE A C 1
ATOM 2489 O O . PHE A 1 324 ? -23.424 5.202 22.716 1.00 97.12 324 PHE A O 1
ATOM 2496 N N . VAL A 1 325 ? -25.223 4.448 21.624 1.00 98.25 325 VAL A N 1
ATOM 2497 C CA . VAL A 1 325 ? -26.011 5.677 21.804 1.00 98.25 325 VAL A CA 1
ATOM 2498 C C . VAL A 1 325 ? -26.274 5.902 23.295 1.00 98.25 325 VAL A C 1
ATOM 2500 O O . VAL A 1 325 ? -26.702 4.990 23.999 1.00 98.25 325 VAL A O 1
ATOM 2503 N N . GLY A 1 326 ? -25.999 7.112 23.785 1.00 98.25 326 GLY A N 1
ATOM 2504 C CA . GLY A 1 326 ? -26.119 7.464 25.201 1.00 98.25 326 GLY A CA 1
ATOM 2505 C C . GLY A 1 326 ? -25.062 6.847 26.129 1.00 98.25 326 GLY A C 1
ATOM 2506 O O . GLY A 1 326 ? -25.164 7.039 27.337 1.00 98.25 326 GLY A O 1
ATOM 2507 N N . GLN A 1 327 ? -24.057 6.141 25.600 1.00 98.38 327 GLN A N 1
ATOM 2508 C CA . GLN A 1 327 ? -22.970 5.535 26.382 1.00 98.38 327 GLN A CA 1
ATOM 2509 C C . GLN A 1 327 ? -21.700 6.397 26.398 1.00 98.38 327 GLN A C 1
ATOM 2511 O O . GLN A 1 327 ? -21.472 7.206 25.498 1.00 98.38 327 GLN A O 1
ATOM 2516 N N . HIS A 1 328 ? -20.853 6.201 27.404 1.00 98.62 328 HIS A N 1
ATOM 2517 C CA . HIS A 1 328 ? -19.528 6.808 27.511 1.00 98.62 328 HIS A CA 1
ATOM 2518 C C . HIS A 1 328 ? -18.477 5.904 26.854 1.00 98.62 328 HIS A C 1
ATOM 2520 O O . HIS A 1 328 ? -18.271 4.768 27.288 1.00 98.62 328 HIS A O 1
ATOM 2526 N N . ALA A 1 329 ? -17.798 6.400 25.821 1.00 98.69 329 ALA A N 1
ATOM 2527 C CA . ALA A 1 329 ? -16.810 5.639 25.065 1.00 98.69 329 ALA A CA 1
ATOM 2528 C C . ALA A 1 329 ? -15.391 6.203 25.225 1.00 98.69 329 ALA A C 1
ATOM 2530 O O . ALA A 1 329 ? -15.131 7.371 24.938 1.00 98.69 329 ALA A O 1
ATOM 2531 N N . VAL A 1 330 ? -14.448 5.341 25.604 1.00 98.69 330 VAL A N 1
ATOM 2532 C CA . VAL A 1 330 ? -13.009 5.629 25.611 1.00 98.69 330 VAL A CA 1
ATOM 2533 C C . VAL A 1 330 ? -12.354 4.852 24.474 1.00 98.69 330 VAL A C 1
ATOM 2535 O O . VAL A 1 330 ? -12.399 3.623 24.445 1.00 98.69 330 VAL A O 1
ATOM 2538 N N . VAL A 1 331 ? -11.725 5.557 23.535 1.00 98.38 331 VAL A N 1
ATOM 2539 C CA . VAL A 1 331 ? -11.044 4.962 22.378 1.00 98.38 331 VAL A CA 1
ATOM 2540 C C . VAL A 1 331 ? -9.535 5.091 22.563 1.00 98.38 331 VAL A C 1
ATOM 2542 O O . VAL A 1 331 ? -8.976 6.183 22.501 1.00 98.38 331 VAL A O 1
ATOM 2545 N N . VAL A 1 332 ? -8.863 3.966 22.797 1.00 97.25 332 VAL A N 1
ATOM 2546 C CA . VAL A 1 332 ? -7.423 3.895 23.063 1.00 97.25 332 VAL A CA 1
ATOM 2547 C C . VAL A 1 332 ? -6.649 3.824 21.750 1.00 97.25 332 VAL A C 1
ATOM 2549 O O . VAL A 1 332 ? -6.716 2.822 21.040 1.00 97.25 332 VAL A O 1
ATOM 2552 N N . GLY A 1 333 ? -5.894 4.874 21.435 1.00 94.50 333 GLY A N 1
ATOM 2553 C CA . GLY A 1 333 ? -5.165 5.022 20.177 1.00 94.50 333 GLY A CA 1
ATOM 2554 C C . GLY A 1 333 ? -5.496 6.339 19.474 1.00 94.50 333 GLY A C 1
ATOM 2555 O O . GLY A 1 333 ? -6.490 6.985 19.770 1.00 94.50 333 GLY A O 1
ATOM 2556 N N . ALA A 1 334 ? -4.634 6.739 18.539 1.00 94.69 334 ALA A N 1
ATOM 2557 C CA . ALA A 1 334 ? -4.725 8.010 17.815 1.00 94.69 334 ALA A CA 1
ATOM 2558 C C . ALA A 1 334 ? -4.182 7.837 16.382 1.00 94.69 334 ALA A C 1
ATOM 2560 O O . ALA A 1 334 ? -3.134 8.367 16.008 1.00 94.69 334 ALA A O 1
ATOM 2561 N N . CYS A 1 335 ? -4.853 6.982 15.611 1.00 91.50 335 CYS A N 1
ATOM 2562 C CA . CYS A 1 335 ? -4.557 6.599 14.221 1.00 91.50 335 CYS A CA 1
ATOM 2563 C C . CYS A 1 335 ? -5.881 6.454 13.446 1.00 91.50 335 CYS A C 1
ATOM 2565 O O . CYS A 1 335 ? -6.932 6.504 14.080 1.00 91.50 335 CYS A O 1
ATOM 2567 N N . GLN A 1 336 ? -5.850 6.202 12.129 1.00 90.62 336 GLN A N 1
ATOM 2568 C CA . GLN A 1 336 ? -7.056 6.150 11.274 1.00 90.62 336 GLN A CA 1
ATOM 2569 C C . GLN A 1 336 ? -8.258 5.420 11.896 1.00 90.62 336 GLN A C 1
ATOM 2571 O O . GLN A 1 336 ? -9.313 6.018 12.052 1.00 90.62 336 GLN A O 1
ATOM 2576 N N . SER A 1 337 ? -8.098 4.171 12.350 1.00 91.25 337 SER A N 1
ATOM 2577 C CA . SER A 1 337 ? -9.216 3.424 12.947 1.00 91.25 337 SER A CA 1
ATOM 2578 C C . SER A 1 337 ? -9.786 4.074 14.210 1.00 91.25 337 SER A C 1
ATOM 2580 O O . SER A 1 337 ? -10.971 3.937 14.467 1.00 91.25 337 SER A O 1
ATOM 2582 N N . SER A 1 338 ? -8.974 4.769 15.013 1.00 94.69 338 SER A N 1
ATOM 2583 C CA . SER A 1 338 ? -9.493 5.554 16.141 1.00 94.69 338 SER A CA 1
ATOM 2584 C C . SER A 1 338 ? -10.257 6.774 15.642 1.00 94.69 338 SER A C 1
ATOM 2586 O O . SER A 1 338 ? -11.318 7.075 16.178 1.00 94.69 338 SER A O 1
ATOM 2588 N N . ALA A 1 339 ? -9.744 7.445 14.609 1.00 95.50 339 ALA A N 1
ATOM 2589 C CA . ALA A 1 339 ? -10.363 8.638 14.060 1.00 95.50 339 ALA A CA 1
ATOM 2590 C C . ALA A 1 339 ? -11.773 8.346 13.513 1.00 95.50 339 ALA A C 1
ATOM 2592 O O . ALA A 1 339 ? -12.746 8.962 13.956 1.00 95.50 339 ALA A O 1
ATOM 2593 N N . ASP A 1 340 ? -11.885 7.334 12.650 1.00 94.38 340 ASP A N 1
ATOM 2594 C CA . ASP A 1 340 ? -13.141 6.894 12.032 1.00 94.38 340 ASP A CA 1
ATOM 2595 C C . ASP A 1 340 ? -14.171 6.454 13.096 1.00 94.38 340 ASP A C 1
ATOM 2597 O O . ASP A 1 340 ? -15.356 6.788 13.018 1.00 94.38 340 ASP A O 1
ATOM 2601 N N . ILE A 1 341 ? -13.716 5.735 14.131 1.00 96.25 341 ILE A N 1
ATOM 2602 C CA . ILE A 1 341 ? -14.569 5.218 15.213 1.00 96.25 341 ILE A CA 1
ATOM 2603 C C . ILE A 1 341 ? -15.030 6.336 16.155 1.00 96.25 341 ILE A C 1
ATOM 2605 O O . ILE A 1 341 ? -16.211 6.385 16.496 1.00 96.25 341 ILE A O 1
ATOM 2609 N N . CYS A 1 342 ? -14.149 7.260 16.551 1.00 97.94 342 CYS A N 1
ATOM 2610 C CA . CYS A 1 342 ? -14.534 8.421 17.356 1.00 97.94 342 CYS A CA 1
ATOM 2611 C C . CYS A 1 342 ? -15.579 9.281 16.631 1.00 97.94 342 CYS A C 1
ATOM 2613 O O . CYS A 1 342 ? -16.547 9.723 17.253 1.00 97.94 342 CYS A O 1
ATOM 2615 N N . GLN A 1 343 ? -15.411 9.483 15.319 1.00 96.88 343 GLN A N 1
ATOM 2616 C CA . GLN A 1 343 ? -16.359 10.240 14.505 1.00 96.88 343 GLN A CA 1
ATOM 2617 C C . GLN A 1 343 ? -17.718 9.529 14.408 1.00 96.88 343 GLN A C 1
ATOM 2619 O O . GLN A 1 343 ? -18.742 10.175 14.615 1.00 96.88 343 GLN A O 1
ATOM 2624 N N . ASP A 1 344 ? -17.753 8.212 14.161 1.00 96.62 344 ASP A N 1
ATOM 2625 C CA . ASP A 1 344 ? -19.005 7.438 14.114 1.00 96.62 344 ASP A CA 1
ATOM 2626 C C . ASP A 1 344 ? -19.712 7.397 15.482 1.00 96.62 344 ASP A C 1
ATOM 2628 O O . ASP A 1 344 ? -20.903 7.688 15.547 1.00 96.62 344 ASP A O 1
ATOM 2632 N N . LEU A 1 345 ? -19.005 7.149 16.591 1.00 97.94 345 LEU A N 1
ATOM 2633 C CA . LEU A 1 345 ? -19.585 7.188 17.946 1.00 97.94 345 LEU A CA 1
ATOM 2634 C C . LEU A 1 345 ? -20.224 8.553 18.262 1.00 97.94 345 LEU A C 1
ATOM 2636 O O . LEU A 1 345 ? -21.379 8.626 18.697 1.00 97.94 345 LEU A O 1
ATOM 2640 N N . ALA A 1 346 ? -19.501 9.645 18.001 1.00 97.75 346 ALA A N 1
ATOM 2641 C CA . ALA A 1 346 ? -19.982 10.995 18.275 1.00 97.75 346 ALA A CA 1
ATOM 2642 C C . ALA A 1 346 ? -21.081 11.449 17.295 1.00 97.75 346 ALA A C 1
ATOM 2644 O O . ALA A 1 346 ? -21.944 12.250 17.665 1.00 97.75 346 ALA A O 1
ATOM 2645 N N . PHE A 1 347 ? -21.087 10.942 16.056 1.00 96.50 347 PHE A N 1
ATOM 2646 C CA . PHE A 1 347 ? -22.161 11.151 15.080 1.00 96.50 347 PHE A CA 1
ATOM 2647 C C . PHE A 1 347 ? -23.439 10.389 15.458 1.00 96.50 347 PHE A C 1
ATOM 2649 O O . PHE A 1 347 ? -24.533 10.941 15.349 1.00 96.50 347 PHE A O 1
ATOM 2656 N N . ARG A 1 348 ? -23.307 9.147 15.943 1.00 96.56 348 ARG A N 1
ATOM 2657 C CA . ARG A 1 348 ? -24.423 8.284 16.373 1.00 96.56 348 ARG A CA 1
ATOM 2658 C C . ARG A 1 348 ? -25.077 8.743 17.675 1.00 96.56 348 ARG A C 1
ATOM 2660 O O . ARG A 1 348 ? -26.233 8.400 17.904 1.00 96.56 348 ARG A O 1
ATOM 2667 N N . GLY A 1 349 ? -24.371 9.524 18.492 1.00 97.31 349 GLY A N 1
ATOM 2668 C CA . GLY A 1 349 ? -24.895 10.087 19.737 1.00 97.31 349 GLY A CA 1
ATOM 2669 C C . GLY A 1 349 ? -24.505 9.303 20.988 1.00 97.31 349 GLY A C 1
ATOM 2670 O O . GLY A 1 349 ? -25.332 9.135 21.883 1.00 97.31 349 GLY A O 1
ATOM 2671 N N . ALA A 1 350 ? -23.262 8.819 21.069 1.00 98.38 350 ALA A N 1
ATOM 2672 C CA . ALA A 1 350 ? -22.648 8.483 22.355 1.00 98.38 350 ALA A CA 1
ATOM 2673 C C . ALA A 1 350 ? -22.709 9.693 23.316 1.00 98.38 350 ALA A C 1
ATOM 2675 O O . ALA A 1 350 ? -22.624 10.840 22.876 1.00 98.38 350 ALA A O 1
ATOM 2676 N N . ALA A 1 351 ? -22.873 9.448 24.619 1.00 98.31 351 ALA A N 1
ATOM 2677 C CA . ALA A 1 351 ? -22.977 10.505 25.632 1.00 98.31 351 ALA A CA 1
ATOM 2678 C C . ALA A 1 351 ? -21.650 11.248 25.848 1.00 98.31 351 ALA A C 1
ATOM 2680 O O . ALA A 1 351 ? -21.653 12.446 26.118 1.00 98.31 351 ALA A O 1
ATOM 2681 N N . SER A 1 352 ? -20.524 10.548 25.707 1.00 98.50 352 SER A N 1
ATOM 2682 C CA . SER A 1 352 ? -19.194 11.149 25.588 1.00 98.50 352 SER A CA 1
ATOM 2683 C C . SER A 1 352 ? -18.277 10.236 24.777 1.00 98.50 352 SER A C 1
ATOM 2685 O O . SER A 1 352 ? -18.436 9.014 24.792 1.00 98.50 352 SER A O 1
ATOM 2687 N N . VAL A 1 353 ? -17.306 10.825 24.080 1.00 98.81 353 VAL A N 1
ATOM 2688 C CA . VAL A 1 353 ? -16.272 10.098 23.334 1.00 98.81 353 VAL A CA 1
ATOM 2689 C C . VAL A 1 353 ? -14.921 10.716 23.666 1.00 98.81 353 VAL A C 1
ATOM 2691 O O . VAL A 1 353 ? -14.715 11.895 23.394 1.00 98.81 353 VAL A O 1
ATOM 2694 N N . THR A 1 354 ? -13.993 9.932 24.212 1.00 98.75 354 THR A N 1
ATOM 2695 C CA . THR A 1 354 ? -12.634 10.397 24.524 1.00 98.75 354 THR A CA 1
ATOM 2696 C C . THR A 1 354 ? -11.600 9.573 23.759 1.00 98.75 354 THR A C 1
ATOM 2698 O O . THR A 1 354 ? -11.460 8.370 23.982 1.00 98.75 354 THR A O 1
ATOM 2701 N N . MET A 1 355 ? -10.844 10.223 22.873 1.00 98.56 355 MET A N 1
ATOM 2702 C CA . MET A 1 355 ? -9.667 9.654 22.216 1.00 98.56 355 MET A CA 1
ATOM 2703 C C . MET A 1 355 ? -8.465 9.715 23.165 1.00 98.56 355 MET A C 1
ATOM 2705 O O . MET A 1 355 ? -8.115 10.786 23.659 1.00 98.56 355 MET A O 1
ATOM 2709 N N . VAL A 1 356 ? -7.785 8.590 23.379 1.00 97.81 356 VAL A N 1
ATOM 2710 C CA . VAL A 1 356 ? -6.573 8.521 24.206 1.00 97.81 356 VAL A CA 1
ATOM 2711 C C . VAL A 1 356 ? -5.338 8.483 23.310 1.00 97.81 356 VAL A C 1
ATOM 2713 O O . VAL A 1 356 ? -5.027 7.462 22.690 1.00 97.81 356 VAL A O 1
ATOM 2716 N N . GLN A 1 357 ? -4.609 9.598 23.259 1.00 95.50 357 GLN A N 1
ATOM 2717 C CA . GLN A 1 357 ? -3.372 9.731 22.493 1.00 95.50 357 GLN A CA 1
ATOM 2718 C C . GLN A 1 357 ? -2.150 9.581 23.406 1.00 95.50 357 GLN A C 1
ATOM 2720 O O . GLN A 1 357 ? -1.744 10.533 24.072 1.00 95.50 357 GLN A O 1
ATOM 2725 N N . ARG A 1 358 ? -1.477 8.428 23.349 1.00 92.50 358 ARG A N 1
ATOM 2726 C CA . ARG A 1 358 ? -0.168 8.238 23.997 1.00 92.50 358 ARG A CA 1
ATOM 2727 C C . ARG A 1 358 ? 0.890 9.212 23.471 1.00 92.50 358 ARG A C 1
ATOM 2729 O O . ARG A 1 358 ? 1.465 9.994 24.221 1.00 92.50 358 ARG A O 1
ATOM 2736 N N . SER A 1 359 ? 1.147 9.151 22.169 1.00 90.19 359 SER A N 1
ATOM 2737 C CA . SER A 1 359 ? 2.254 9.824 21.485 1.00 90.19 359 SER A CA 1
ATOM 2738 C C . SER A 1 359 ? 1.765 10.539 20.222 1.00 90.19 359 SER A C 1
ATOM 2740 O O . SER A 1 359 ? 0.637 10.321 19.783 1.00 90.19 359 SER A O 1
ATOM 2742 N N . SER A 1 360 ? 2.574 11.447 19.670 1.00 92.25 360 SER A N 1
ATOM 2743 C CA . SER A 1 360 ? 2.119 12.368 18.623 1.00 92.25 360 SER A CA 1
ATOM 2744 C C . SER A 1 360 ? 1.733 11.675 17.307 1.00 92.25 360 SER A C 1
ATOM 2746 O O . SER A 1 360 ? 2.230 10.601 16.956 1.00 92.25 360 SER A O 1
ATOM 2748 N N . THR A 1 361 ? 0.836 12.321 16.563 1.00 92.94 361 THR A N 1
ATOM 2749 C CA . THR A 1 361 ? 0.231 11.779 15.338 1.00 92.94 361 THR A CA 1
ATOM 2750 C C . THR A 1 361 ? 0.473 12.716 14.153 1.00 92.94 361 THR A C 1
ATOM 2752 O O . THR A 1 361 ? 0.376 13.934 14.290 1.00 92.94 361 THR A O 1
ATOM 2755 N N . CYS A 1 362 ? 0.757 12.167 12.973 1.00 92.88 362 CYS A N 1
ATOM 2756 C CA . CYS A 1 362 ? 0.763 12.922 11.724 1.00 92.88 362 CYS A CA 1
ATOM 2757 C C . CYS A 1 362 ? -0.653 12.992 11.144 1.00 92.88 362 CYS A C 1
ATOM 2759 O O . CYS A 1 362 ? -1.226 11.968 10.778 1.00 92.88 362 CYS A O 1
ATOM 2761 N N . VAL A 1 363 ? -1.225 14.190 11.060 1.00 93.44 363 VAL A N 1
ATOM 2762 C CA . VAL A 1 363 ? -2.582 14.391 10.537 1.00 93.44 363 VAL A CA 1
ATOM 2763 C C . VAL A 1 363 ? -2.531 15.327 9.341 1.00 93.44 363 VAL A C 1
ATOM 2765 O O . VAL A 1 363 ? -1.865 16.360 9.397 1.00 93.44 363 VAL A O 1
ATOM 2768 N N . VAL A 1 364 ? -3.242 14.976 8.272 1.00 92.75 364 VAL A N 1
ATOM 2769 C CA . VAL A 1 364 ? -3.485 15.841 7.107 1.00 92.75 364 VAL A CA 1
ATOM 2770 C C . VAL A 1 364 ? -4.957 15.740 6.718 1.00 92.75 364 VAL A C 1
ATOM 2772 O O . VAL A 1 364 ? -5.549 14.671 6.863 1.00 92.75 364 VAL A O 1
ATOM 2775 N N . GLY A 1 365 ? -5.562 16.811 6.215 1.00 92.62 365 GLY A N 1
ATOM 2776 C CA . GLY A 1 365 ? -6.909 16.759 5.652 1.00 92.62 365 GLY A CA 1
ATOM 2777 C C . GLY A 1 365 ? -6.953 15.880 4.401 1.00 92.62 365 GLY A C 1
ATOM 2778 O O . GLY A 1 365 ? -6.043 15.935 3.570 1.00 92.62 365 GLY A O 1
ATOM 2779 N N . ILE A 1 366 ? -8.024 15.097 4.230 1.00 90.06 366 ILE A N 1
ATOM 2780 C CA . ILE A 1 366 ? -8.191 14.127 3.128 1.00 90.06 366 ILE A CA 1
ATOM 2781 C C . ILE A 1 366 ? -7.964 14.730 1.731 1.00 90.06 366 ILE A C 1
ATOM 2783 O O . ILE A 1 366 ? -7.473 14.050 0.830 1.00 90.06 366 ILE A O 1
ATOM 2787 N N . LYS A 1 367 ? -8.244 16.029 1.555 1.00 90.69 367 LYS A N 1
ATOM 2788 C CA . LYS A 1 367 ? -8.041 16.764 0.299 1.00 90.69 367 LYS A CA 1
ATOM 2789 C C . LYS A 1 367 ? -6.596 16.690 -0.209 1.00 90.69 367 LYS A C 1
ATOM 2791 O O . LYS A 1 367 ? -6.402 16.473 -1.398 1.00 90.69 367 LYS A O 1
ATOM 2796 N N . THR A 1 368 ? -5.596 16.853 0.659 1.00 87.94 368 THR A N 1
ATOM 2797 C CA . THR A 1 368 ? -4.180 16.899 0.246 1.00 87.94 368 THR A CA 1
ATOM 2798 C C . THR A 1 368 ? -3.730 15.605 -0.453 1.00 87.94 368 THR A C 1
ATOM 2800 O O . THR A 1 368 ? -3.264 15.700 -1.587 1.00 87.94 368 THR A O 1
ATOM 2803 N N . PRO A 1 369 ? -3.896 14.404 0.136 1.00 86.31 369 PRO A N 1
ATOM 2804 C CA . PRO A 1 369 ? -3.580 13.155 -0.552 1.00 86.31 369 PRO A CA 1
ATOM 2805 C C . PRO A 1 369 ? -4.554 12.820 -1.681 1.00 86.31 369 PRO A C 1
ATOM 2807 O O . PRO A 1 369 ? -4.119 12.237 -2.662 1.00 86.31 369 PRO A O 1
ATOM 2810 N N . THR A 1 370 ? -5.824 13.234 -1.612 1.00 90.62 370 THR A N 1
ATOM 2811 C CA . THR A 1 370 ? -6.764 13.048 -2.736 1.00 90.62 370 THR A CA 1
ATOM 2812 C C . THR A 1 370 ? -6.283 13.789 -3.988 1.00 90.62 370 THR A C 1
ATOM 2814 O O . THR A 1 370 ? -6.332 13.250 -5.089 1.00 90.62 370 THR A O 1
ATOM 2817 N N . ASP A 1 371 ? -5.786 15.019 -3.841 1.00 89.62 371 ASP A N 1
ATOM 2818 C CA . ASP A 1 371 ? -5.233 15.784 -4.961 1.00 89.62 371 ASP A CA 1
ATOM 2819 C C . ASP A 1 371 ? -3.885 15.207 -5.443 1.00 89.62 371 ASP A C 1
ATOM 2821 O O . ASP A 1 371 ? -3.625 15.209 -6.646 1.00 89.62 371 ASP A O 1
ATOM 2825 N N . GLU A 1 372 ? -3.058 14.657 -4.541 1.00 87.00 372 GLU A N 1
ATOM 2826 C CA . GLU A 1 372 ? -1.842 13.909 -4.913 1.00 87.00 372 GLU A CA 1
ATOM 2827 C C . GLU A 1 372 ? -2.195 12.630 -5.705 1.00 87.00 372 GLU A C 1
ATOM 2829 O O . GLU A 1 372 ? -1.643 12.408 -6.782 1.00 87.00 372 GLU A O 1
ATOM 2834 N N . GLU A 1 373 ? -3.183 11.845 -5.267 1.00 89.38 373 GLU A N 1
ATOM 2835 C CA . GLU A 1 373 ? -3.663 10.656 -5.982 1.00 89.38 373 GLU A CA 1
ATOM 2836 C C . GLU A 1 373 ? -4.316 10.983 -7.330 1.00 89.38 373 GLU A C 1
ATOM 2838 O O . GLU A 1 373 ? -4.094 10.257 -8.296 1.00 89.38 373 GLU A O 1
ATOM 2843 N N . ARG A 1 374 ? -5.080 12.079 -7.443 1.00 91.56 374 ARG A N 1
ATOM 2844 C CA . ARG A 1 374 ? -5.656 12.531 -8.726 1.00 91.56 374 ARG A CA 1
ATOM 2845 C C . ARG A 1 374 ? -4.582 12.935 -9.736 1.00 91.56 374 ARG A C 1
ATOM 2847 O O . ARG A 1 374 ? -4.786 12.743 -10.932 1.00 91.56 374 ARG A O 1
ATOM 2854 N N . ALA A 1 375 ? -3.453 13.475 -9.272 1.00 89.31 375 ALA A N 1
ATOM 2855 C CA . ALA A 1 375 ? -2.297 13.759 -10.119 1.00 89.31 375 ALA A CA 1
ATOM 2856 C C . ALA A 1 375 ? -1.540 12.477 -10.516 1.00 89.31 375 ALA A C 1
ATOM 2858 O O . ALA A 1 375 ? -1.016 12.389 -11.625 1.00 89.31 375 ALA A O 1
ATOM 2859 N N . TRP A 1 376 ? -1.497 11.474 -9.633 1.00 89.06 376 TRP A N 1
ATOM 2860 C CA . TRP A 1 376 ? -0.856 10.179 -9.889 1.00 89.06 376 TRP A CA 1
ATOM 2861 C C . TRP A 1 376 ? -1.689 9.243 -10.777 1.00 89.06 376 TRP A C 1
ATOM 2863 O O . TRP A 1 376 ? -1.106 8.538 -11.598 1.00 89.06 376 TRP A O 1
ATOM 2873 N N . TYR A 1 377 ? -3.021 9.255 -10.656 1.00 92.25 377 TYR A N 1
ATOM 2874 C CA . TYR A 1 377 ? -3.962 8.400 -11.398 1.00 92.25 377 TYR A CA 1
ATOM 2875 C C . TYR A 1 377 ? -5.095 9.228 -12.044 1.00 92.25 377 TYR A C 1
ATOM 2877 O O . TYR A 1 377 ? -6.259 9.126 -11.630 1.00 92.25 377 TYR A O 1
ATOM 2885 N N . PRO A 1 378 ? -4.791 10.063 -13.061 1.00 90.81 378 PRO A N 1
ATOM 2886 C CA . PRO A 1 378 ? -5.778 10.953 -13.667 1.00 90.81 378 PRO A CA 1
ATOM 2887 C C . PRO A 1 378 ? -6.922 10.204 -14.363 1.00 90.81 378 PRO A C 1
ATOM 2889 O O . PRO A 1 378 ? -6.787 9.067 -14.819 1.00 90.81 378 PRO A O 1
ATOM 2892 N N . VAL A 1 379 ? -8.074 10.861 -14.502 1.00 88.69 379 VAL A N 1
ATOM 2893 C CA . VAL A 1 379 ? -9.218 10.300 -15.237 1.00 88.69 379 VAL A CA 1
ATOM 2894 C C . VAL A 1 379 ? -8.898 10.198 -16.729 1.00 88.69 379 VAL A C 1
ATOM 2896 O O . VAL A 1 379 ? -8.502 11.177 -17.352 1.00 88.69 379 VAL A O 1
ATOM 2899 N N . GLY A 1 380 ? -9.104 9.010 -17.305 1.00 87.56 380 GLY A N 1
ATOM 2900 C CA . GLY A 1 380 ? -8.850 8.727 -18.722 1.00 87.56 380 GLY A CA 1
ATOM 2901 C C . GLY A 1 380 ? -7.429 8.247 -19.039 1.00 87.56 380 GLY A C 1
ATOM 2902 O O . GLY A 1 380 ? -7.177 7.846 -20.172 1.00 87.56 380 GLY A O 1
ATOM 2903 N N . VAL A 1 381 ? -6.520 8.232 -18.058 1.00 90.50 381 VAL A N 1
ATOM 2904 C CA . VAL A 1 381 ? -5.200 7.597 -18.186 1.00 90.50 381 VAL A CA 1
ATOM 2905 C C . VAL A 1 381 ? -5.324 6.114 -17.792 1.00 90.50 381 VAL A C 1
ATOM 2907 O O . VAL A 1 381 ? -5.896 5.837 -16.737 1.00 90.50 381 VAL A O 1
ATOM 2910 N N . PRO A 1 382 ? -4.819 5.154 -18.595 1.00 91.19 382 PRO A N 1
ATOM 2911 C CA . PRO A 1 382 ? -4.787 3.739 -18.216 1.00 91.19 382 PRO A CA 1
ATOM 2912 C C . PRO A 1 382 ? -4.001 3.512 -16.919 1.00 91.19 382 PRO A C 1
ATOM 2914 O O . PRO A 1 382 ? -2.922 4.088 -16.746 1.00 91.19 382 PRO A O 1
ATOM 2917 N N . THR A 1 383 ? -4.514 2.659 -16.028 1.00 90.19 383 THR A N 1
ATOM 2918 C CA . THR A 1 383 ? -3.896 2.391 -14.719 1.00 90.19 383 THR A CA 1
ATOM 2919 C C . THR A 1 383 ? -2.466 1.879 -14.869 1.00 90.19 383 THR A C 1
ATOM 2921 O O . THR A 1 383 ? -1.588 2.356 -14.168 1.00 90.19 383 THR A O 1
ATOM 2924 N N . GLU A 1 384 ? -2.184 1.031 -15.856 1.00 87.88 384 GLU A N 1
ATOM 2925 C CA . GLU A 1 384 ? -0.852 0.470 -16.115 1.00 87.88 384 GLU A CA 1
ATOM 2926 C C . GLU A 1 384 ? 0.173 1.549 -16.520 1.00 87.88 384 GLU A C 1
ATOM 2928 O O . GLU A 1 384 ? 1.361 1.458 -16.200 1.00 87.88 384 GLU A O 1
ATOM 2933 N N . ALA A 1 385 ? -0.279 2.606 -17.204 1.00 92.56 385 ALA A N 1
ATOM 2934 C CA . ALA A 1 385 ? 0.564 3.744 -17.566 1.00 92.56 385 ALA A CA 1
ATOM 2935 C C . ALA A 1 385 ? 0.792 4.687 -16.372 1.00 92.56 385 ALA A C 1
ATOM 2937 O O . ALA A 1 385 ? 1.899 5.203 -16.196 1.00 92.56 385 ALA A O 1
ATOM 2938 N N . ALA A 1 386 ? -0.228 4.883 -15.531 1.00 92.50 386 ALA A N 1
ATOM 2939 C CA . ALA A 1 386 ? -0.098 5.597 -14.262 1.00 92.50 386 ALA A CA 1
ATOM 2940 C C . ALA A 1 386 ? 0.861 4.858 -13.310 1.00 92.50 386 ALA A C 1
ATOM 2942 O O . ALA A 1 386 ? 1.824 5.454 -12.828 1.00 92.50 386 ALA A O 1
ATOM 2943 N N . ASP A 1 387 ? 0.678 3.548 -13.133 1.00 90.31 387 ASP A N 1
ATOM 2944 C CA . ASP A 1 387 ? 1.570 2.645 -12.403 1.00 90.31 387 ASP A CA 1
ATOM 2945 C C . ASP A 1 387 ? 3.011 2.802 -12.885 1.00 90.31 387 ASP A C 1
ATOM 2947 O O . ASP A 1 387 ? 3.888 3.125 -12.088 1.00 90.31 387 ASP A O 1
ATOM 2951 N N . MET A 1 388 ? 3.268 2.670 -14.192 1.00 91.62 388 MET A N 1
ATOM 2952 C CA . MET A 1 388 ? 4.600 2.871 -14.774 1.00 91.62 388 MET A CA 1
ATOM 2953 C C . MET A 1 388 ? 5.197 4.238 -14.396 1.00 91.62 388 MET A C 1
ATOM 2955 O O . MET A 1 388 ? 6.336 4.317 -13.924 1.00 91.62 388 MET A O 1
ATOM 2959 N N . LYS A 1 389 ? 4.427 5.326 -14.543 1.00 92.44 389 LYS A N 1
ATOM 2960 C CA . LYS A 1 389 ? 4.871 6.683 -14.184 1.00 92.44 389 LYS A CA 1
ATOM 2961 C C . LYS A 1 389 ? 5.180 6.814 -12.694 1.00 92.44 389 LYS A C 1
ATOM 2963 O O . LYS A 1 389 ? 6.210 7.407 -12.357 1.00 92.44 389 LYS A O 1
ATOM 2968 N N . ASN A 1 390 ? 4.350 6.277 -11.808 1.00 87.69 390 ASN A N 1
ATOM 2969 C CA . ASN A 1 390 ? 4.503 6.417 -10.359 1.00 87.69 390 ASN A CA 1
ATOM 2970 C C . ASN A 1 390 ? 5.608 5.498 -9.820 1.00 87.69 390 ASN A C 1
ATOM 2972 O O . ASN A 1 390 ? 6.535 5.962 -9.154 1.00 87.69 390 ASN A O 1
ATOM 2976 N N . PHE A 1 391 ? 5.595 4.220 -10.204 1.00 85.69 391 PHE A N 1
ATOM 2977 C CA . PHE A 1 391 ? 6.633 3.247 -9.873 1.00 85.69 391 PHE A CA 1
ATOM 2978 C C . PHE A 1 391 ? 8.004 3.588 -10.478 1.00 85.69 391 PHE A C 1
ATOM 2980 O O . PHE A 1 391 ? 9.016 3.103 -9.967 1.00 85.69 391 PHE A O 1
ATOM 2987 N N . SER A 1 392 ? 8.094 4.441 -11.505 1.00 90.25 392 SER A N 1
ATOM 2988 C CA . SER A 1 392 ? 9.395 4.931 -11.987 1.00 90.25 392 SER A CA 1
ATOM 2989 C C . SER A 1 392 ? 10.182 5.729 -10.938 1.00 90.25 392 SER A C 1
ATOM 2991 O O . SER A 1 392 ? 11.405 5.816 -11.042 1.00 90.25 392 SER A O 1
ATOM 2993 N N . VAL A 1 393 ? 9.511 6.294 -9.923 1.00 88.88 393 VAL A N 1
ATOM 2994 C CA . VAL A 1 393 ? 10.120 7.157 -8.902 1.00 88.88 393 VAL A CA 1
ATOM 2995 C C . VAL A 1 393 ? 10.515 6.337 -7.661 1.00 88.88 393 VAL A C 1
ATOM 2997 O O . VAL A 1 393 ? 9.651 5.802 -6.966 1.00 88.88 393 VAL A O 1
ATOM 3000 N N . PRO A 1 394 ? 11.812 6.239 -7.316 1.00 88.12 394 PRO A N 1
ATOM 3001 C CA . PRO A 1 394 ? 12.260 5.545 -6.111 1.00 88.12 394 PRO A CA 1
ATOM 3002 C C . PRO A 1 394 ? 11.747 6.176 -4.814 1.00 88.12 394 PRO A C 1
ATOM 3004 O O . PRO A 1 394 ? 11.826 7.389 -4.647 1.00 88.12 394 PRO A O 1
ATOM 3007 N N . LEU A 1 395 ? 11.398 5.355 -3.815 1.00 83.38 395 LEU A N 1
ATOM 3008 C CA . LEU A 1 395 ? 10.982 5.841 -2.488 1.00 83.38 395 LEU A CA 1
ATOM 3009 C C . LEU A 1 395 ? 12.012 6.773 -1.822 1.00 83.38 395 LEU A C 1
ATOM 3011 O O . LEU A 1 395 ? 11.627 7.704 -1.123 1.00 83.38 395 LEU A O 1
ATOM 3015 N N . LYS A 1 396 ? 13.318 6.566 -2.053 1.00 84.94 396 LYS A N 1
ATOM 3016 C CA . LYS A 1 396 ? 14.378 7.465 -1.552 1.00 84.94 396 LYS A CA 1
ATOM 3017 C C . LYS A 1 396 ? 14.329 8.851 -2.197 1.00 84.94 396 LYS A C 1
ATOM 3019 O O . LYS A 1 396 ? 14.518 9.846 -1.502 1.00 84.94 396 LYS A O 1
ATOM 3024 N N . LEU A 1 397 ? 14.043 8.906 -3.496 1.00 87.00 397 LEU A N 1
ATOM 3025 C CA . LEU A 1 397 ? 13.844 10.153 -4.225 1.00 87.00 397 LEU A CA 1
ATOM 3026 C C . LEU A 1 397 ? 12.549 10.825 -3.747 1.00 87.00 397 LEU A C 1
ATOM 3028 O O . LEU A 1 397 ? 12.589 11.971 -3.317 1.00 87.00 397 LEU A O 1
ATOM 3032 N N . THR A 1 398 ? 11.442 10.082 -3.656 1.00 85.62 398 THR A N 1
ATOM 3033 C CA . THR A 1 398 ? 10.176 10.568 -3.078 1.00 85.62 398 THR A CA 1
ATOM 3034 C C . THR A 1 398 ? 10.361 11.138 -1.665 1.00 85.62 398 THR A C 1
ATOM 3036 O O . THR A 1 398 ? 9.815 12.197 -1.368 1.00 85.62 398 THR A O 1
ATOM 3039 N N . ARG A 1 399 ? 11.175 10.501 -0.804 1.00 85.81 399 ARG A N 1
ATOM 3040 C CA . ARG A 1 399 ? 11.471 10.986 0.559 1.00 85.81 399 ARG A CA 1
ATOM 3041 C C . ARG A 1 399 ? 12.218 12.320 0.525 1.00 85.81 399 ARG A C 1
ATOM 3043 O O . ARG A 1 399 ? 11.832 13.254 1.221 1.00 85.81 399 ARG A O 1
ATOM 3050 N N . ARG A 1 400 ? 13.247 12.429 -0.324 1.00 86.56 400 ARG A N 1
ATOM 3051 C CA . ARG A 1 400 ? 14.027 13.661 -0.523 1.00 86.56 400 ARG A CA 1
ATOM 3052 C C . ARG A 1 400 ? 13.153 14.829 -0.974 1.00 86.56 400 ARG A C 1
ATOM 3054 O O . ARG A 1 400 ? 13.283 15.929 -0.447 1.00 86.56 400 ARG A O 1
ATOM 3061 N N . GLU A 1 401 ? 12.258 14.592 -1.926 1.00 85.06 401 GLU A N 1
ATOM 3062 C CA . GLU A 1 401 ? 11.379 15.641 -2.442 1.00 85.06 401 GLU A CA 1
ATOM 3063 C C . GLU A 1 401 ? 10.249 15.988 -1.449 1.00 85.06 401 GLU A C 1
ATOM 3065 O O . GLU A 1 401 ? 9.903 17.160 -1.299 1.00 85.06 401 GLU A O 1
ATOM 3070 N N . ALA A 1 402 ? 9.748 15.014 -0.677 1.00 83.50 402 ALA A N 1
ATOM 3071 C CA . ALA A 1 402 ? 8.804 15.258 0.418 1.00 83.50 402 ALA A CA 1
ATOM 3072 C C . ALA A 1 402 ? 9.400 16.154 1.521 1.00 83.50 402 ALA A C 1
ATOM 3074 O O . ALA A 1 402 ? 8.723 17.070 1.985 1.00 83.50 402 ALA A O 1
ATOM 3075 N N . LEU A 1 403 ? 10.674 15.948 1.887 1.00 86.25 403 LEU A N 1
ATOM 3076 C CA . LEU A 1 403 ? 11.390 16.790 2.855 1.00 86.25 403 LEU A CA 1
ATOM 3077 C C . LEU A 1 403 ? 11.473 18.256 2.401 1.00 86.25 403 LEU A C 1
ATOM 3079 O O . LEU A 1 403 ? 11.193 19.155 3.194 1.00 86.25 403 LEU A O 1
ATOM 3083 N N . LYS A 1 404 ? 11.779 18.511 1.120 1.00 85.06 404 LYS A N 1
ATOM 3084 C CA . LYS A 1 404 ? 11.779 19.873 0.547 1.00 85.06 404 LYS A CA 1
ATOM 3085 C C . LYS A 1 404 ? 10.387 20.514 0.588 1.00 85.06 404 LYS A C 1
ATOM 3087 O O . LYS A 1 404 ? 10.261 21.706 0.851 1.00 85.06 404 LYS A O 1
ATOM 3092 N N . ALA A 1 405 ? 9.339 19.725 0.347 1.00 81.25 405 ALA A N 1
ATOM 3093 C CA . ALA A 1 405 ? 7.954 20.190 0.332 1.00 81.25 405 ALA A CA 1
ATOM 3094 C C . ALA A 1 405 ? 7.323 20.359 1.733 1.00 81.25 405 ALA A C 1
ATOM 3096 O O . ALA A 1 405 ? 6.210 20.882 1.829 1.00 81.25 405 ALA A O 1
ATOM 3097 N N . ASN A 1 406 ? 7.996 19.935 2.811 1.00 80.50 406 ASN A N 1
ATOM 3098 C CA . ASN A 1 406 ? 7.432 19.851 4.164 1.00 80.50 406 ASN A CA 1
ATOM 3099 C C . ASN A 1 406 ? 6.840 21.185 4.660 1.00 80.50 406 ASN A C 1
ATOM 3101 O O . ASN A 1 406 ? 5.679 21.224 5.060 1.00 80.50 406 ASN A O 1
ATOM 3105 N N . ALA A 1 407 ? 7.575 22.299 4.553 1.00 80.88 407 ALA A N 1
ATOM 3106 C CA . ALA A 1 407 ? 7.089 23.608 5.007 1.00 80.88 407 ALA A CA 1
ATOM 3107 C C . ALA A 1 407 ? 5.789 24.037 4.292 1.00 80.88 407 ALA A C 1
ATOM 3109 O O . ALA A 1 407 ? 4.837 24.478 4.934 1.00 80.88 407 ALA A O 1
ATOM 3110 N N . ALA A 1 408 ? 5.709 23.825 2.974 1.00 84.00 408 ALA A N 1
ATOM 3111 C CA . ALA A 1 408 ? 4.512 24.105 2.180 1.00 84.00 408 ALA A CA 1
ATOM 3112 C C . ALA A 1 408 ? 3.372 23.092 2.413 1.00 84.00 408 ALA A C 1
ATOM 3114 O O . ALA A 1 408 ? 2.210 23.404 2.151 1.00 84.00 408 ALA A O 1
ATOM 3115 N N . LYS A 1 409 ? 3.667 21.876 2.896 1.00 81.00 409 LYS A N 1
ATOM 3116 C CA . LYS A 1 409 ? 2.649 20.933 3.388 1.00 81.00 409 LYS A CA 1
ATOM 3117 C C . LYS A 1 409 ? 2.098 21.392 4.744 1.00 81.00 409 LYS A C 1
ATOM 3119 O O . LYS A 1 409 ? 0.889 21.536 4.865 1.00 81.00 409 LYS A O 1
ATOM 3124 N N . TRP A 1 410 ? 2.953 21.714 5.716 1.00 82.25 410 TRP A N 1
ATOM 3125 C CA . TRP A 1 410 ? 2.540 22.223 7.037 1.00 82.25 410 TRP A CA 1
ATOM 3126 C C . TRP A 1 410 ? 1.671 23.480 6.934 1.00 82.25 410 TRP A C 1
ATOM 3128 O O . TRP A 1 410 ? 0.659 23.588 7.620 1.00 82.25 410 TRP A O 1
ATOM 3138 N N . GLU A 1 411 ? 2.023 24.400 6.032 1.00 89.38 411 GLU A N 1
ATOM 3139 C CA . GLU A 1 411 ? 1.247 25.621 5.812 1.00 89.38 411 GLU A CA 1
ATOM 3140 C C . GLU A 1 411 ? -0.157 25.344 5.252 1.00 89.38 411 GLU A C 1
ATOM 3142 O O . GLU A 1 411 ? -1.130 25.928 5.726 1.00 89.38 411 GLU A O 1
ATOM 3147 N N . ARG A 1 412 ? -0.292 24.407 4.302 1.00 88.38 412 ARG A N 1
ATOM 3148 C CA . ARG A 1 412 ? -1.603 23.993 3.769 1.00 88.38 412 ARG A CA 1
ATOM 3149 C C . ARG A 1 412 ? -2.502 23.368 4.836 1.00 88.38 412 ARG A C 1
ATOM 3151 O O . ARG A 1 412 ? -3.708 23.589 4.820 1.00 88.38 412 ARG A O 1
ATOM 3158 N N . GLU A 1 413 ? -1.917 22.633 5.777 1.00 91.75 413 GLU A N 1
ATOM 3159 C CA . GLU A 1 413 ? -2.641 21.954 6.858 1.00 91.75 413 GLU A CA 1
ATOM 3160 C C . GLU A 1 413 ? -2.873 22.839 8.103 1.00 91.75 413 GLU A C 1
ATOM 3162 O O . GLU A 1 413 ? -3.516 22.401 9.062 1.00 91.75 413 GLU A O 1
ATOM 3167 N N . ARG A 1 414 ? -2.401 24.100 8.097 1.00 93.38 414 ARG A N 1
ATOM 3168 C CA . ARG A 1 414 ? -2.424 25.028 9.247 1.00 93.38 414 ARG A CA 1
ATOM 3169 C C . ARG A 1 414 ? -3.785 25.088 9.948 1.00 93.38 414 ARG A C 1
ATOM 3171 O O . ARG A 1 414 ? -3.827 25.091 11.177 1.00 93.38 414 ARG A O 1
ATOM 3178 N N . ALA A 1 415 ? -4.883 25.128 9.190 1.00 93.06 415 ALA A N 1
ATOM 3179 C CA . ALA A 1 415 ? -6.237 25.208 9.738 1.00 93.06 415 ALA A CA 1
ATOM 3180 C C . ALA A 1 415 ? -6.617 23.950 10.542 1.00 93.06 415 ALA A C 1
ATOM 3182 O O . ALA A 1 415 ? -6.978 24.065 11.711 1.00 93.06 415 ALA A O 1
ATOM 3183 N N . VAL A 1 416 ? -6.463 22.754 9.961 1.00 94.50 416 VAL A N 1
ATOM 3184 C CA . VAL A 1 416 ? -6.725 21.467 10.638 1.00 94.50 416 VAL A CA 1
ATOM 3185 C C . VAL A 1 416 ? -5.813 21.311 11.856 1.00 94.50 416 VAL A C 1
ATOM 3187 O O . VAL A 1 416 ? -6.247 20.901 12.931 1.00 94.50 416 VAL A O 1
ATOM 3190 N N . HIS A 1 417 ? -4.544 21.702 11.728 1.00 95.31 417 HIS A N 1
ATOM 3191 C CA . HIS A 1 417 ? -3.584 21.619 12.827 1.00 95.31 417 HIS A CA 1
ATOM 3192 C C . HIS A 1 417 ? -3.887 22.575 13.975 1.00 95.31 417 HIS A C 1
ATOM 3194 O O . HIS A 1 417 ? -3.600 22.221 15.115 1.00 95.31 417 HIS A O 1
ATOM 3200 N N . ALA A 1 418 ? -4.447 23.756 13.705 1.00 95.75 418 ALA A N 1
ATOM 3201 C CA . ALA A 1 418 ? -4.868 24.689 14.745 1.00 95.75 418 ALA A CA 1
ATOM 3202 C C . ALA A 1 418 ? -5.992 24.085 15.598 1.00 95.75 418 ALA A C 1
ATOM 3204 O O . ALA A 1 418 ? -5.848 24.030 16.817 1.00 95.75 418 ALA A O 1
ATOM 3205 N N . LYS A 1 419 ? -7.041 23.539 14.961 1.00 96.12 419 LYS A N 1
ATOM 3206 C CA . LYS A 1 419 ? -8.155 22.847 15.639 1.00 96.12 419 LYS A CA 1
ATOM 3207 C C . LYS A 1 419 ? -7.651 21.779 16.607 1.00 96.12 419 LYS A C 1
ATOM 3209 O O . LYS A 1 419 ? -7.898 21.832 17.807 1.00 96.12 419 LYS A O 1
ATOM 3214 N N . LEU A 1 420 ? -6.856 20.850 16.078 1.00 97.06 420 LEU A N 1
ATOM 3215 C CA . LEU A 1 420 ? -6.365 19.693 16.820 1.00 97.06 420 LEU A CA 1
ATOM 3216 C C . LEU A 1 420 ? -5.402 20.074 17.959 1.00 97.06 420 LEU A C 1
ATOM 3218 O O . LEU A 1 420 ? -5.510 19.524 19.053 1.00 97.06 420 LEU A O 1
ATOM 3222 N N . LYS A 1 421 ? -4.483 21.027 17.733 1.00 96.44 421 LYS A N 1
ATOM 3223 C CA . LYS A 1 421 ? -3.539 21.491 18.769 1.00 96.44 421 LYS A CA 1
ATOM 3224 C C . LYS A 1 421 ? -4.244 22.249 19.892 1.00 96.44 421 LYS A C 1
ATOM 3226 O O . LYS A 1 421 ? -3.881 22.063 21.052 1.00 96.44 421 LYS A O 1
ATOM 3231 N N . ASN A 1 422 ? -5.237 23.076 19.561 1.00 96.81 422 ASN A N 1
ATOM 3232 C CA . ASN A 1 422 ? -6.001 23.845 20.545 1.00 96.81 422 ASN A CA 1
ATOM 3233 C C . ASN A 1 422 ? -6.826 22.926 21.461 1.00 96.81 422 ASN A C 1
ATOM 3235 O O . ASN A 1 422 ? -6.890 23.175 22.660 1.00 96.81 422 ASN A O 1
ATOM 3239 N N . SER A 1 423 ? -7.351 21.816 20.930 1.00 96.75 423 SER A N 1
ATOM 3240 C CA . SER A 1 423 ? -8.004 20.749 21.709 1.00 96.75 423 SER A CA 1
ATOM 3241 C C . SER A 1 423 ? -7.029 19.728 22.332 1.00 96.75 423 SER A C 1
ATOM 3243 O O . SER A 1 423 ? -7.439 18.639 22.721 1.00 96.75 423 SER A O 1
ATOM 3245 N N . GLY A 1 424 ? -5.731 20.042 22.431 1.00 95.44 424 GLY A N 1
ATOM 3246 C CA . GLY A 1 424 ? -4.754 19.256 23.198 1.00 95.44 424 GLY A CA 1
ATOM 3247 C C . GLY A 1 424 ? -4.065 18.092 22.470 1.00 95.44 424 GLY A C 1
ATOM 3248 O O . GLY A 1 424 ? -3.167 17.475 23.050 1.00 95.44 424 GLY A O 1
ATOM 3249 N N . LEU A 1 425 ? -4.395 17.804 21.207 1.00 96.31 425 LEU A N 1
ATOM 3250 C CA . LEU A 1 425 ? -3.735 16.743 20.436 1.00 96.31 425 LEU A CA 1
ATOM 3251 C C . LEU A 1 425 ? -2.291 17.141 20.072 1.00 96.31 425 LEU A C 1
ATOM 3253 O O . LEU A 1 425 ? -2.035 18.215 19.519 1.00 96.31 425 LEU A O 1
ATOM 3257 N N . LYS A 1 426 ? -1.321 16.253 20.316 1.00 95.69 426 LYS A N 1
ATOM 3258 C CA . LYS A 1 426 ? 0.062 16.436 19.853 1.00 95.69 426 LYS A CA 1
ATOM 3259 C C . LYS A 1 426 ? 0.201 15.957 18.414 1.00 95.69 426 LYS A C 1
ATOM 3261 O O . LYS A 1 426 ? -0.045 14.793 18.097 1.00 95.69 426 LYS A O 1
ATOM 3266 N N . LEU A 1 427 ? 0.663 16.856 17.552 1.00 93.69 427 LEU A N 1
ATOM 3267 C CA . LEU A 1 427 ? 0.891 16.590 16.135 1.00 93.69 427 LEU A CA 1
ATOM 3268 C C . LEU A 1 427 ? 2.381 16.501 15.789 1.00 93.69 427 LEU A C 1
ATOM 3270 O O . LEU A 1 427 ? 3.220 17.101 16.460 1.00 93.69 427 LEU A O 1
ATOM 3274 N N . ASN A 1 428 ? 2.690 15.791 14.706 1.00 90.25 428 ASN A N 1
ATOM 3275 C CA . ASN A 1 428 ? 3.987 15.804 14.026 1.00 90.25 428 ASN A CA 1
ATOM 3276 C C . ASN A 1 428 ? 3.797 15.756 12.492 1.00 90.25 428 ASN A C 1
ATOM 3278 O O . ASN A 1 428 ? 2.666 15.731 12.007 1.00 90.25 428 ASN A O 1
ATOM 3282 N N . MET A 1 429 ? 4.893 15.755 11.725 1.00 85.31 429 MET A N 1
ATOM 3283 C CA . MET A 1 429 ? 4.881 15.682 10.250 1.00 85.31 429 MET A CA 1
ATOM 3284 C C . MET A 1 429 ? 5.427 14.357 9.714 1.00 85.31 429 MET A C 1
ATOM 3286 O O . MET A 1 429 ? 6.095 14.313 8.686 1.00 85.31 429 MET A O 1
ATOM 3290 N N . GLY A 1 430 ? 5.190 13.262 10.428 1.00 83.69 430 GLY A N 1
ATOM 3291 C CA . GLY A 1 430 ? 5.952 12.038 10.225 1.00 83.69 430 GLY A CA 1
ATOM 3292 C C . GLY A 1 430 ? 7.347 12.142 10.834 1.00 83.69 430 GLY A C 1
ATOM 3293 O O . GLY A 1 430 ? 7.750 13.192 11.340 1.00 83.69 430 GLY A O 1
ATOM 3294 N N . ARG A 1 431 ? 8.067 11.018 10.811 1.00 78.62 431 ARG A N 1
ATOM 3295 C CA . ARG A 1 431 ? 9.286 10.777 11.602 1.00 78.62 431 ARG A CA 1
ATOM 3296 C C . ARG A 1 431 ? 10.375 11.842 11.418 1.00 78.62 431 ARG A C 1
ATOM 3298 O O . ARG A 1 431 ? 11.059 12.188 12.372 1.00 78.62 431 ARG A O 1
ATOM 3305 N N . ASP A 1 432 ? 10.503 12.353 10.200 1.00 79.31 432 ASP A N 1
ATOM 3306 C CA . ASP A 1 432 ? 11.486 13.344 9.752 1.00 79.31 432 ASP A CA 1
ATOM 3307 C C . ASP A 1 432 ? 10.847 14.511 8.971 1.00 79.31 432 ASP A C 1
ATOM 3309 O O . ASP A 1 432 ? 11.548 15.270 8.310 1.00 79.31 432 ASP A O 1
ATOM 3313 N N . GLY A 1 433 ? 9.519 14.674 9.022 1.00 82.75 433 GLY A N 1
ATOM 3314 C CA . GLY A 1 433 ? 8.817 15.701 8.238 1.00 82.75 433 GLY A CA 1
ATOM 3315 C C . GLY A 1 433 ? 8.335 15.255 6.849 1.00 82.75 433 GLY A C 1
ATOM 3316 O O . GLY A 1 433 ? 7.945 16.082 6.030 1.00 82.75 433 GLY A O 1
ATOM 3317 N N . THR A 1 434 ? 8.366 13.953 6.562 1.00 81.50 434 THR A N 1
ATOM 3318 C CA . THR A 1 434 ? 8.001 13.360 5.261 1.00 81.50 434 THR A CA 1
ATOM 3319 C C . THR A 1 434 ? 6.501 13.106 5.055 1.00 81.50 434 THR A C 1
ATOM 3321 O O . THR A 1 434 ? 6.084 12.709 3.964 1.00 81.50 434 THR A O 1
ATOM 3324 N N . GLY A 1 435 ? 5.672 13.371 6.065 1.00 84.31 435 GLY A N 1
ATOM 3325 C CA . GLY A 1 435 ? 4.219 13.204 6.033 1.00 84.31 435 GLY A CA 1
ATOM 3326 C C . GLY A 1 435 ? 3.734 11.763 6.270 1.00 84.31 435 GLY A C 1
ATOM 3327 O O . GLY A 1 435 ? 4.521 10.868 6.590 1.00 84.31 435 GLY A O 1
ATOM 3328 N N . PRO A 1 436 ? 2.419 11.512 6.114 1.00 82.75 436 PRO A N 1
ATOM 3329 C CA . PRO A 1 436 ? 1.800 10.240 6.494 1.00 82.75 436 PRO A CA 1
ATOM 3330 C C . PRO A 1 436 ? 2.158 9.068 5.568 1.00 82.75 436 PRO A C 1
ATOM 3332 O O . PRO A 1 436 ? 2.153 7.923 6.011 1.00 82.75 436 PRO A O 1
ATOM 3335 N N . LEU A 1 437 ? 2.526 9.333 4.308 1.00 79.00 437 LEU A N 1
ATOM 3336 C CA . LEU A 1 437 ? 2.854 8.295 3.321 1.00 79.00 437 LEU A CA 1
ATOM 3337 C C . LEU A 1 437 ? 4.011 7.391 3.781 1.00 79.00 437 LEU A C 1
ATOM 3339 O O . LEU A 1 437 ? 3.929 6.169 3.686 1.00 79.00 437 LEU A O 1
ATOM 3343 N N . PHE A 1 438 ? 5.082 7.981 4.318 1.00 78.94 438 PHE A N 1
ATOM 3344 C CA . PHE A 1 438 ? 6.231 7.207 4.790 1.00 78.94 438 PHE A CA 1
ATOM 3345 C C . PHE A 1 438 ? 5.939 6.468 6.092 1.00 78.94 438 PHE A C 1
ATOM 3347 O O . PHE A 1 438 ? 6.409 5.348 6.250 1.00 78.94 438 PHE A O 1
ATOM 3354 N N . LEU A 1 439 ? 5.096 7.019 6.969 1.00 79.19 439 LEU A N 1
ATOM 3355 C CA . LEU A 1 439 ? 4.613 6.291 8.144 1.00 79.19 439 LEU A CA 1
ATOM 3356 C C . LEU A 1 439 ? 3.763 5.071 7.762 1.00 79.19 439 LEU A C 1
ATOM 3358 O O . LEU A 1 439 ? 3.816 4.063 8.464 1.00 79.19 439 LEU A O 1
ATOM 3362 N N . ALA A 1 440 ? 2.996 5.141 6.668 1.00 74.38 440 ALA A N 1
ATOM 3363 C CA . ALA A 1 440 ? 2.269 3.990 6.139 1.00 74.38 440 ALA A CA 1
ATOM 3364 C C . ALA A 1 440 ? 3.240 2.892 5.679 1.00 74.38 440 ALA A C 1
ATOM 3366 O O . ALA A 1 440 ? 3.116 1.755 6.125 1.00 74.38 440 ALA A O 1
ATOM 3367 N N . TYR A 1 441 ? 4.259 3.224 4.879 1.00 68.94 441 TYR A N 1
ATOM 3368 C CA . TYR A 1 441 ? 5.267 2.247 4.447 1.00 68.94 441 TYR A CA 1
ATOM 3369 C C . TYR A 1 441 ? 6.120 1.692 5.602 1.00 68.94 441 TYR A C 1
ATOM 3371 O O . TYR A 1 441 ? 6.344 0.486 5.670 1.00 68.94 441 TYR A O 1
ATOM 3379 N N . GLU A 1 442 ? 6.568 2.539 6.534 1.00 68.56 442 GLU A N 1
ATOM 3380 C CA . GLU A 1 442 ? 7.370 2.120 7.693 1.00 68.56 442 GLU A CA 1
ATOM 3381 C C . GLU A 1 442 ? 6.570 1.165 8.607 1.00 68.56 442 GLU A C 1
ATOM 3383 O O . GLU A 1 442 ? 7.104 0.136 9.015 1.00 68.56 442 GLU A O 1
ATOM 3388 N N . ARG A 1 443 ? 5.267 1.416 8.829 1.00 63.59 443 ARG A N 1
ATOM 3389 C CA . ARG A 1 443 ? 4.365 0.513 9.580 1.00 63.59 443 ARG A CA 1
ATOM 3390 C C . ARG A 1 443 ? 4.024 -0.799 8.871 1.00 63.59 443 ARG A C 1
ATOM 3392 O O . ARG A 1 443 ? 3.630 -1.745 9.542 1.00 63.59 443 ARG A O 1
ATOM 3399 N N . LEU A 1 444 ? 4.113 -0.855 7.541 1.00 55.72 444 LEU A N 1
ATOM 3400 C CA . LEU A 1 444 ? 3.876 -2.084 6.773 1.00 55.72 444 LEU A CA 1
ATOM 3401 C C . LEU A 1 444 ? 5.109 -3.002 6.746 1.00 55.72 444 LEU A C 1
ATOM 3403 O O . LEU A 1 444 ? 4.953 -4.196 6.509 1.00 55.72 444 LEU A O 1
ATOM 3407 N N . GLY A 1 445 ? 6.311 -2.455 6.961 1.00 43.81 445 GLY A N 1
ATOM 3408 C CA . GLY A 1 445 ? 7.568 -3.207 6.913 1.00 43.81 445 GLY A CA 1
ATOM 3409 C C . GLY A 1 445 ? 8.207 -3.507 8.273 1.00 43.81 445 GLY A C 1
ATOM 3410 O O . GLY A 1 445 ? 8.894 -4.516 8.398 1.00 43.81 445 GLY A O 1
ATOM 3411 N N . GLU A 1 446 ? 8.045 -2.659 9.294 1.00 40.50 446 GLU A N 1
ATOM 3412 C CA . GLU A 1 446 ? 8.646 -2.894 10.614 1.00 40.50 446 GLU A CA 1
ATOM 3413 C C . GLU A 1 446 ? 7.651 -3.485 11.625 1.00 40.50 446 GLU A C 1
ATOM 3415 O O . GLU A 1 446 ? 6.608 -2.901 11.905 1.00 40.50 446 GLU A O 1
ATOM 3420 N N . SER A 1 447 ? 8.051 -4.565 12.310 1.00 39.66 447 SER A N 1
ATOM 3421 C CA . SER A 1 447 ? 7.375 -5.082 13.518 1.00 39.66 447 SER A CA 1
ATOM 3422 C C . SER A 1 447 ? 7.529 -4.160 14.739 1.00 39.66 447 SER A C 1
ATOM 3424 O O . SER A 1 447 ? 7.367 -4.608 15.880 1.00 39.66 447 SER A O 1
ATOM 3426 N N . SER A 1 448 ? 7.998 -2.925 14.548 1.00 42.84 448 SER A N 1
ATOM 3427 C CA . SER A 1 448 ? 8.537 -2.105 15.623 1.00 42.84 448 SER A CA 1
ATOM 3428 C C . SER A 1 448 ? 7.401 -1.510 16.452 1.00 42.84 448 SER A C 1
ATOM 3430 O O . SER A 1 448 ? 6.753 -0.522 16.105 1.00 42.84 448 SER A O 1
ATOM 3432 N N . ARG A 1 449 ? 7.225 -2.094 17.644 1.00 44.94 449 ARG A N 1
ATOM 3433 C CA . ARG A 1 449 ? 6.490 -1.504 18.778 1.00 44.94 449 ARG A CA 1
ATOM 3434 C C . ARG A 1 449 ? 6.986 -0.076 19.101 1.00 44.94 449 ARG A C 1
ATOM 3436 O O . ARG A 1 449 ? 6.257 0.712 19.702 1.00 44.94 449 ARG A O 1
ATOM 3443 N N . ASP A 1 450 ? 8.189 0.250 18.623 1.00 42.88 450 ASP A N 1
ATOM 3444 C CA . ASP A 1 450 ? 8.897 1.529 18.699 1.00 42.88 450 ASP A CA 1
ATOM 3445 C C . ASP A 1 450 ? 8.441 2.583 17.667 1.00 42.88 450 ASP A C 1
ATOM 3447 O O . ASP A 1 450 ? 8.920 3.719 17.707 1.00 42.88 450 ASP A O 1
ATOM 3451 N N . LEU A 1 451 ? 7.508 2.274 16.752 1.00 53.00 451 LEU A N 1
ATOM 3452 C CA . LEU A 1 451 ? 6.861 3.280 15.896 1.00 53.00 451 LEU A CA 1
ATOM 3453 C C . LEU A 1 451 ? 5.877 4.137 16.714 1.00 53.00 451 LEU A C 1
ATOM 3455 O O . LEU A 1 451 ? 4.654 4.074 16.574 1.00 53.00 451 LEU A O 1
ATOM 3459 N N . LEU A 1 452 ? 6.451 5.013 17.544 1.00 54.72 452 LEU A N 1
ATOM 3460 C CA . LEU A 1 452 ? 5.792 5.976 18.435 1.00 54.72 452 LEU A CA 1
ATOM 3461 C C . LEU A 1 452 ? 4.937 7.037 17.715 1.00 54.72 452 LEU A C 1
ATOM 3463 O O . LEU A 1 452 ? 4.447 7.960 18.359 1.00 54.72 452 LEU A O 1
ATOM 3467 N N . THR A 1 453 ? 4.749 6.952 16.399 1.00 63.81 453 THR A N 1
ATOM 3468 C CA . THR A 1 453 ? 3.972 7.917 15.617 1.00 63.81 453 THR A CA 1
ATOM 3469 C C . THR A 1 453 ? 2.830 7.238 14.872 1.00 63.81 453 THR A C 1
ATOM 3471 O O . THR A 1 453 ? 3.025 6.267 14.134 1.00 63.81 453 THR A O 1
ATOM 3474 N N . GLY A 1 454 ? 1.623 7.761 15.082 1.00 80.81 454 GLY A N 1
ATOM 3475 C CA . GLY A 1 454 ? 0.431 7.435 14.303 1.00 80.81 454 GLY A CA 1
ATOM 3476 C C . GLY A 1 454 ? 0.268 8.316 13.073 1.00 80.81 454 GLY A C 1
ATOM 3477 O O . GLY A 1 454 ? 0.932 9.343 12.947 1.00 80.81 454 GLY A O 1
ATOM 3478 N N . TYR A 1 455 ? -0.682 7.963 12.211 1.00 89.69 455 TYR A N 1
ATOM 3479 C CA . TYR A 1 455 ? -1.249 8.903 11.248 1.00 89.69 455 TYR A CA 1
ATOM 3480 C C . TYR A 1 455 ? -2.761 8.720 11.093 1.00 89.69 455 TYR A C 1
ATOM 3482 O O . TYR A 1 455 ? -3.291 7.639 11.379 1.00 89.69 455 TYR A O 1
ATOM 3490 N N . TRP A 1 456 ? -3.431 9.763 10.602 1.00 91.88 456 TRP A N 1
ATOM 3491 C CA . TRP A 1 456 ? -4.735 9.650 9.946 1.00 91.88 456 TRP A CA 1
ATOM 3492 C C . TRP A 1 456 ? -4.951 10.743 8.894 1.00 91.88 456 TRP A C 1
ATOM 3494 O O . TRP A 1 456 ? -4.311 11.798 8.911 1.00 91.88 456 TRP A O 1
ATOM 3504 N N . TRP A 1 457 ? -5.885 10.469 7.992 1.00 91.38 457 TRP A N 1
ATOM 3505 C CA . TRP A 1 457 ? -6.464 11.400 7.038 1.00 91.38 457 TRP A CA 1
ATOM 3506 C C . TRP A 1 457 ? -7.754 11.958 7.614 1.00 91.38 457 TRP A C 1
ATOM 3508 O O . TRP A 1 457 ? -8.684 11.210 7.908 1.00 91.38 457 TRP A O 1
ATOM 3518 N N . ASP A 1 458 ? -7.786 13.267 7.849 1.00 94.12 458 ASP A N 1
ATOM 3519 C CA . ASP A 1 458 ? -8.933 13.910 8.471 1.00 94.12 458 ASP A CA 1
ATOM 3520 C C . ASP A 1 458 ? -10.051 14.125 7.445 1.00 94.12 458 ASP A C 1
ATOM 3522 O O . ASP A 1 458 ? -9.887 14.840 6.451 1.00 94.12 458 ASP A O 1
ATOM 3526 N N . VAL A 1 459 ? -11.186 13.482 7.714 1.00 91.56 459 VAL A N 1
ATOM 3527 C CA . VAL A 1 459 ? -12.451 13.586 6.973 1.00 91.56 459 VAL A CA 1
ATOM 3528 C C . VAL A 1 459 ? -13.504 14.365 7.786 1.00 91.56 459 VAL A C 1
ATOM 3530 O O . VAL A 1 459 ? -14.705 14.113 7.683 1.00 91.56 459 VAL A O 1
ATOM 3533 N N . GLY A 1 460 ? -13.060 15.302 8.634 1.00 93.06 460 GLY A N 1
ATOM 3534 C CA . GLY A 1 460 ? -13.910 16.135 9.489 1.00 93.06 460 GLY A CA 1
ATOM 3535 C C . GLY A 1 460 ? -13.950 15.735 10.968 1.00 93.06 460 GLY A C 1
ATOM 3536 O O . GLY A 1 460 ? -14.776 16.270 11.705 1.00 93.06 460 GLY A O 1
ATOM 3537 N N . LEU A 1 461 ? -13.087 14.829 11.448 1.00 96.44 461 LEU A N 1
ATOM 3538 C CA . LEU A 1 461 ? -12.985 14.554 12.890 1.00 96.44 461 LEU A CA 1
ATOM 3539 C C . LEU A 1 461 ? -12.431 15.769 13.649 1.00 96.44 461 LEU A C 1
ATOM 3541 O O . LEU A 1 461 ? -12.853 16.024 14.777 1.00 96.44 461 LEU A O 1
ATOM 3545 N N . ALA A 1 462 ? -11.536 16.547 13.034 1.00 97.25 462 ALA A N 1
ATOM 3546 C CA . ALA A 1 462 ? -11.013 17.778 13.618 1.00 97.25 462 ALA A CA 1
ATOM 3547 C C . ALA A 1 462 ? -12.122 18.746 14.079 1.00 97.25 462 ALA A C 1
ATOM 3549 O O . ALA A 1 462 ? -11.951 19.407 15.099 1.00 97.25 462 ALA A O 1
ATOM 3550 N N . ASP A 1 463 ? -13.276 18.772 13.404 1.00 97.50 463 ASP A N 1
ATOM 3551 C CA . ASP A 1 463 ? -14.432 19.600 13.784 1.00 97.50 463 ASP A CA 1
ATOM 3552 C C . ASP A 1 463 ? -15.167 19.048 15.020 1.00 97.50 463 ASP A C 1
ATOM 3554 O O . ASP A 1 463 ? -15.676 19.802 15.851 1.00 97.50 463 ASP A O 1
ATOM 3558 N N . TYR A 1 464 ? -15.201 17.723 15.186 1.00 98.06 464 TYR A N 1
ATOM 3559 C CA . TYR A 1 464 ? -15.743 17.067 16.383 1.00 98.06 464 TYR A CA 1
ATOM 3560 C C . TYR A 1 464 ? -14.826 17.272 17.596 1.00 98.06 464 TYR A C 1
ATOM 3562 O O . TYR A 1 464 ? -15.316 17.441 18.711 1.00 98.06 464 TYR A O 1
ATOM 3570 N N . ILE A 1 465 ? -13.511 17.306 17.366 1.00 98.25 465 ILE A N 1
ATOM 3571 C CA . ILE A 1 465 ? -12.492 17.600 18.381 1.00 98.25 465 ILE A CA 1
ATOM 3572 C C . ILE A 1 465 ? -12.481 19.094 18.760 1.00 98.25 465 ILE A C 1
ATOM 3574 O O . ILE A 1 465 ? -12.344 19.433 19.933 1.00 98.25 465 ILE A O 1
ATOM 3578 N N . GLU A 1 466 ? -12.669 20.003 17.800 1.00 97.75 466 GLU A N 1
ATOM 3579 C CA . GLU A 1 466 ? -12.796 21.450 18.049 1.00 97.75 466 GLU A CA 1
ATOM 3580 C C . GLU A 1 466 ? -14.079 21.790 18.826 1.00 97.75 466 GLU A C 1
ATOM 3582 O O . GLU A 1 466 ? -14.055 22.608 19.741 1.00 97.75 466 GLU A O 1
ATOM 3587 N N . SER A 1 467 ? -15.197 21.135 18.498 1.00 97.50 467 SER A N 1
ATOM 3588 C CA . SER A 1 467 ? -16.493 21.356 19.159 1.00 97.50 467 SER A CA 1
ATOM 3589 C C . SER A 1 467 ? -16.662 20.637 20.506 1.00 97.50 467 SER A C 1
ATOM 3591 O O . SER A 1 467 ? -17.726 20.745 21.114 1.00 97.50 467 SER A O 1
ATOM 3593 N N . GLY A 1 468 ? -15.657 19.886 20.970 1.00 97.12 468 GLY A N 1
ATOM 3594 C CA . GLY A 1 468 ? -15.725 19.107 22.214 1.00 97.12 468 GLY A CA 1
ATOM 3595 C C . GLY A 1 468 ? -16.653 17.885 22.161 1.00 97.12 468 GLY A C 1
ATOM 3596 O O . GLY A 1 468 ? -16.908 17.265 23.187 1.00 97.12 468 GLY A O 1
ATOM 3597 N N . ARG A 1 469 ? -17.155 17.504 20.976 1.00 98.00 469 ARG A N 1
ATOM 3598 C CA . ARG A 1 469 ? -17.937 16.266 20.773 1.00 98.00 469 ARG A CA 1
ATOM 3599 C C . ARG A 1 469 ? -17.071 15.007 20.839 1.00 98.00 469 ARG A C 1
ATOM 3601 O O . ARG A 1 469 ? -17.597 13.919 21.062 1.00 98.00 469 ARG A O 1
ATOM 3608 N N . VAL A 1 470 ? -15.768 15.160 20.612 1.00 98.62 470 VAL A N 1
ATOM 3609 C CA . VAL A 1 470 ? -14.730 14.164 20.887 1.00 98.62 470 VAL A CA 1
ATOM 3610 C C . VAL A 1 470 ? -13.647 14.851 21.711 1.00 98.62 470 VAL A C 1
ATOM 3612 O O . VAL A 1 470 ? -13.011 15.794 21.251 1.00 98.62 470 VAL A O 1
ATOM 3615 N N . GLU A 1 471 ? -13.424 14.378 22.928 1.00 98.38 471 GLU A N 1
ATOM 3616 C CA . GLU A 1 471 ? -12.358 14.861 23.802 1.00 98.38 471 GLU A CA 1
ATOM 3617 C C . GLU A 1 471 ? -11.030 14.160 23.485 1.00 98.38 471 GLU A C 1
ATOM 3619 O O . GLU A 1 471 ? -11.011 13.019 23.016 1.00 98.38 471 GLU A O 1
ATOM 3624 N N . VAL A 1 472 ? -9.904 14.810 23.785 1.00 98.19 472 VAL A N 1
ATOM 3625 C CA . VAL A 1 472 ? -8.563 14.226 23.632 1.00 98.19 472 VAL A CA 1
ATOM 3626 C C . VAL A 1 472 ? -7.882 14.136 24.994 1.00 98.19 472 VAL A C 1
ATOM 3628 O O . VAL A 1 472 ? -7.560 15.150 25.610 1.00 98.19 472 VAL A O 1
ATOM 3631 N N . LYS A 1 473 ? -7.589 12.912 25.442 1.00 97.81 473 LYS A N 1
ATOM 3632 C CA . LYS A 1 473 ? -6.746 12.651 26.612 1.00 97.81 473 LYS A CA 1
ATOM 3633 C C . LYS A 1 473 ? -5.334 12.294 26.150 1.00 97.81 473 LYS A C 1
ATOM 3635 O O . LYS A 1 473 ? -5.097 11.211 25.618 1.00 97.81 473 LYS A O 1
ATOM 3640 N N . GLN A 1 474 ? -4.399 13.226 26.320 1.00 96.50 474 GLN A N 1
ATOM 3641 C CA . GLN A 1 474 ? -3.050 13.126 25.761 1.00 96.50 474 GLN A CA 1
ATOM 3642 C C . GLN A 1 474 ? -2.002 12.720 26.807 1.00 96.50 474 GLN A C 1
ATOM 3644 O O . GLN A 1 474 ? -2.054 13.165 27.949 1.00 96.50 474 GLN A O 1
ATOM 3649 N N . GLY A 1 475 ? -1.018 11.921 26.390 1.00 94.81 475 GLY A N 1
ATOM 3650 C CA . GLY A 1 475 ? 0.211 11.645 27.143 1.00 94.81 475 GLY A CA 1
ATOM 3651 C C . GLY A 1 475 ? 0.115 10.481 28.124 1.00 94.81 475 GLY A C 1
ATOM 3652 O O . GLY A 1 475 ? 0.966 10.360 28.999 1.00 94.81 475 GLY A O 1
ATOM 3653 N N . VAL A 1 476 ? -0.913 9.640 27.995 1.00 95.06 476 VAL A N 1
ATOM 3654 C CA . VAL A 1 476 ? -1.231 8.577 28.958 1.00 95.06 476 VAL A CA 1
ATOM 3655 C C . VAL A 1 476 ? -1.511 7.239 28.282 1.00 95.06 476 VAL A C 1
ATOM 3657 O O . VAL A 1 476 ? -1.849 7.180 27.097 1.00 95.06 476 VAL A O 1
ATOM 3660 N N . GLU A 1 477 ? -1.446 6.174 29.074 1.00 94.62 477 GLU A N 1
ATOM 3661 C CA . GLU A 1 477 ? -1.946 4.840 28.732 1.00 94.62 477 GLU A CA 1
ATOM 3662 C C . GLU A 1 477 ? -2.978 4.383 29.787 1.00 94.62 477 GLU A C 1
ATOM 3664 O O . GLU A 1 477 ? -2.966 4.888 30.917 1.00 94.62 477 GLU A O 1
ATOM 3669 N N . PRO A 1 478 ? -3.905 3.462 29.457 1.00 96.44 478 PRO A N 1
ATOM 3670 C CA . PRO A 1 478 ? -4.727 2.785 30.459 1.00 96.44 478 PRO A CA 1
ATOM 3671 C C . PRO A 1 478 ? -3.847 2.032 31.467 1.00 96.44 478 PRO A C 1
ATOM 3673 O O . PRO A 1 478 ? -2.988 1.248 31.073 1.00 96.44 478 PRO A O 1
ATOM 3676 N N . LYS A 1 479 ? -4.068 2.261 32.764 1.00 96.88 479 LYS A N 1
ATOM 3677 C CA . LYS A 1 479 ? -3.321 1.642 33.872 1.00 96.88 479 LYS A CA 1
ATOM 3678 C C . LYS A 1 479 ? -4.084 0.455 34.458 1.00 96.88 479 LYS A C 1
ATOM 3680 O O . LYS A 1 479 ? -3.502 -0.603 34.676 1.00 96.88 479 LYS A O 1
ATOM 3685 N N . ARG A 1 480 ? -5.386 0.637 34.697 1.00 97.69 480 ARG A N 1
ATOM 3686 C CA . ARG A 1 480 ? -6.315 -0.403 35.162 1.00 97.69 480 ARG A CA 1
ATOM 3687 C C . ARG A 1 480 ? -7.765 -0.027 34.873 1.00 97.69 480 ARG A C 1
ATOM 3689 O O . ARG A 1 480 ? -8.067 1.155 34.703 1.00 97.69 480 ARG A O 1
ATOM 3696 N N . PHE A 1 481 ? -8.664 -0.996 34.896 1.00 98.31 481 PHE A N 1
ATOM 3697 C CA . PHE A 1 481 ? -10.102 -0.740 34.882 1.00 98.31 481 PHE A CA 1
ATOM 3698 C C . PHE A 1 481 ? -10.664 -0.443 36.287 1.00 98.31 481 PHE A C 1
ATOM 3700 O O . PHE A 1 481 ? -10.061 -0.759 37.312 1.00 98.31 481 PHE A O 1
ATOM 3707 N N . THR A 1 482 ? -11.842 0.180 36.328 1.00 98.00 482 THR A N 1
ATOM 3708 C CA . THR A 1 482 ? -12.739 0.219 37.497 1.00 98.00 482 THR A CA 1
ATOM 3709 C C . THR A 1 482 ? -14.033 -0.526 37.153 1.00 98.00 482 THR A C 1
ATOM 3711 O O . THR A 1 482 ? -14.185 -1.038 36.048 1.00 98.00 482 THR A O 1
ATOM 3714 N N . ALA A 1 483 ? -15.003 -0.593 38.070 1.00 97.62 483 ALA A N 1
ATOM 3715 C CA . ALA A 1 483 ? -16.285 -1.246 37.783 1.00 97.62 483 ALA A CA 1
ATOM 3716 C C . ALA A 1 483 ? -17.102 -0.560 36.662 1.00 97.62 483 ALA A C 1
ATOM 3718 O O . ALA A 1 483 ? -17.982 -1.182 36.069 1.00 97.62 483 ALA A O 1
ATOM 3719 N N . ASP A 1 484 ? -16.824 0.716 36.401 1.00 97.31 484 ASP A N 1
ATOM 3720 C CA . ASP A 1 484 ? -17.609 1.663 35.602 1.00 97.31 484 ASP A CA 1
ATOM 3721 C C . ASP A 1 484 ? -16.739 2.583 34.717 1.00 97.31 484 ASP A C 1
ATOM 3723 O O . ASP A 1 484 ? -17.208 3.607 34.213 1.00 97.31 484 ASP A O 1
ATOM 3727 N N . GLY A 1 485 ? -15.454 2.261 34.553 1.00 97.56 485 GLY A N 1
ATOM 3728 C CA . GLY A 1 485 ? -14.490 3.155 33.925 1.00 97.56 485 GLY A CA 1
ATOM 3729 C C . GLY A 1 485 ? -13.076 2.597 33.806 1.00 97.56 485 GLY A C 1
ATOM 3730 O O . GLY A 1 485 ? -12.830 1.396 33.923 1.00 97.56 485 GLY A O 1
ATOM 3731 N N . VAL A 1 486 ? -12.135 3.500 33.540 1.00 98.00 486 VAL A N 1
ATOM 3732 C CA . VAL A 1 486 ? -10.712 3.202 33.350 1.00 98.00 486 VAL A CA 1
ATOM 3733 C C . VAL A 1 486 ? -9.845 4.288 33.989 1.00 98.00 486 VAL A C 1
ATOM 3735 O O . VAL A 1 486 ? -10.047 5.483 33.758 1.00 98.00 486 VAL A O 1
ATOM 3738 N N . THR A 1 487 ? -8.878 3.862 34.802 1.00 98.31 487 THR A N 1
ATOM 3739 C CA . THR A 1 487 ? -7.835 4.704 35.399 1.00 98.31 487 THR A CA 1
ATOM 3740 C C . THR A 1 487 ? -6.596 4.692 34.503 1.00 98.31 487 THR A C 1
ATOM 3742 O O . THR A 1 487 ? -6.204 3.647 33.978 1.00 98.31 487 THR A O 1
ATOM 3745 N N . PHE A 1 488 ? -5.954 5.845 34.342 1.00 98.19 488 PHE A N 1
ATOM 3746 C CA . PHE A 1 488 ? -4.802 6.048 33.462 1.00 98.19 488 PHE A CA 1
ATOM 3747 C C . PHE A 1 488 ? -3.477 6.144 34.230 1.00 98.19 488 PHE A C 1
ATOM 3749 O O . PHE A 1 488 ? -3.439 6.162 35.460 1.00 98.19 488 PHE A O 1
ATOM 3756 N N . THR A 1 489 ? -2.362 6.203 33.499 1.00 97.06 489 THR A N 1
ATOM 3757 C CA . THR A 1 489 ? -1.007 6.363 34.059 1.00 97.06 489 THR A CA 1
ATOM 3758 C C . THR A 1 489 ? -0.787 7.663 34.841 1.00 97.06 489 THR A C 1
ATOM 3760 O O . THR A 1 489 ? 0.155 7.726 35.623 1.00 97.06 489 THR A O 1
ATOM 3763 N N . ASP A 1 490 ? -1.644 8.673 34.663 1.00 97.00 490 ASP A N 1
ATOM 3764 C CA . ASP A 1 490 ? -1.667 9.928 35.434 1.00 97.00 490 ASP A CA 1
ATOM 3765 C C . ASP A 1 490 ? -2.622 9.885 36.648 1.00 97.00 490 ASP A C 1
ATOM 3767 O O . ASP A 1 490 ? -2.977 10.927 37.194 1.00 97.00 490 ASP A O 1
ATOM 3771 N N . ASP A 1 491 ? -3.084 8.687 37.027 1.00 97.25 491 ASP A N 1
ATOM 3772 C CA . ASP A 1 491 ? -4.049 8.398 38.102 1.00 97.25 491 ASP A CA 1
ATOM 3773 C C . ASP A 1 491 ? -5.442 9.044 37.955 1.00 97.25 491 ASP A C 1
ATOM 3775 O O . ASP A 1 491 ? -6.339 8.798 38.766 1.00 97.25 491 ASP A O 1
ATOM 3779 N N . SER A 1 492 ? -5.691 9.784 36.871 1.00 97.81 492 SER A N 1
ATOM 3780 C CA . SER A 1 492 ? -7.041 10.218 36.513 1.00 97.81 492 SER A CA 1
ATOM 3781 C C . SER A 1 492 ? -7.898 9.031 36.057 1.00 97.81 492 SER A C 1
ATOM 3783 O O . SER A 1 492 ? -7.390 8.022 35.565 1.00 97.81 492 SER A O 1
ATOM 3785 N N . THR A 1 493 ? -9.218 9.144 36.213 1.00 97.69 493 THR A N 1
ATOM 3786 C CA . THR A 1 493 ? -10.179 8.098 35.832 1.00 97.69 493 THR A CA 1
ATOM 3787 C C . THR A 1 493 ? -11.274 8.689 34.953 1.00 97.69 493 THR A C 1
ATOM 3789 O O . THR A 1 493 ? -11.784 9.769 35.248 1.00 97.69 493 THR A O 1
ATOM 3792 N N . LEU A 1 494 ? -11.641 7.978 33.886 1.00 98.12 494 LEU A N 1
ATOM 3793 C CA . LEU A 1 494 ? -12.802 8.289 33.050 1.00 98.12 494 LEU A CA 1
ATOM 3794 C C . LEU A 1 494 ? -13.870 7.214 33.234 1.00 98.12 494 LEU A C 1
ATOM 3796 O O . LEU A 1 494 ? -13.555 6.023 33.217 1.00 98.12 494 LEU A O 1
ATOM 3800 N N . LYS A 1 495 ? -15.132 7.636 33.349 1.00 97.94 495 LYS A N 1
ATOM 3801 C CA . LYS A 1 495 ? -16.284 6.737 33.236 1.00 97.94 495 LYS A CA 1
ATOM 3802 C C . LYS A 1 495 ? -16.347 6.182 31.810 1.00 97.94 495 LYS A C 1
ATOM 3804 O O . LYS A 1 495 ? -16.180 6.937 30.853 1.00 97.94 495 LYS A O 1
ATOM 3809 N N . ALA A 1 496 ? -16.608 4.888 31.670 1.00 98.25 496 ALA A N 1
ATOM 3810 C CA . ALA A 1 496 ? -16.717 4.221 30.381 1.00 98.25 496 ALA A CA 1
ATOM 3811 C C . ALA A 1 496 ? -17.728 3.072 30.447 1.00 98.25 496 ALA A C 1
ATOM 3813 O O . ALA A 1 496 ? -17.638 2.209 31.315 1.00 98.25 496 ALA A O 1
ATOM 3814 N N . ASP A 1 497 ? -18.637 3.024 29.479 1.00 98.31 497 ASP A N 1
ATOM 3815 C CA . ASP A 1 497 ? -19.452 1.842 29.180 1.00 98.31 497 ASP A CA 1
ATOM 3816 C C . ASP A 1 497 ? -18.843 1.053 27.995 1.00 98.31 497 ASP A C 1
ATOM 3818 O O . ASP A 1 497 ? -19.078 -0.146 27.850 1.00 98.31 497 ASP A O 1
ATOM 3822 N N . LEU A 1 498 ? -17.994 1.704 27.183 1.00 98.31 498 LEU A N 1
ATOM 3823 C CA . LEU A 1 498 ? -17.170 1.109 26.126 1.00 98.31 498 LEU A CA 1
ATOM 3824 C C . LEU A 1 498 ? -15.701 1.530 26.290 1.00 98.31 498 LEU A C 1
ATOM 3826 O O . LEU A 1 498 ? -15.397 2.723 26.293 1.00 98.31 498 LEU A O 1
ATOM 3830 N N . VAL A 1 499 ? -14.781 0.561 26.315 1.00 98.00 499 VAL A N 1
ATOM 3831 C CA . VAL A 1 499 ? -13.340 0.795 26.115 1.00 98.00 499 VAL A CA 1
ATOM 3832 C C . VAL A 1 499 ? -12.888 0.069 24.850 1.00 98.00 499 VAL A C 1
ATOM 3834 O O . VAL A 1 499 ? -12.894 -1.161 24.769 1.00 98.00 499 VAL A O 1
ATOM 3837 N N . LEU A 1 500 ? -12.516 0.845 23.834 1.00 97.38 500 LEU A N 1
ATOM 3838 C CA . LEU A 1 500 ? -12.197 0.350 22.501 1.00 97.38 500 LEU A CA 1
ATOM 3839 C C . LEU A 1 500 ? -10.716 0.542 22.188 1.00 97.38 500 LEU A C 1
ATOM 3841 O O . LEU A 1 500 ? -10.224 1.659 22.064 1.00 97.38 500 LEU A O 1
ATOM 3845 N N . PHE A 1 501 ? -10.009 -0.562 21.991 1.00 96.31 501 PHE A N 1
ATOM 3846 C CA . PHE A 1 501 ? -8.608 -0.575 21.602 1.00 96.31 501 PHE A CA 1
ATOM 3847 C C . PHE A 1 501 ? -8.473 -0.385 20.086 1.00 96.31 501 PHE A C 1
ATOM 3849 O O . PHE A 1 501 ? -8.714 -1.295 19.295 1.00 96.31 501 PHE A O 1
ATOM 3856 N N . ALA A 1 502 ? -8.074 0.811 19.660 1.00 93.88 502 ALA A N 1
ATOM 3857 C CA . ALA A 1 502 ? -7.680 1.148 18.290 1.00 93.88 502 ALA A CA 1
ATOM 3858 C C . ALA A 1 502 ? -6.143 1.106 18.136 1.00 93.88 502 ALA A C 1
ATOM 3860 O O . ALA A 1 502 ? -5.527 1.937 17.467 1.00 93.88 502 ALA A O 1
ATOM 3861 N N . THR A 1 503 ? -5.530 0.115 18.784 1.00 89.81 503 THR A N 1
ATOM 3862 C CA . THR A 1 503 ? -4.085 -0.067 18.986 1.00 89.81 503 THR A CA 1
ATOM 3863 C C . THR A 1 503 ? -3.376 -0.831 17.865 1.00 89.81 503 THR A C 1
ATOM 3865 O O . THR A 1 503 ? -2.171 -1.058 17.952 1.00 89.81 503 THR A O 1
ATOM 3868 N N . GLY A 1 504 ? -4.086 -1.168 16.786 1.00 86.06 504 GLY A N 1
ATOM 3869 C CA . GLY A 1 504 ? -3.511 -1.741 15.571 1.00 86.06 504 GLY A CA 1
ATOM 3870 C C . GLY A 1 504 ? -3.405 -3.265 15.595 1.00 86.06 504 GLY A C 1
ATOM 3871 O O . GLY A 1 504 ? -4.208 -3.964 16.208 1.00 86.06 504 GLY A O 1
ATOM 3872 N N . TRP A 1 505 ? -2.432 -3.791 14.862 1.00 83.25 505 TRP A N 1
ATOM 3873 C CA . TRP A 1 505 ? -2.289 -5.222 14.613 1.00 83.25 505 TRP A CA 1
ATOM 3874 C C . TRP A 1 505 ? -0.840 -5.635 14.848 1.00 83.25 505 TRP A C 1
ATOM 3876 O O . TRP A 1 505 ? 0.077 -4.830 14.680 1.00 83.25 505 TRP A O 1
ATOM 3886 N N . CYS A 1 506 ? -0.645 -6.888 15.236 1.00 80.62 506 CYS A N 1
ATOM 3887 C CA . CYS A 1 506 ? 0.662 -7.524 15.278 1.00 80.62 506 CYS A CA 1
ATOM 3888 C C . CYS A 1 506 ? 1.228 -7.707 13.858 1.00 80.62 506 CYS A C 1
ATOM 3890 O O . CYS A 1 506 ? 0.523 -7.560 12.857 1.00 80.62 506 CYS A O 1
ATOM 3892 N N . ASP A 1 507 ? 2.509 -8.057 13.771 1.00 74.69 507 ASP A N 1
ATOM 3893 C CA . ASP A 1 507 ? 3.180 -8.339 12.502 1.00 74.69 507 ASP A CA 1
ATOM 3894 C C . ASP A 1 507 ? 2.555 -9.561 11.794 1.00 74.69 507 ASP A C 1
ATOM 3896 O O . ASP A 1 507 ? 2.261 -10.576 12.432 1.00 74.69 507 ASP A O 1
ATOM 3900 N N . VAL A 1 508 ? 2.369 -9.481 10.470 1.00 75.25 508 VAL A N 1
ATOM 3901 C CA . VAL A 1 508 ? 1.843 -10.584 9.637 1.00 75.25 508 VAL A CA 1
ATOM 3902 C C . VAL A 1 508 ? 2.653 -11.877 9.781 1.00 75.25 508 VAL A C 1
ATOM 3904 O O . VAL A 1 508 ? 2.100 -12.976 9.690 1.00 75.25 508 VAL A O 1
ATOM 3907 N N . ARG A 1 509 ? 3.954 -11.780 10.079 1.00 74.25 509 ARG A N 1
ATOM 3908 C CA . ARG A 1 509 ? 4.827 -12.936 10.299 1.00 74.25 509 ARG A CA 1
ATOM 3909 C C . ARG A 1 509 ? 4.360 -13.832 11.432 1.00 74.25 509 ARG A C 1
ATOM 3911 O O . ARG A 1 509 ? 4.634 -15.024 11.366 1.00 74.25 509 ARG A O 1
ATOM 3918 N N . GLU A 1 510 ? 3.647 -13.315 12.431 1.00 77.81 510 GLU A N 1
ATOM 3919 C CA . GLU A 1 510 ? 3.072 -14.162 13.480 1.00 77.81 510 GLU A CA 1
ATOM 3920 C C . GLU A 1 510 ? 2.048 -15.148 12.889 1.00 77.81 510 GLU A C 1
ATOM 3922 O O . GLU A 1 510 ? 2.095 -16.336 13.196 1.00 77.81 510 GLU A O 1
ATOM 3927 N N . SER A 1 511 ? 1.224 -14.712 11.929 1.00 78.56 511 SER A N 1
ATOM 3928 C CA . SER A 1 511 ? 0.329 -15.602 11.172 1.00 78.56 511 SER A CA 1
ATOM 3929 C C . SER A 1 511 ? 1.072 -16.510 10.181 1.00 78.56 511 SER A C 1
ATOM 3931 O O . SER A 1 511 ? 0.650 -17.639 9.946 1.00 78.56 511 SER A O 1
ATOM 3933 N N . LEU A 1 512 ? 2.203 -16.071 9.613 1.00 79.00 512 LEU A N 1
ATOM 3934 C CA . LEU A 1 512 ? 3.022 -16.929 8.741 1.00 79.00 512 LEU A CA 1
ATOM 3935 C C . LEU A 1 512 ? 3.761 -18.034 9.521 1.00 79.00 512 LEU A C 1
ATOM 3937 O O . LEU A 1 512 ? 3.915 -19.135 8.990 1.00 79.00 512 LEU A O 1
ATOM 3941 N N . LYS A 1 513 ? 4.169 -17.788 10.777 1.00 78.31 513 LYS A N 1
ATOM 3942 C CA . LYS A 1 513 ? 4.736 -18.819 11.673 1.00 78.31 513 LYS A CA 1
ATOM 3943 C C . LYS A 1 513 ? 3.743 -19.945 11.937 1.00 78.31 513 LYS A C 1
ATOM 3945 O O . LYS A 1 513 ? 4.153 -21.101 11.957 1.00 78.31 513 LYS A O 1
ATOM 3950 N N . GLU A 1 514 ? 2.457 -19.631 12.112 1.00 79.88 514 GLU A N 1
ATOM 3951 C CA . GLU A 1 514 ? 1.421 -20.655 12.290 1.00 79.88 514 GLU A CA 1
ATOM 3952 C C . GLU A 1 514 ? 1.363 -21.599 11.082 1.00 79.88 514 GLU A C 1
ATOM 3954 O O . GLU A 1 514 ? 1.277 -22.806 11.266 1.00 79.88 514 GLU A O 1
ATOM 3959 N N . ILE A 1 515 ? 1.475 -21.077 9.856 1.00 79.88 515 ILE A N 1
ATOM 3960 C CA . ILE A 1 515 ? 1.382 -21.869 8.618 1.00 79.88 515 ILE A CA 1
ATOM 3961 C C . ILE A 1 515 ? 2.669 -22.677 8.357 1.00 79.88 515 ILE A C 1
ATOM 3963 O O . ILE A 1 515 ? 2.615 -23.894 8.157 1.00 79.88 515 ILE A O 1
ATOM 3967 N N . PHE A 1 516 ? 3.827 -22.009 8.355 1.00 81.44 516 PHE A N 1
ATOM 3968 C CA . PHE A 1 516 ? 5.106 -22.559 7.872 1.00 81.44 516 PHE A CA 1
ATOM 3969 C C . PHE A 1 516 ? 6.086 -22.979 8.983 1.00 81.44 516 PHE A C 1
ATOM 3971 O O . PHE A 1 516 ? 7.158 -23.514 8.698 1.00 81.44 516 PHE A O 1
ATOM 3978 N N . GLY A 1 517 ? 5.735 -22.759 10.251 1.00 76.38 517 GLY A N 1
ATOM 3979 C CA . GLY A 1 517 ? 6.563 -23.091 11.409 1.00 76.38 517 GLY A CA 1
ATOM 3980 C C . GLY A 1 517 ? 7.734 -22.131 11.659 1.00 76.38 517 GLY A C 1
ATOM 3981 O O . GLY A 1 517 ? 8.035 -21.227 10.879 1.00 76.38 517 GLY A O 1
ATOM 3982 N N . ASN A 1 518 ? 8.430 -22.348 12.777 1.00 68.75 518 ASN A N 1
ATOM 3983 C CA . ASN A 1 518 ? 9.507 -21.464 13.241 1.00 68.75 518 ASN A CA 1
ATOM 3984 C C . ASN A 1 518 ? 10.767 -21.488 12.357 1.00 68.75 518 ASN A C 1
ATOM 3986 O O . ASN A 1 518 ? 11.473 -20.489 12.295 1.00 68.75 518 ASN A O 1
ATOM 3990 N N . GLU A 1 519 ? 11.053 -22.578 11.637 1.00 57.97 519 GLU A N 1
ATOM 3991 C CA . GLU A 1 519 ? 12.206 -22.624 10.717 1.00 57.97 519 GLU A CA 1
ATOM 3992 C C . GLU A 1 519 ? 12.048 -21.621 9.557 1.00 57.97 519 GLU A C 1
ATOM 3994 O O . GLU A 1 519 ? 13.027 -21.027 9.104 1.00 57.97 519 GLU A O 1
ATOM 3999 N N . PHE A 1 520 ? 10.810 -21.365 9.116 1.00 59.50 520 PHE A N 1
ATOM 4000 C CA . PHE A 1 520 ? 10.522 -20.414 8.042 1.00 59.50 520 PHE A CA 1
ATOM 4001 C C . PHE A 1 520 ? 10.853 -18.965 8.428 1.00 59.50 520 PHE A C 1
ATOM 4003 O O . PHE A 1 520 ? 11.339 -18.204 7.591 1.00 59.50 520 PHE A O 1
ATOM 4010 N N . TRP A 1 521 ? 10.686 -18.599 9.704 1.00 50.91 521 TRP A N 1
ATOM 4011 C CA . TRP A 1 521 ? 11.044 -17.276 10.232 1.00 50.91 521 TRP A CA 1
ATOM 4012 C C . TRP A 1 521 ? 12.510 -16.910 9.954 1.00 50.91 521 TRP A C 1
ATOM 4014 O O . TRP A 1 521 ? 12.796 -15.781 9.563 1.00 50.91 521 TRP A O 1
ATOM 4024 N N . TYR A 1 522 ? 13.435 -17.868 10.070 1.00 46.09 522 TYR A N 1
ATOM 4025 C CA . TYR A 1 522 ? 14.856 -17.634 9.791 1.00 46.09 522 TYR A CA 1
ATOM 4026 C C . TYR A 1 522 ? 15.170 -17.497 8.291 1.00 46.09 522 TYR A C 1
ATOM 4028 O O . TYR A 1 522 ? 16.146 -16.842 7.931 1.00 46.09 522 TYR A O 1
ATOM 4036 N N . CYS A 1 523 ? 14.351 -18.077 7.405 1.00 44.62 523 CYS A N 1
ATOM 4037 C CA . CYS A 1 523 ? 14.503 -17.963 5.947 1.00 44.62 523 CYS A CA 1
ATOM 4038 C C . CYS A 1 523 ? 13.839 -16.707 5.353 1.00 44.62 523 CYS A C 1
ATOM 4040 O O . CYS A 1 523 ? 14.218 -16.271 4.268 1.00 44.62 523 CYS A O 1
ATOM 4042 N N . MET A 1 524 ? 12.872 -16.109 6.055 1.00 46.69 524 MET A N 1
ATOM 4043 C CA . MET A 1 524 ? 12.187 -14.879 5.631 1.00 46.69 524 MET A CA 1
ATOM 4044 C C . MET A 1 524 ? 13.095 -13.640 5.631 1.00 46.69 524 MET A C 1
ATOM 4046 O O . MET A 1 524 ? 12.812 -12.681 4.911 1.00 46.69 524 MET A O 1
ATOM 4050 N N . GLY A 1 525 ? 14.166 -13.652 6.435 1.00 43.44 525 GLY A N 1
ATOM 4051 C CA . GLY A 1 525 ? 14.945 -12.457 6.759 1.00 43.44 525 GLY A CA 1
ATOM 4052 C C . GLY A 1 525 ? 14.104 -11.419 7.515 1.00 43.44 525 GLY A C 1
ATOM 4053 O O . GLY A 1 525 ? 13.063 -11.733 8.097 1.00 43.44 525 GLY A O 1
ATOM 4054 N N . ASP A 1 526 ? 14.517 -10.151 7.471 1.00 38.59 526 ASP A N 1
ATOM 4055 C CA . ASP A 1 526 ? 13.566 -9.068 7.735 1.00 38.59 526 ASP A CA 1
ATOM 4056 C C . ASP A 1 526 ? 12.615 -9.006 6.526 1.00 38.59 526 ASP A C 1
ATOM 4058 O O . ASP A 1 526 ? 13.041 -8.597 5.443 1.00 38.59 526 ASP A O 1
ATOM 4062 N N . LEU A 1 527 ? 11.352 -9.416 6.707 1.00 37.50 527 LEU A N 1
ATOM 4063 C CA . LEU A 1 527 ? 10.297 -9.368 5.684 1.00 37.50 527 LEU A CA 1
ATOM 4064 C C . LEU A 1 527 ? 10.135 -7.922 5.209 1.00 37.50 527 LEU A C 1
ATOM 4066 O O . LEU A 1 527 ? 9.525 -7.116 5.902 1.00 37.50 527 LEU A O 1
ATOM 4070 N N . ALA A 1 528 ? 10.760 -7.607 4.071 1.00 38.03 528 ALA A N 1
ATOM 4071 C CA . ALA A 1 528 ? 10.787 -6.303 3.411 1.00 38.03 528 ALA A CA 1
ATOM 4072 C C . ALA A 1 528 ? 10.734 -5.083 4.358 1.00 38.03 528 ALA A C 1
ATOM 4074 O O . ALA A 1 528 ? 10.060 -4.096 4.057 1.00 38.03 528 ALA A O 1
ATOM 4075 N N . THR A 1 529 ? 11.466 -5.109 5.486 1.00 28.77 529 THR A N 1
ATOM 4076 C CA . THR A 1 529 ? 11.544 -3.931 6.359 1.00 28.77 529 THR A CA 1
ATOM 4077 C C . THR A 1 529 ? 12.067 -2.781 5.522 1.00 28.77 529 THR A C 1
ATOM 4079 O O . THR A 1 529 ? 13.162 -2.887 4.957 1.00 28.77 529 THR A O 1
ATOM 4082 N N . VAL A 1 530 ? 11.351 -1.658 5.501 1.00 28.97 530 VAL A N 1
ATOM 4083 C CA . VAL A 1 530 ? 11.842 -0.417 4.895 1.00 28.97 530 VAL A CA 1
ATOM 4084 C C . VAL A 1 530 ? 12.882 0.227 5.827 1.00 28.97 530 VAL A C 1
ATOM 4086 O O . VAL A 1 530 ? 12.818 1.406 6.157 1.00 28.97 530 VAL A O 1
ATOM 4089 N N . ARG A 1 531 ? 13.896 -0.546 6.243 1.00 24.23 531 ARG A N 1
ATOM 4090 C CA . ARG A 1 531 ? 15.128 0.001 6.807 1.00 24.23 531 ARG A CA 1
ATOM 4091 C C . ARG A 1 531 ? 15.795 0.786 5.688 1.00 24.23 531 ARG A C 1
ATOM 4093 O O . ARG A 1 531 ? 16.218 0.223 4.681 1.00 24.23 531 ARG A O 1
ATOM 4100 N N . PHE A 1 532 ? 15.952 2.093 5.870 1.00 30.22 532 PHE A N 1
ATOM 4101 C CA . PHE A 1 532 ? 16.533 2.971 4.846 1.00 30.22 532 PHE A CA 1
ATOM 4102 C C . PHE A 1 532 ? 18.051 2.741 4.598 1.00 30.22 532 PHE A C 1
ATOM 4104 O O . PHE A 1 532 ? 18.657 3.437 3.773 1.00 30.22 532 PHE A O 1
ATOM 4111 N N . GLY A 1 533 ? 18.641 1.706 5.215 1.00 23.44 533 GLY A N 1
ATOM 4112 C CA . GLY A 1 533 ? 20.000 1.200 4.999 1.00 23.44 533 GLY A CA 1
ATOM 4113 C C . GLY A 1 533 ? 20.063 -0.158 4.274 1.00 23.44 533 GLY A C 1
ATOM 4114 O O . GLY A 1 533 ? 19.543 -1.158 4.758 1.00 23.44 533 GLY A O 1
ATOM 4115 N N . SER A 1 534 ? 20.751 -0.151 3.126 1.00 24.61 534 SER A N 1
ATOM 4116 C CA . SER A 1 534 ? 21.584 -1.220 2.523 1.00 24.61 534 SER A CA 1
ATOM 4117 C C . SER A 1 534 ? 21.146 -2.697 2.409 1.00 24.61 534 SER A C 1
ATOM 4119 O O . SER A 1 534 ? 21.917 -3.452 1.817 1.00 24.61 534 SER A O 1
ATOM 4121 N N . ARG A 1 535 ? 19.977 -3.165 2.866 1.00 27.44 535 ARG A N 1
ATOM 4122 C CA . ARG A 1 535 ? 19.626 -4.594 2.706 1.00 27.44 535 ARG A CA 1
ATOM 4123 C C . ARG A 1 535 ? 19.264 -4.961 1.260 1.00 27.44 535 ARG A C 1
ATOM 4125 O O . ARG A 1 535 ? 18.324 -4.427 0.678 1.00 27.44 535 ARG A O 1
ATOM 4132 N N . GLN A 1 536 ? 20.054 -5.873 0.694 1.00 33.22 536 GLN A N 1
ATOM 4133 C CA . GLN A 1 536 ? 19.878 -6.463 -0.633 1.00 33.22 536 GLN A CA 1
ATOM 4134 C C . GLN A 1 536 ? 18.911 -7.651 -0.569 1.00 33.22 536 GLN A C 1
ATOM 4136 O O . GLN A 1 536 ? 18.973 -8.447 0.364 1.00 33.22 536 GLN A O 1
ATOM 4141 N N . LEU A 1 537 ? 18.087 -7.814 -1.605 1.00 28.73 537 LEU A N 1
ATOM 4142 C CA . LEU A 1 537 ? 17.470 -9.098 -1.938 1.00 28.73 537 LEU A CA 1
ATOM 4143 C C . LEU A 1 537 ? 18.402 -9.842 -2.904 1.00 28.73 537 LEU A C 1
ATOM 4145 O O . LEU A 1 537 ? 18.855 -9.263 -3.895 1.00 28.73 537 LEU A O 1
ATOM 4149 N N . THR A 1 538 ? 18.701 -11.103 -2.601 1.00 23.86 538 THR A N 1
ATOM 4150 C CA . THR A 1 538 ? 19.461 -12.016 -3.463 1.00 23.86 538 THR A CA 1
ATOM 4151 C C . THR A 1 538 ? 18.767 -13.375 -3.511 1.00 23.86 538 THR A C 1
ATOM 4153 O O . THR A 1 538 ? 18.830 -14.164 -2.571 1.00 23.86 538 THR A O 1
ATOM 4156 N N . SER A 1 539 ? 18.124 -13.678 -4.635 1.00 29.64 539 SER A N 1
ATOM 4157 C CA . SER A 1 539 ? 17.497 -14.967 -4.912 1.00 29.64 539 SER A CA 1
ATOM 4158 C C . SER A 1 539 ? 18.307 -15.728 -5.964 1.00 29.64 539 SER A C 1
ATOM 4160 O O . SER A 1 539 ? 18.533 -15.273 -7.082 1.00 29.64 539 SER A O 1
ATOM 4162 N N . HIS A 1 540 ? 18.790 -16.911 -5.585 1.00 25.09 540 HIS A N 1
ATOM 4163 C CA . HIS A 1 540 ? 19.433 -17.863 -6.491 1.00 25.09 540 HIS A CA 1
ATOM 4164 C C . HIS A 1 540 ? 18.716 -19.212 -6.348 1.00 25.09 540 HIS A C 1
ATOM 4166 O O . HIS A 1 540 ? 18.856 -19.859 -5.313 1.00 25.09 540 HIS A O 1
ATOM 4172 N N . ASN A 1 541 ? 17.951 -19.617 -7.373 1.00 29.44 541 ASN A N 1
ATOM 4173 C CA . ASN A 1 541 ? 17.382 -20.962 -7.593 1.00 29.44 541 ASN A CA 1
ATOM 4174 C C . ASN A 1 541 ? 16.887 -21.728 -6.340 1.00 29.44 541 ASN A C 1
ATOM 4176 O O . ASN A 1 541 ? 17.346 -22.839 -6.067 1.00 29.44 541 ASN A O 1
ATOM 4180 N N . LYS A 1 542 ? 15.939 -21.162 -5.581 1.00 32.62 542 LYS A N 1
ATOM 4181 C CA . LYS A 1 542 ? 15.389 -21.762 -4.348 1.00 32.62 542 LYS A CA 1
ATOM 4182 C C . LYS A 1 542 ? 13.870 -21.491 -4.208 1.00 32.62 542 LYS A C 1
ATOM 4184 O O . LYS A 1 542 ? 13.375 -20.571 -4.851 1.00 32.62 542 LYS A O 1
ATOM 4189 N N . PRO A 1 543 ? 13.118 -22.296 -3.431 1.00 34.97 543 PRO A N 1
ATOM 4190 C CA . PRO A 1 543 ? 11.653 -22.412 -3.545 1.00 34.97 543 PRO A CA 1
ATOM 4191 C C . PRO A 1 543 ? 10.822 -21.225 -3.076 1.00 34.97 543 PRO A C 1
ATOM 4193 O O . PRO A 1 543 ? 10.902 -20.825 -1.921 1.00 34.97 543 PRO A O 1
ATOM 4196 N N . PHE A 1 544 ? 9.952 -20.745 -3.960 1.00 46.72 544 PHE A N 1
ATOM 4197 C CA . PHE A 1 544 ? 9.261 -19.472 -3.802 1.00 46.72 544 PHE A CA 1
ATOM 4198 C C . PHE A 1 544 ? 8.023 -19.517 -2.894 1.00 46.72 544 PHE A C 1
ATOM 4200 O O . PHE A 1 544 ? 7.065 -20.251 -3.161 1.00 46.72 544 PHE A O 1
ATOM 4207 N N . ILE A 1 545 ? 8.021 -18.633 -1.892 1.00 41.84 545 ILE A N 1
ATOM 4208 C CA . ILE A 1 545 ? 6.807 -18.049 -1.309 1.00 41.84 545 ILE A CA 1
ATOM 4209 C C . ILE A 1 545 ? 6.734 -16.587 -1.737 1.00 41.84 545 ILE A C 1
ATOM 4211 O O . ILE A 1 545 ? 7.696 -15.848 -1.546 1.00 41.84 545 ILE A O 1
ATOM 4215 N N . VAL A 1 546 ? 5.609 -16.174 -2.317 1.00 46.12 546 VAL A N 1
ATOM 4216 C CA . VAL A 1 546 ? 5.411 -14.801 -2.801 1.00 46.12 546 VAL A CA 1
ATOM 4217 C C . VAL A 1 546 ? 4.403 -14.091 -1.905 1.00 46.12 546 VAL A C 1
ATOM 4219 O O . VAL A 1 546 ? 3.211 -14.355 -2.016 1.00 46.12 546 VAL A O 1
ATOM 4222 N N . ASP A 1 547 ? 4.858 -13.210 -1.016 1.00 39.44 547 ASP A N 1
ATOM 4223 C CA . ASP A 1 547 ? 3.973 -12.298 -0.283 1.00 39.44 547 ASP A CA 1
ATOM 4224 C C . ASP A 1 547 ? 3.535 -11.172 -1.226 1.00 39.44 547 ASP A C 1
ATOM 4226 O O . ASP A 1 547 ? 4.380 -10.421 -1.713 1.00 39.44 547 ASP A O 1
ATOM 4230 N N . VAL A 1 548 ? 2.236 -11.086 -1.518 1.00 46.28 548 VAL A N 1
ATOM 4231 C CA . VAL A 1 548 ? 1.626 -10.009 -2.306 1.00 46.28 548 VAL A CA 1
ATOM 4232 C C . VAL A 1 548 ? 0.712 -9.224 -1.381 1.00 46.28 548 VAL A C 1
ATOM 4234 O O . VAL A 1 548 ? -0.410 -9.643 -1.094 1.00 46.28 548 VAL A O 1
ATOM 4237 N N . THR A 1 549 ? 1.190 -8.068 -0.929 1.00 36.41 549 THR A N 1
ATOM 4238 C CA . THR A 1 549 ? 0.493 -7.268 0.079 1.00 36.41 549 THR A CA 1
ATOM 4239 C C . THR A 1 549 ? 0.527 -5.786 -0.286 1.00 36.41 549 THR A C 1
ATOM 4241 O O . THR A 1 549 ? 1.470 -5.079 0.062 1.00 36.41 549 THR A O 1
ATOM 4244 N N . ASN A 1 550 ? -0.529 -5.340 -0.991 1.00 30.86 550 ASN A N 1
ATOM 4245 C CA . ASN A 1 550 ? -0.958 -3.969 -1.366 1.00 30.86 550 ASN A CA 1
ATOM 4246 C C . ASN A 1 550 ? 0.062 -2.972 -1.984 1.00 30.86 550 ASN A C 1
ATOM 4248 O O . ASN A 1 550 ? -0.370 -2.036 -2.643 1.00 30.86 550 ASN A O 1
ATOM 4252 N N . TYR A 1 551 ? 1.369 -3.145 -1.790 1.00 27.34 551 TYR A N 1
ATOM 4253 C CA . TYR A 1 551 ? 2.476 -2.324 -2.303 1.00 27.34 551 TYR A CA 1
ATOM 4254 C C . TYR A 1 551 ? 3.763 -3.137 -2.538 1.00 27.34 551 TYR A C 1
ATOM 4256 O O . TYR A 1 551 ? 4.698 -2.640 -3.167 1.00 27.34 551 TYR A O 1
ATOM 4264 N N . TYR A 1 552 ? 3.829 -4.377 -2.038 1.00 32.06 552 TYR A N 1
ATOM 4265 C CA . TYR A 1 552 ? 5.030 -5.210 -2.063 1.00 32.06 552 TYR A CA 1
ATOM 4266 C C . TYR A 1 552 ? 4.739 -6.595 -2.639 1.00 32.06 552 TYR A C 1
ATOM 4268 O O . TYR A 1 552 ? 3.725 -7.212 -2.313 1.00 32.06 552 TYR A O 1
ATOM 4276 N N . ILE A 1 553 ? 5.670 -7.065 -3.473 1.00 32.44 553 ILE A N 1
ATOM 4277 C CA . ILE A 1 553 ? 5.829 -8.467 -3.857 1.00 32.44 553 ILE A CA 1
ATOM 4278 C C . ILE A 1 553 ? 7.156 -8.919 -3.241 1.00 32.44 553 ILE A C 1
ATOM 4280 O O . ILE A 1 553 ? 8.218 -8.512 -3.717 1.00 32.44 553 ILE A O 1
ATOM 4284 N N . SER A 1 554 ? 7.111 -9.713 -2.171 1.00 32.97 554 SER A N 1
ATOM 4285 C CA . SER A 1 554 ? 8.307 -10.273 -1.532 1.00 32.97 554 SER A CA 1
ATOM 4286 C C . SER A 1 554 ? 8.440 -11.751 -1.880 1.00 32.97 554 SER A C 1
ATOM 4288 O O . SER A 1 554 ? 7.575 -12.557 -1.548 1.00 32.97 554 SER A O 1
ATOM 4290 N N . VAL A 1 555 ? 9.524 -12.106 -2.571 1.00 30.42 555 VAL A N 1
ATOM 4291 C CA . VAL A 1 555 ? 9.792 -13.470 -3.042 1.00 30.42 555 VAL A CA 1
ATOM 4292 C C . VAL A 1 555 ? 10.812 -14.126 -2.108 1.00 30.42 555 VAL A C 1
ATOM 4294 O O . VAL A 1 555 ? 12.009 -13.852 -2.176 1.00 30.42 555 VAL A O 1
ATOM 4297 N N . HIS A 1 556 ? 10.330 -14.983 -1.214 1.00 33.47 556 HIS A N 1
ATOM 4298 C CA . HIS A 1 556 ? 11.118 -15.684 -0.199 1.00 33.47 556 HIS A CA 1
ATOM 4299 C C . HIS A 1 556 ? 11.544 -17.071 -0.672 1.00 33.47 556 HIS A C 1
ATOM 4301 O O . HIS A 1 556 ? 10.841 -17.689 -1.471 1.00 33.47 556 HIS A O 1
ATOM 4307 N N . THR A 1 557 ? 12.667 -17.584 -0.147 1.00 28.52 557 THR A N 1
ATOM 4308 C CA . THR A 1 557 ? 13.155 -18.924 -0.504 1.00 28.52 557 THR A CA 1
ATOM 4309 C C . THR A 1 557 ? 13.499 -19.807 0.699 1.00 28.52 557 THR A C 1
ATOM 4311 O O . THR A 1 557 ? 14.224 -19.386 1.597 1.00 28.52 557 THR A O 1
ATOM 4314 N N . SER A 1 558 ? 13.002 -21.048 0.715 1.00 29.88 558 SER A N 1
ATOM 4315 C CA . SER A 1 558 ? 13.175 -22.017 1.815 1.00 29.88 558 SER A CA 1
ATOM 4316 C C . SER A 1 558 ? 14.140 -23.170 1.477 1.00 29.88 558 SER A C 1
ATOM 4318 O O . SER A 1 558 ? 13.734 -24.314 1.286 1.00 29.88 558 SER A O 1
ATOM 4320 N N . ALA A 1 559 ? 15.453 -22.903 1.435 1.00 25.56 559 ALA A N 1
ATOM 4321 C CA . ALA A 1 559 ? 16.468 -23.969 1.476 1.00 25.56 559 ALA A CA 1
ATOM 4322 C C . ALA A 1 559 ? 17.829 -23.487 2.011 1.00 25.56 559 ALA A C 1
ATOM 4324 O O . ALA A 1 559 ? 18.373 -22.481 1.543 1.00 25.56 559 ALA A O 1
ATOM 4325 N N . ARG A 1 560 ? 18.424 -24.254 2.939 1.00 27.30 560 ARG A N 1
ATOM 4326 C CA . ARG A 1 560 ? 19.762 -23.999 3.509 1.00 27.30 560 ARG A CA 1
ATOM 4327 C C . ARG A 1 560 ? 20.819 -23.826 2.408 1.00 27.30 560 ARG A C 1
ATOM 4329 O O . ARG A 1 560 ? 20.960 -24.675 1.536 1.00 27.30 560 ARG A O 1
ATOM 4336 N N . SER A 1 561 ? 21.591 -22.745 2.465 1.00 24.70 561 SER A N 1
ATOM 4337 C CA . SER A 1 561 ? 22.979 -22.725 1.977 1.00 24.70 561 SER A CA 1
ATOM 4338 C C . SER A 1 561 ? 23.884 -22.871 3.192 1.00 24.70 561 SER A C 1
ATOM 4340 O O . SER A 1 561 ? 23.616 -22.266 4.227 1.00 24.70 561 SER A O 1
ATOM 4342 N N . GLN A 1 562 ? 24.935 -23.679 3.075 1.00 24.98 562 GLN A N 1
ATOM 4343 C CA . GLN A 1 562 ? 25.878 -23.904 4.173 1.00 24.98 562 GLN A CA 1
ATOM 4344 C C . GLN A 1 562 ? 26.942 -22.788 4.279 1.00 24.98 562 GLN A C 1
ATOM 4346 O O . GLN A 1 562 ? 27.726 -22.775 5.225 1.00 24.98 562 GLN A O 1
ATOM 4351 N N . ASP A 1 563 ? 26.882 -21.807 3.369 1.00 25.70 563 ASP A N 1
ATOM 4352 C CA . ASP A 1 563 ? 27.812 -20.686 3.227 1.00 25.70 563 ASP A CA 1
ATOM 4353 C C . ASP A 1 563 ? 27.131 -19.345 3.564 1.00 25.70 563 ASP A C 1
ATOM 4355 O O . ASP A 1 563 ? 26.670 -18.607 2.693 1.00 25.70 563 ASP A O 1
ATOM 4359 N N . CYS A 1 564 ? 27.051 -19.023 4.857 1.00 24.72 564 CYS A N 1
ATOM 4360 C CA . CYS A 1 564 ? 26.583 -17.721 5.358 1.00 24.72 564 CYS A CA 1
ATOM 4361 C C . CYS A 1 564 ? 27.446 -17.224 6.536 1.00 24.72 564 CYS A C 1
ATOM 4363 O O . CYS A 1 564 ? 26.914 -16.929 7.605 1.00 24.72 564 CYS A O 1
ATOM 4365 N N . LYS A 1 565 ? 28.783 -17.169 6.380 1.00 24.45 565 LYS A N 1
ATOM 4366 C CA . LYS A 1 565 ? 29.691 -16.745 7.472 1.00 24.45 565 LYS A CA 1
ATOM 4367 C C . LYS A 1 565 ? 30.850 -15.784 7.148 1.00 24.45 565 LYS A C 1
ATOM 4369 O O . LYS A 1 565 ? 31.645 -15.539 8.047 1.00 24.45 565 LYS A O 1
ATOM 4374 N N . GLU A 1 566 ? 30.934 -15.182 5.955 1.00 24.20 566 GLU A N 1
ATOM 4375 C CA . GLU A 1 566 ? 32.113 -14.357 5.579 1.00 24.20 566 GLU A CA 1
ATOM 4376 C C . GLU A 1 566 ? 31.850 -12.923 5.065 1.00 24.20 566 GLU A C 1
ATOM 4378 O O . GLU A 1 566 ? 32.774 -12.295 4.562 1.00 24.20 566 GLU A O 1
ATOM 4383 N N . VAL A 1 567 ? 30.643 -12.348 5.204 1.00 25.11 567 VAL A N 1
ATOM 4384 C CA . VAL A 1 567 ? 30.354 -11.005 4.621 1.00 25.11 567 VAL A CA 1
ATOM 4385 C C . VAL A 1 567 ? 30.024 -9.896 5.637 1.00 25.11 567 VAL A C 1
ATOM 4387 O O . VAL A 1 567 ? 30.161 -8.723 5.301 1.00 25.11 567 VAL A O 1
ATOM 4390 N N . TYR A 1 568 ? 29.669 -10.206 6.892 1.00 23.94 568 TYR A N 1
ATOM 4391 C CA . TYR A 1 568 ? 29.371 -9.172 7.898 1.00 23.94 568 TYR A CA 1
ATOM 4392 C C . TYR A 1 568 ? 29.959 -9.491 9.273 1.00 23.94 568 TYR A C 1
ATOM 4394 O O . TYR A 1 568 ? 29.359 -10.205 10.072 1.00 23.94 568 TYR A O 1
ATOM 4402 N N . GLY A 1 569 ? 31.116 -8.898 9.568 1.00 25.28 569 GLY A N 1
ATOM 4403 C CA . GLY A 1 569 ? 31.602 -8.761 10.938 1.00 25.28 569 GLY A CA 1
ATOM 4404 C C . GLY A 1 569 ? 30.911 -7.585 11.625 1.00 25.28 569 GLY A C 1
ATOM 4405 O O . GLY A 1 569 ? 31.379 -6.461 11.498 1.00 25.28 569 GLY A O 1
ATOM 4406 N N . HIS A 1 570 ? 29.806 -7.846 12.326 1.00 26.09 570 HIS A N 1
ATOM 4407 C CA . HIS A 1 570 ? 29.245 -6.967 13.359 1.00 26.09 570 HIS A CA 1
ATOM 4408 C C . HIS A 1 570 ? 28.312 -7.774 14.275 1.00 26.09 570 HIS A C 1
ATOM 4410 O O . HIS A 1 570 ? 27.100 -7.834 14.063 1.00 26.09 570 HIS A O 1
ATOM 4416 N N . ASP A 1 571 ? 28.885 -8.371 15.318 1.00 24.73 571 ASP A N 1
ATOM 4417 C CA . ASP A 1 571 ? 28.122 -8.879 16.456 1.00 24.73 571 ASP A CA 1
ATOM 4418 C C . ASP A 1 571 ? 27.685 -7.693 17.327 1.00 24.73 571 ASP A C 1
ATOM 4420 O O . ASP A 1 571 ? 28.531 -7.025 17.918 1.00 24.73 571 ASP A O 1
ATOM 4424 N N . ASN A 1 572 ? 26.378 -7.401 17.362 1.00 24.69 572 ASN A N 1
ATOM 4425 C CA . ASN A 1 572 ? 25.694 -6.675 18.446 1.00 24.69 572 ASN A CA 1
ATOM 4426 C C . ASN A 1 572 ? 24.174 -6.626 18.199 1.00 24.69 572 ASN A C 1
ATOM 4428 O O . ASN A 1 572 ? 23.618 -5.633 17.732 1.00 24.69 572 ASN A O 1
ATOM 4432 N N . LEU A 1 573 ? 23.490 -7.712 18.559 1.00 25.09 573 LEU A N 1
ATOM 4433 C CA . LEU A 1 573 ? 22.078 -7.688 18.945 1.00 25.09 573 LEU A CA 1
ATOM 4434 C C . LEU A 1 573 ? 21.966 -8.442 20.269 1.00 25.09 573 LEU A C 1
ATOM 4436 O O . LEU A 1 573 ? 21.811 -9.662 20.295 1.00 25.09 573 LEU A O 1
ATOM 4440 N N . THR A 1 574 ? 22.104 -7.710 21.373 1.00 24.98 574 THR A N 1
ATOM 4441 C CA . THR A 1 574 ? 21.830 -8.232 22.711 1.00 24.98 574 THR A CA 1
ATOM 4442 C C . THR A 1 574 ? 20.356 -8.605 22.821 1.00 24.98 574 THR A C 1
ATOM 4444 O O . THR A 1 574 ? 19.467 -7.844 22.437 1.00 24.98 574 THR A O 1
ATOM 4447 N N . ALA A 1 575 ? 20.091 -9.804 23.336 1.00 27.05 575 ALA A N 1
ATOM 4448 C CA . ALA A 1 575 ? 18.736 -10.280 23.543 1.00 27.05 575 ALA A CA 1
ATOM 4449 C C . ALA A 1 575 ? 18.074 -9.507 24.693 1.00 27.05 575 ALA A C 1
ATOM 4451 O O . ALA A 1 575 ? 18.479 -9.631 25.844 1.00 27.05 575 ALA A O 1
ATOM 4452 N N . VAL A 1 576 ? 17.015 -8.761 24.383 1.00 26.38 576 VAL A N 1
ATOM 4453 C CA . VAL A 1 576 ? 16.035 -8.283 25.364 1.00 26.38 576 VAL A CA 1
ATOM 4454 C C . VAL A 1 576 ? 14.658 -8.662 24.826 1.00 26.38 576 VAL A C 1
ATOM 4456 O O . VAL A 1 576 ? 14.243 -8.158 23.785 1.00 26.38 576 VAL A O 1
ATOM 4459 N N . GLY A 1 577 ? 13.968 -9.588 25.506 1.00 29.67 577 GLY A N 1
ATOM 4460 C CA . GLY A 1 577 ? 12.605 -10.007 25.137 1.00 29.67 577 GLY A CA 1
ATOM 4461 C C . GLY A 1 577 ? 12.345 -11.511 24.958 1.00 29.67 577 GLY A C 1
ATOM 4462 O O . GLY A 1 577 ? 11.363 -11.855 24.306 1.00 29.67 577 GLY A O 1
ATOM 4463 N N . VAL A 1 578 ? 13.174 -12.411 25.507 1.00 26.78 578 VAL A N 1
ATOM 4464 C CA . VAL A 1 578 ? 12.960 -13.878 25.404 1.00 26.78 578 VAL A CA 1
ATOM 4465 C C . VAL A 1 578 ? 12.458 -14.517 26.711 1.00 26.78 578 VAL A C 1
ATOM 4467 O O . VAL A 1 578 ? 11.782 -15.547 26.670 1.00 26.78 578 VAL A O 1
ATOM 4470 N N . ASP A 1 579 ? 12.704 -13.907 27.871 1.00 26.25 579 ASP A N 1
ATOM 4471 C CA . ASP A 1 579 ? 12.515 -14.595 29.158 1.00 26.25 579 ASP A CA 1
ATOM 4472 C C . ASP A 1 579 ? 11.050 -14.828 29.555 1.00 26.25 579 ASP A C 1
ATOM 4474 O O . ASP A 1 579 ? 10.743 -15.814 30.223 1.00 26.25 579 ASP A O 1
ATOM 4478 N N . HIS A 1 580 ? 10.110 -14.023 29.049 1.00 28.73 580 HIS A N 1
ATOM 4479 C CA . HIS A 1 580 ? 8.687 -14.158 29.393 1.00 28.73 580 HIS A CA 1
ATOM 4480 C C . HIS A 1 580 ? 7.985 -15.385 28.766 1.00 28.73 580 HIS A C 1
ATOM 4482 O O . HIS A 1 580 ? 6.840 -15.682 29.100 1.00 28.73 580 HIS A O 1
ATOM 4488 N N . TYR A 1 581 ? 8.648 -16.121 27.863 1.00 29.05 581 TYR A N 1
ATOM 4489 C CA . TYR A 1 581 ? 8.092 -17.337 27.249 1.00 29.05 581 TYR A CA 1
ATOM 4490 C C . TYR A 1 581 ? 8.601 -18.650 27.864 1.00 29.05 581 TYR A C 1
ATOM 4492 O O . TYR A 1 581 ? 7.989 -19.695 27.639 1.00 29.05 581 TYR A O 1
ATOM 4500 N N . ARG A 1 582 ? 9.686 -18.631 28.653 1.00 26.83 582 ARG A N 1
ATOM 4501 C CA . ARG A 1 582 ? 10.289 -19.863 29.199 1.00 26.83 582 ARG A CA 1
ATOM 4502 C C . ARG A 1 582 ? 9.507 -20.452 30.379 1.00 26.83 582 ARG A C 1
ATOM 4504 O O . ARG A 1 582 ? 9.390 -21.672 30.465 1.00 26.83 582 ARG A O 1
ATOM 4511 N N . GLU A 1 583 ? 8.891 -19.627 31.226 1.00 26.98 583 GLU A N 1
ATOM 4512 C CA . GLU A 1 583 ? 8.115 -20.109 32.386 1.00 26.98 583 GLU A CA 1
ATOM 4513 C C . GLU A 1 583 ? 6.789 -20.806 32.024 1.00 26.98 583 GLU A C 1
ATOM 4515 O O . GLU A 1 583 ? 6.251 -21.560 32.835 1.00 26.98 583 GLU A O 1
ATOM 4520 N N . ARG A 1 584 ? 6.260 -20.624 30.804 1.00 31.31 584 ARG A N 1
ATOM 4521 C CA . ARG A 1 584 ? 5.021 -21.300 30.364 1.00 31.31 584 ARG A CA 1
ATOM 4522 C C . ARG A 1 584 ? 5.212 -22.760 29.936 1.00 31.31 584 ARG A C 1
ATOM 4524 O O . ARG A 1 584 ? 4.217 -23.467 29.812 1.00 31.31 584 ARG A O 1
ATOM 4531 N N . ALA A 1 585 ? 6.445 -23.223 29.715 1.00 26.97 585 ALA A N 1
ATOM 4532 C CA . ALA A 1 585 ? 6.719 -24.550 29.148 1.00 26.97 585 ALA A CA 1
ATOM 4533 C C . ALA A 1 585 ? 7.035 -25.649 30.187 1.00 26.97 585 ALA A C 1
ATOM 4535 O O . ALA A 1 585 ? 7.167 -26.814 29.822 1.00 26.97 585 ALA A O 1
ATOM 4536 N N . SER A 1 586 ? 7.168 -25.309 31.473 1.00 25.20 586 SER A N 1
ATOM 4537 C CA . SER A 1 586 ? 7.715 -26.196 32.516 1.00 25.20 586 SER A CA 1
ATOM 4538 C C . SER A 1 586 ? 6.669 -26.878 33.416 1.00 25.20 586 SER A C 1
ATOM 4540 O O . SER A 1 586 ? 7.001 -27.354 34.501 1.00 25.20 586 SER A O 1
ATOM 4542 N N . ARG A 1 587 ? 5.402 -26.977 32.984 1.00 27.75 587 ARG A N 1
ATOM 4543 C CA . ARG A 1 587 ? 4.366 -27.768 33.678 1.00 27.75 587 ARG A CA 1
ATOM 4544 C C . ARG A 1 587 ? 3.684 -28.738 32.708 1.00 27.75 587 ARG A C 1
ATOM 4546 O O . ARG A 1 587 ? 3.027 -28.288 31.780 1.00 27.75 587 ARG A O 1
ATOM 4553 N N . HIS A 1 588 ? 3.762 -30.037 33.022 1.00 28.86 588 HIS A N 1
ATOM 4554 C CA . HIS A 1 588 ? 3.224 -31.203 32.289 1.00 28.86 588 HIS A CA 1
ATOM 4555 C C . HIS A 1 588 ? 4.015 -31.699 31.062 1.00 28.86 588 HIS A C 1
ATOM 4557 O O . HIS A 1 588 ? 3.555 -31.537 29.939 1.00 28.86 588 HIS A O 1
ATOM 4563 N N . ILE A 1 589 ? 5.100 -32.454 31.296 1.00 25.34 589 ILE A N 1
ATOM 4564 C CA . ILE A 1 589 ? 5.284 -33.799 30.702 1.00 25.34 589 ILE A CA 1
ATOM 4565 C C . ILE A 1 589 ? 5.971 -34.683 31.757 1.00 25.34 589 ILE A C 1
ATOM 4567 O O . ILE A 1 589 ? 7.123 -34.438 32.106 1.00 25.34 589 ILE A O 1
ATOM 4571 N N . GLU A 1 590 ? 5.287 -35.721 32.246 1.00 23.05 590 GLU A N 1
ATOM 4572 C CA . GLU A 1 590 ? 5.899 -36.791 33.046 1.00 23.05 590 GLU A CA 1
ATOM 4573 C C . GLU A 1 590 ? 6.028 -38.092 32.236 1.00 23.05 590 GLU A C 1
ATOM 4575 O O . GLU A 1 590 ? 5.120 -38.476 31.501 1.00 23.05 590 GLU A O 1
ATOM 4580 N N . SER A 1 591 ? 7.111 -38.824 32.521 1.00 23.17 591 SER A N 1
ATOM 4581 C CA . SER A 1 591 ? 7.305 -40.278 32.354 1.00 23.17 591 SER A CA 1
ATOM 4582 C C . SER A 1 591 ? 7.732 -40.894 30.998 1.00 23.17 591 SER A C 1
ATOM 4584 O O . SER A 1 591 ? 7.253 -40.546 29.924 1.00 23.17 591 SER A O 1
ATOM 4586 N N . VAL A 1 592 ? 8.569 -41.941 31.162 1.00 22.70 592 VAL A N 1
ATOM 4587 C CA . VAL A 1 592 ? 8.965 -43.074 30.279 1.00 22.70 592 VAL A CA 1
ATOM 4588 C C . VAL A 1 592 ? 10.400 -43.007 29.667 1.00 22.70 592 VAL A C 1
ATOM 4590 O O . VAL A 1 592 ? 10.804 -41.941 29.206 1.00 22.70 592 VAL A O 1
ATOM 4593 N N . PRO A 1 593 ? 11.235 -44.089 29.729 1.00 26.73 593 PRO A N 1
ATOM 4594 C CA . PRO A 1 593 ? 12.678 -43.918 30.004 1.00 26.73 593 PRO A CA 1
ATOM 4595 C C . PRO A 1 593 ? 13.724 -44.641 29.100 1.00 26.73 593 PRO A C 1
ATOM 4597 O O . PRO A 1 593 ? 13.437 -45.612 28.411 1.00 26.73 593 PRO A O 1
ATOM 4600 N N . SER A 1 594 ? 14.983 -44.193 29.265 1.00 24.95 594 SER A N 1
ATOM 4601 C CA . SER A 1 594 ? 16.292 -44.909 29.239 1.00 24.95 594 SER A CA 1
ATOM 4602 C C . SER A 1 594 ? 16.764 -45.797 28.064 1.00 24.95 594 SER A C 1
ATOM 4604 O O . SER A 1 594 ? 16.158 -46.822 27.773 1.00 24.95 594 SER A O 1
ATOM 4606 N N . VAL A 1 595 ? 18.012 -45.553 27.616 1.00 23.88 595 VAL A N 1
ATOM 4607 C CA . VAL A 1 595 ? 19.034 -46.584 27.288 1.00 23.88 595 VAL A CA 1
ATOM 4608 C C . VAL A 1 595 ? 20.422 -46.095 27.771 1.00 23.88 595 VAL A C 1
ATOM 4610 O O . VAL A 1 595 ? 20.705 -44.901 27.704 1.00 23.88 595 VAL A O 1
ATOM 4613 N N . TYR A 1 596 ? 21.263 -47.004 28.284 1.00 25.66 596 TYR A N 1
ATOM 4614 C CA . TYR A 1 596 ? 22.602 -46.767 28.872 1.00 25.66 596 TYR A CA 1
ATOM 4615 C C . TYR A 1 596 ? 23.762 -46.882 27.860 1.00 25.66 596 TYR A C 1
ATOM 4617 O O . TYR A 1 596 ? 23.701 -47.746 26.986 1.00 25.66 596 TYR A O 1
ATOM 4625 N N . HIS A 1 597 ? 24.878 -46.168 28.089 1.00 27.30 597 HIS A N 1
ATOM 4626 C CA . HIS A 1 597 ? 26.232 -46.620 27.702 1.00 27.30 597 HIS A CA 1
ATOM 4627 C C . HIS A 1 597 ? 27.342 -46.127 28.661 1.00 27.30 597 HIS A C 1
ATOM 4629 O O . HIS A 1 597 ? 27.072 -45.329 29.558 1.00 27.30 597 HIS A O 1
ATOM 4635 N N . ASP A 1 598 ? 28.533 -46.727 28.534 1.00 29.02 598 ASP A N 1
ATOM 4636 C CA . ASP A 1 598 ? 29.560 -46.914 29.582 1.00 29.02 598 ASP A CA 1
ATOM 4637 C C . ASP A 1 598 ? 30.386 -45.655 29.953 1.00 29.02 598 ASP A C 1
ATOM 4639 O O . ASP A 1 598 ? 30.534 -44.731 29.159 1.00 29.02 598 ASP A O 1
ATOM 4643 N N . ALA A 1 599 ? 30.938 -45.626 31.173 1.00 29.77 599 ALA A N 1
ATOM 4644 C CA . ALA A 1 599 ? 31.428 -44.424 31.863 1.00 29.77 599 ALA A CA 1
ATOM 4645 C C . ALA A 1 599 ? 32.874 -44.519 32.411 1.00 29.77 599 ALA A C 1
ATOM 4647 O O . ALA A 1 599 ? 33.231 -43.781 33.331 1.00 29.77 599 ALA A O 1
ATOM 4648 N N . ARG A 1 600 ? 33.713 -45.441 31.909 1.00 32.69 600 ARG A N 1
ATOM 4649 C CA . ARG A 1 600 ? 35.060 -45.701 32.480 1.00 32.69 600 ARG A CA 1
ATOM 4650 C C . ARG A 1 600 ? 36.256 -45.151 31.695 1.00 32.69 600 ARG A C 1
ATOM 4652 O O . ARG A 1 600 ? 37.321 -45.009 32.285 1.00 32.69 600 ARG A O 1
ATOM 4659 N N . THR A 1 601 ? 36.100 -44.797 30.422 1.00 35.28 601 THR A N 1
ATOM 4660 C CA . THR A 1 601 ? 37.144 -44.125 29.616 1.00 35.28 601 THR A CA 1
ATOM 4661 C C . THR A 1 601 ? 37.244 -42.620 29.895 1.00 35.28 601 THR A C 1
ATOM 4663 O O . THR A 1 601 ? 38.315 -42.036 29.780 1.00 35.28 601 THR A O 1
ATOM 4666 N N . ASP A 1 602 ? 36.145 -42.008 30.338 1.00 42.59 602 ASP A N 1
ATOM 4667 C CA . ASP A 1 602 ? 35.951 -40.552 30.452 1.00 42.59 602 ASP A CA 1
ATOM 4668 C C . ASP A 1 602 ? 36.824 -39.883 31.547 1.00 42.59 602 ASP A C 1
ATOM 4670 O O . ASP A 1 602 ? 37.125 -38.695 31.496 1.00 42.59 602 ASP A O 1
ATOM 4674 N N . ILE A 1 603 ? 37.277 -40.633 32.560 1.00 40.38 603 ILE A N 1
ATOM 4675 C CA . ILE A 1 603 ? 37.960 -40.054 33.737 1.00 40.38 603 ILE A CA 1
ATOM 4676 C C . ILE A 1 603 ? 39.423 -39.673 33.443 1.00 40.38 603 ILE A C 1
ATOM 4678 O O . ILE A 1 603 ? 39.893 -38.643 33.925 1.00 40.38 603 ILE A O 1
ATOM 4682 N N . ALA A 1 604 ? 40.144 -40.467 32.645 1.00 41.22 604 ALA A N 1
ATOM 4683 C CA . ALA A 1 604 ? 41.555 -40.209 32.342 1.00 41.22 604 ALA A CA 1
ATOM 4684 C C . ALA A 1 604 ? 41.738 -39.028 31.371 1.00 41.22 604 ALA A C 1
ATOM 4686 O O . ALA A 1 604 ? 42.625 -38.197 31.563 1.00 41.22 604 ALA A O 1
ATOM 4687 N N . GLU A 1 605 ? 40.866 -38.912 30.365 1.00 41.97 605 GLU A N 1
ATOM 4688 C CA . GLU A 1 605 ? 40.902 -37.804 29.402 1.00 41.97 605 GLU A CA 1
ATOM 4689 C C . GLU A 1 605 ? 40.451 -36.480 30.037 1.00 41.97 605 GLU A C 1
ATOM 4691 O O . GLU A 1 605 ? 41.060 -35.440 29.782 1.00 41.97 605 GLU A O 1
ATOM 4696 N N . ARG A 1 606 ? 39.465 -36.508 30.950 1.00 39.09 606 ARG A N 1
ATOM 4697 C CA . ARG A 1 606 ? 39.097 -35.328 31.754 1.00 39.09 606 ARG A CA 1
ATOM 4698 C C . ARG A 1 606 ? 40.247 -34.824 32.623 1.00 39.09 606 ARG A C 1
ATOM 4700 O O . ARG A 1 606 ? 40.407 -33.613 32.727 1.00 39.09 606 ARG A O 1
ATOM 4707 N N . ALA A 1 607 ? 41.043 -35.712 33.225 1.00 43.38 607 ALA A N 1
ATOM 4708 C CA . ALA A 1 607 ? 42.182 -35.312 34.054 1.00 43.38 607 ALA A CA 1
ATOM 4709 C C . ALA A 1 607 ? 43.244 -34.552 33.236 1.00 43.38 607 ALA A C 1
ATOM 4711 O O . ALA A 1 607 ? 43.609 -33.437 33.604 1.00 43.38 607 ALA A O 1
ATOM 4712 N N . LEU A 1 608 ? 43.644 -35.101 32.082 1.00 47.34 608 LEU A N 1
ATOM 4713 C CA . LEU A 1 608 ? 44.554 -34.445 31.131 1.00 47.34 608 LEU A CA 1
ATOM 4714 C C . LEU A 1 608 ? 44.013 -33.094 30.640 1.00 47.34 608 LEU A C 1
ATOM 4716 O O . LEU A 1 608 ? 44.750 -32.113 30.574 1.00 47.34 608 LEU A O 1
ATOM 4720 N N . MET A 1 609 ? 42.718 -33.016 30.325 1.00 40.62 609 MET A N 1
ATOM 4721 C CA . MET A 1 609 ? 42.105 -31.776 29.843 1.00 40.62 609 MET A CA 1
ATOM 4722 C C . MET A 1 609 ? 42.012 -30.698 30.935 1.00 40.62 609 MET A C 1
ATOM 4724 O O . MET A 1 609 ? 42.148 -29.515 30.634 1.00 40.62 609 MET A O 1
ATOM 4728 N N . HIS A 1 610 ? 41.815 -31.089 32.198 1.00 45.69 610 HIS A N 1
ATOM 4729 C CA . HIS A 1 610 ? 41.803 -30.171 33.340 1.00 45.69 610 HIS A CA 1
ATOM 4730 C C . HIS A 1 610 ? 43.216 -29.653 33.666 1.00 45.69 610 HIS A C 1
ATOM 4732 O O . HIS A 1 610 ? 43.387 -28.481 33.992 1.00 45.69 610 HIS A O 1
ATOM 4738 N N . GLU A 1 611 ? 44.242 -30.493 33.514 1.00 49.31 611 GLU A N 1
ATOM 4739 C CA . GLU A 1 611 ? 45.650 -30.106 33.663 1.00 49.31 611 GLU A CA 1
ATOM 4740 C C . GLU A 1 611 ? 46.097 -29.120 32.564 1.00 49.31 611 GLU A C 1
ATOM 4742 O O . GLU A 1 611 ? 46.721 -28.099 32.863 1.00 49.31 611 GLU A O 1
ATOM 4747 N N . GLU A 1 612 ? 45.690 -29.348 31.309 1.00 45.56 612 GLU A N 1
ATOM 4748 C CA . GLU A 1 612 ? 45.961 -28.437 30.186 1.00 45.56 612 GLU A CA 1
ATOM 4749 C C . GLU A 1 612 ? 45.221 -27.088 30.340 1.00 45.56 612 GLU A C 1
ATOM 4751 O O . GLU A 1 612 ? 45.796 -26.038 30.045 1.00 45.56 612 GLU A O 1
ATOM 4756 N N . LEU A 1 613 ? 43.982 -27.084 30.861 1.00 44.59 613 LEU A N 1
ATOM 4757 C CA . LEU A 1 613 ? 43.238 -25.851 31.173 1.00 44.59 613 LEU A CA 1
ATOM 4758 C C . LEU A 1 613 ? 43.933 -25.033 32.269 1.00 44.59 613 LEU A C 1
ATOM 4760 O O . LEU A 1 613 ? 44.176 -23.843 32.081 1.00 44.59 613 LEU A O 1
ATOM 4764 N N . ASN A 1 614 ? 44.327 -25.683 33.368 1.00 48.09 614 ASN A N 1
ATOM 4765 C CA . ASN A 1 614 ? 45.054 -25.039 34.464 1.00 48.09 614 ASN A CA 1
ATOM 4766 C C . ASN A 1 614 ? 46.417 -24.481 34.004 1.00 48.09 614 ASN A C 1
ATOM 4768 O O . ASN A 1 614 ? 46.856 -23.441 34.501 1.00 48.09 614 ASN A O 1
ATOM 4772 N N . ARG A 1 615 ? 47.087 -25.118 33.026 1.00 56.41 615 ARG A N 1
ATOM 4773 C CA . ARG A 1 615 ? 48.299 -24.550 32.405 1.00 56.41 615 ARG A CA 1
ATOM 4774 C C . ARG A 1 615 ? 47.983 -23.278 31.616 1.00 56.41 615 ARG A C 1
ATOM 4776 O O . ARG A 1 615 ? 48.704 -22.293 31.754 1.00 56.41 615 ARG A O 1
ATOM 4783 N N . LEU A 1 616 ? 46.912 -23.281 30.822 1.00 43.16 616 LEU A N 1
ATOM 4784 C CA . LEU A 1 616 ? 46.510 -22.135 29.999 1.00 43.16 616 LEU A CA 1
ATOM 4785 C C . LEU A 1 616 ? 46.030 -20.941 30.838 1.00 43.16 616 LEU A C 1
ATOM 4787 O O . LEU A 1 616 ? 46.401 -19.810 30.534 1.00 43.16 616 LEU A O 1
ATOM 4791 N N . GLU A 1 617 ? 45.271 -21.166 31.913 1.00 45.38 617 GLU A N 1
ATOM 4792 C CA . GLU A 1 617 ? 44.901 -20.100 32.858 1.00 45.38 617 GLU A CA 1
ATOM 4793 C C . GLU A 1 617 ? 46.138 -19.461 33.497 1.00 45.38 617 GLU A C 1
ATOM 4795 O O . GLU A 1 617 ? 46.225 -18.235 33.603 1.00 45.38 617 GLU A O 1
ATOM 4800 N N . LYS A 1 618 ? 47.138 -20.278 33.850 1.00 49.88 618 LYS A N 1
ATOM 4801 C CA . LYS A 1 618 ? 48.407 -19.791 34.389 1.00 49.88 618 LYS A CA 1
ATOM 4802 C C . LYS A 1 618 ? 49.221 -19.001 33.358 1.00 49.88 618 LYS A C 1
ATOM 4804 O O . LYS A 1 618 ? 49.699 -17.922 33.686 1.00 49.88 618 LYS A O 1
ATOM 4809 N N . GLU A 1 619 ? 49.318 -19.470 32.111 1.00 47.59 619 GLU A N 1
ATOM 4810 C CA . GLU A 1 619 ? 49.960 -18.718 31.017 1.00 47.59 619 GLU A CA 1
ATOM 4811 C C . GLU A 1 619 ? 49.272 -17.359 30.773 1.00 47.59 619 GLU A C 1
ATOM 4813 O O . GLU A 1 619 ? 49.948 -16.356 30.538 1.00 47.59 619 GLU A O 1
ATOM 4818 N N . VAL A 1 620 ? 47.938 -17.289 30.872 1.00 43.09 620 VAL A N 1
ATOM 4819 C CA . VAL A 1 620 ? 47.179 -16.029 30.766 1.00 43.09 620 VAL A CA 1
ATOM 4820 C C . VAL A 1 620 ? 47.443 -15.109 31.962 1.00 43.09 620 VAL A C 1
ATOM 4822 O O . VAL A 1 620 ? 47.653 -13.911 31.765 1.00 43.09 620 VAL A O 1
ATOM 4825 N N . ALA A 1 621 ? 47.480 -15.643 33.185 1.00 46.38 621 ALA A N 1
ATOM 4826 C CA . ALA A 1 621 ? 47.815 -14.873 34.381 1.00 46.38 621 ALA A CA 1
ATOM 4827 C C . ALA A 1 621 ? 49.247 -14.307 34.316 1.00 46.38 621 ALA A C 1
ATOM 4829 O O . ALA A 1 621 ? 49.443 -13.118 34.570 1.00 46.38 621 ALA A O 1
ATOM 4830 N N . ASP A 1 622 ? 50.224 -15.117 33.900 1.00 50.12 622 ASP A N 1
ATOM 4831 C CA . ASP A 1 622 ? 51.623 -14.708 33.739 1.00 50.12 622 ASP A CA 1
ATOM 4832 C C . ASP A 1 622 ? 51.777 -13.635 32.641 1.00 50.12 622 ASP A C 1
ATOM 4834 O O . ASP A 1 622 ? 52.499 -12.654 32.834 1.00 50.12 622 ASP A O 1
ATOM 4838 N N . LEU A 1 623 ? 51.047 -13.748 31.521 1.00 46.16 623 LEU A N 1
ATOM 4839 C CA . LEU A 1 623 ? 51.002 -12.719 30.470 1.00 46.16 623 LEU A CA 1
ATOM 4840 C C . LEU A 1 623 ? 50.412 -11.393 30.971 1.00 46.16 623 LEU A C 1
ATOM 4842 O O . LEU A 1 623 ? 50.971 -10.331 30.692 1.00 46.16 623 LEU A O 1
ATOM 4846 N N . LEU A 1 624 ? 49.318 -11.434 31.737 1.00 43.34 624 LEU A N 1
ATOM 4847 C CA . LEU A 1 624 ? 48.725 -10.240 32.353 1.00 43.34 624 LEU A CA 1
ATOM 4848 C C . LEU A 1 624 ? 49.678 -9.601 33.377 1.00 43.34 624 LEU A C 1
ATOM 4850 O O . LEU A 1 624 ? 49.773 -8.375 33.450 1.00 43.34 624 LEU A O 1
ATOM 4854 N N . HIS A 1 625 ? 50.436 -10.410 34.124 1.00 48.00 625 HIS A N 1
ATOM 4855 C CA . HIS A 1 625 ? 51.425 -9.921 35.086 1.00 48.00 625 HIS A CA 1
ATOM 4856 C C . HIS A 1 625 ? 52.645 -9.282 34.397 1.00 48.00 625 HIS A C 1
ATOM 4858 O O . HIS A 1 625 ? 53.083 -8.200 34.793 1.00 48.00 625 HIS A O 1
ATOM 4864 N N . GLN A 1 626 ? 53.143 -9.879 33.307 1.00 46.31 626 GLN A N 1
ATOM 4865 C CA . GLN A 1 626 ? 54.168 -9.263 32.454 1.00 46.31 626 GLN A CA 1
ATOM 4866 C C . GLN A 1 626 ? 53.676 -7.947 31.833 1.00 46.31 626 GLN A C 1
ATOM 4868 O O . GLN A 1 626 ? 54.432 -6.978 31.770 1.00 46.31 626 GLN A O 1
ATOM 4873 N N . GLN A 1 627 ? 52.403 -7.872 31.432 1.00 42.72 627 GLN A N 1
ATOM 4874 C CA . GLN A 1 627 ? 51.814 -6.652 30.882 1.00 42.72 627 GLN A CA 1
ATOM 4875 C C . GLN A 1 627 ? 51.692 -5.537 31.938 1.00 42.72 627 GLN A C 1
ATOM 4877 O O . GLN A 1 627 ? 51.993 -4.380 31.639 1.00 42.72 627 GLN A O 1
ATOM 4882 N N . ALA A 1 628 ? 51.332 -5.875 33.181 1.00 39.31 628 ALA A N 1
ATOM 4883 C CA . ALA A 1 628 ? 51.332 -4.938 34.307 1.00 39.31 628 ALA A CA 1
ATOM 4884 C C . ALA A 1 628 ? 52.749 -4.436 34.647 1.00 39.31 628 ALA A C 1
ATOM 4886 O O . ALA A 1 628 ? 52.944 -3.241 34.871 1.00 39.31 628 ALA A O 1
ATOM 4887 N N . SER A 1 629 ? 53.755 -5.316 34.609 1.00 37.59 629 SER A N 1
ATOM 4888 C CA . SER A 1 629 ? 55.161 -4.937 34.806 1.00 37.59 629 SER A CA 1
ATOM 4889 C C . SER A 1 629 ? 55.669 -4.004 33.696 1.00 37.59 629 SER A C 1
ATOM 4891 O O . SER A 1 629 ? 56.265 -2.968 33.991 1.00 37.59 629 SER A O 1
ATOM 4893 N N . ALA A 1 630 ? 55.343 -4.287 32.429 1.00 37.03 630 ALA A N 1
ATOM 4894 C CA . ALA A 1 630 ? 55.677 -3.412 31.303 1.00 37.03 630 ALA A CA 1
ATOM 4895 C C . ALA A 1 630 ? 55.012 -2.025 31.419 1.00 37.03 630 ALA A C 1
ATOM 4897 O O . ALA A 1 630 ? 55.647 -1.010 31.136 1.00 37.03 630 ALA A O 1
ATOM 4898 N N . TYR A 1 631 ? 53.764 -1.963 31.896 1.00 35.00 631 TYR A N 1
ATOM 4899 C CA . TYR A 1 631 ? 53.063 -0.705 32.182 1.00 35.00 631 TYR A CA 1
ATOM 4900 C C . TYR A 1 631 ? 53.795 0.131 33.250 1.00 35.00 631 TYR A C 1
ATOM 4902 O O . TYR A 1 631 ? 53.916 1.351 33.126 1.00 35.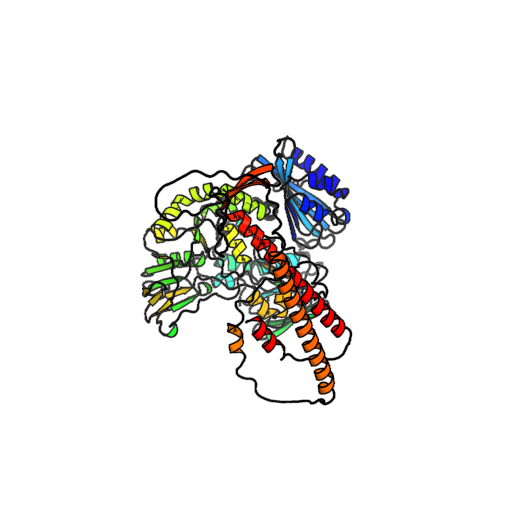00 631 TYR A O 1
ATOM 4910 N N . GLN A 1 632 ? 54.353 -0.532 34.267 1.00 34.03 632 GLN A N 1
ATOM 4911 C CA . GLN A 1 632 ? 55.125 0.103 35.335 1.00 34.03 632 GLN A CA 1
ATOM 4912 C C . GLN A 1 632 ? 56.493 0.625 34.844 1.00 34.03 632 GLN A C 1
ATOM 4914 O O . GLN A 1 632 ? 56.917 1.705 35.258 1.00 34.03 632 GLN A O 1
ATOM 4919 N N . SER A 1 633 ? 57.144 -0.077 33.906 1.00 32.03 633 SER A N 1
ATOM 4920 C CA . SER A 1 633 ? 58.385 0.380 33.252 1.00 32.03 633 SER A CA 1
ATOM 4921 C C . SER A 1 633 ? 58.176 1.559 32.291 1.00 32.03 633 SER A C 1
ATOM 4923 O O . SER A 1 633 ? 59.014 2.457 32.232 1.00 32.03 633 SER A O 1
ATOM 4925 N N . VAL A 1 634 ? 57.051 1.615 31.567 1.00 32.34 634 VAL A N 1
ATOM 4926 C CA . VAL A 1 634 ? 56.727 2.757 30.684 1.00 32.34 634 VAL A CA 1
ATOM 4927 C C . VAL A 1 634 ? 56.493 4.041 31.491 1.00 32.34 634 VAL A C 1
ATOM 4929 O O . VAL A 1 634 ? 56.913 5.114 31.063 1.00 32.34 634 VAL A O 1
ATOM 4932 N N . MET A 1 635 ? 55.920 3.937 32.695 1.00 31.58 635 MET A N 1
ATOM 4933 C CA . MET A 1 635 ? 55.791 5.057 33.641 1.00 31.58 635 MET A CA 1
ATOM 4934 C C . MET A 1 635 ? 57.130 5.557 34.219 1.00 31.58 635 MET A C 1
ATOM 4936 O O . MET A 1 635 ? 57.167 6.654 34.769 1.00 31.58 635 MET A O 1
ATOM 4940 N N . THR A 1 636 ? 58.229 4.797 34.107 1.00 30.52 636 THR A N 1
ATOM 4941 C CA . THR A 1 636 ? 59.556 5.190 34.633 1.00 30.52 636 THR A CA 1
ATOM 4942 C C . THR A 1 636 ? 60.539 5.696 33.570 1.00 30.52 636 THR A C 1
ATOM 4944 O O . THR A 1 636 ? 61.589 6.225 33.927 1.00 30.52 636 THR A O 1
ATOM 4947 N N . MET A 1 637 ? 60.214 5.620 32.274 1.00 26.44 637 MET A N 1
ATOM 4948 C CA . MET A 1 637 ? 61.083 6.089 31.181 1.00 26.44 637 MET A CA 1
ATOM 4949 C C . MET A 1 637 ? 60.663 7.449 30.595 1.00 26.44 637 MET A C 1
ATOM 4951 O O . MET A 1 637 ? 60.230 7.530 29.446 1.00 26.44 637 MET A O 1
ATOM 4955 N N . ARG A 1 638 ? 60.857 8.531 31.368 1.00 30.20 638 ARG A N 1
ATOM 4956 C CA . ARG A 1 638 ? 61.208 9.885 30.865 1.00 30.20 638 ARG A CA 1
ATOM 4957 C C . ARG A 1 638 ? 61.533 10.851 32.016 1.00 30.20 638 ARG A C 1
ATOM 4959 O O . ARG A 1 638 ? 60.770 11.758 32.328 1.00 30.20 638 ARG A O 1
ATOM 4966 N N . ALA A 1 639 ? 62.698 10.654 32.629 1.00 29.20 639 ALA A N 1
ATOM 4967 C CA . ALA A 1 639 ? 63.271 11.571 33.615 1.00 29.20 639 ALA A CA 1
ATOM 4968 C C . ALA A 1 639 ? 64.795 11.701 33.425 1.00 29.20 639 ALA A C 1
ATOM 4970 O O . ALA A 1 639 ? 65.575 11.390 34.315 1.00 29.20 639 ALA A O 1
ATOM 4971 N N . GLU A 1 640 ? 65.209 12.169 32.246 1.00 26.59 640 GLU A N 1
ATOM 4972 C CA . GLU A 1 640 ? 66.556 12.700 32.011 1.00 26.59 640 GLU A CA 1
ATOM 4973 C C . GLU A 1 640 ? 66.411 14.116 31.442 1.00 26.59 640 GLU A C 1
ATOM 4975 O O . GLU A 1 640 ? 66.177 14.311 30.249 1.00 26.59 640 GLU A O 1
ATOM 4980 N N . LEU A 1 641 ? 66.491 15.109 32.329 1.00 28.12 641 LEU A N 1
ATOM 4981 C CA . LEU A 1 641 ? 66.638 16.520 31.985 1.00 28.12 641 LEU A CA 1
ATOM 4982 C C . LEU A 1 641 ? 68.034 16.954 32.427 1.00 28.12 641 LEU A C 1
ATOM 4984 O O . LEU A 1 641 ? 68.351 16.928 33.614 1.00 28.12 641 LEU A O 1
ATOM 4988 N N . SER A 1 642 ? 68.862 17.340 31.458 1.00 26.22 642 SER A N 1
ATOM 4989 C CA . SER A 1 642 ? 70.111 18.054 31.716 1.00 26.22 642 SER A CA 1
ATOM 4990 C C . SER A 1 642 ? 69.769 19.477 32.169 1.00 26.22 642 SER A C 1
ATOM 4992 O O . SER A 1 642 ? 68.981 20.169 31.525 1.00 26.22 642 SER A O 1
ATOM 4994 N N . LEU A 1 643 ? 70.331 19.871 33.311 1.00 28.91 643 LEU A N 1
ATOM 4995 C CA . LEU A 1 643 ? 70.250 21.210 33.886 1.00 28.91 643 LEU A CA 1
ATOM 4996 C C . LEU A 1 643 ? 71.600 21.894 33.676 1.00 28.91 643 LEU A C 1
ATOM 4998 O O . LEU A 1 643 ? 72.562 21.502 34.328 1.00 28.91 643 LEU A O 1
ATOM 5002 N N . ASP A 1 644 ? 71.639 22.918 32.826 1.00 26.09 644 ASP A N 1
ATOM 5003 C CA . ASP A 1 644 ? 72.719 23.909 32.789 1.00 26.09 644 ASP A CA 1
ATOM 5004 C C . ASP A 1 644 ? 72.102 25.321 32.833 1.00 26.09 644 ASP A C 1
ATOM 5006 O O . ASP A 1 644 ? 71.261 25.678 32.009 1.00 26.09 644 ASP A O 1
ATOM 5010 N N . ASP A 1 645 ? 72.516 26.078 33.851 1.00 28.39 645 ASP A N 1
ATOM 5011 C CA . ASP A 1 645 ? 72.473 27.536 34.043 1.00 28.39 645 ASP A CA 1
ATOM 5012 C C . ASP A 1 645 ? 71.253 28.371 33.586 1.00 28.39 645 ASP A C 1
ATOM 5014 O O . ASP A 1 645 ? 71.172 28.840 32.452 1.00 28.39 645 ASP A O 1
ATOM 5018 N N . ALA A 1 646 ? 70.428 28.783 34.562 1.00 28.69 646 ALA A N 1
ATOM 5019 C CA . ALA A 1 646 ? 70.463 30.171 35.069 1.00 28.69 646 ALA A CA 1
ATOM 5020 C C . ALA A 1 646 ? 69.532 30.376 36.287 1.00 28.69 646 ALA A C 1
ATOM 5022 O O . ALA A 1 646 ? 68.326 30.152 36.211 1.00 28.69 646 ALA A O 1
ATOM 5023 N N . VAL A 1 647 ? 70.081 30.879 37.399 1.00 28.50 647 VAL A N 1
ATOM 5024 C CA . VAL A 1 647 ? 69.326 31.314 38.591 1.00 28.50 647 VAL A CA 1
ATOM 5025 C C . VAL A 1 647 ? 69.461 32.826 38.756 1.00 28.50 647 VAL A C 1
ATOM 5027 O O . VAL A 1 647 ? 70.575 33.346 38.736 1.00 28.50 647 VAL A O 1
ATOM 5030 N N . THR A 1 648 ? 68.356 33.520 39.032 1.00 27.81 648 THR A N 1
ATOM 5031 C CA . THR A 1 648 ? 68.363 34.876 39.605 1.00 27.81 648 THR A CA 1
ATOM 5032 C C . THR A 1 648 ? 67.372 34.972 40.770 1.00 27.81 648 THR A C 1
ATOM 5034 O O . THR A 1 648 ? 66.219 34.562 40.666 1.00 27.81 648 THR A O 1
ATOM 5037 N N . GLN A 1 649 ? 67.845 35.493 41.907 1.00 28.39 649 GLN A N 1
ATOM 5038 C CA . GLN A 1 649 ? 67.069 35.754 43.128 1.00 28.39 649 GLN A CA 1
ATOM 5039 C C . GLN A 1 649 ? 66.881 37.264 43.323 1.00 28.39 649 GLN A C 1
ATOM 5041 O O . GLN A 1 649 ? 67.811 38.014 43.043 1.00 28.39 649 GLN A O 1
ATOM 5046 N N . GLU A 1 650 ? 65.762 37.692 43.920 1.00 27.06 650 GLU A N 1
ATOM 5047 C CA . GLU A 1 650 ? 65.687 38.957 44.676 1.00 27.06 650 GLU A CA 1
ATOM 5048 C C . GLU A 1 650 ? 64.561 38.945 45.743 1.00 27.06 650 GLU A C 1
ATOM 5050 O O . GLU A 1 650 ? 63.788 37.989 45.822 1.00 27.06 650 GLU A O 1
ATOM 5055 N N . ALA A 1 651 ? 64.533 39.947 46.636 1.00 28.48 651 ALA A N 1
ATOM 5056 C CA . ALA A 1 651 ? 64.070 39.831 48.035 1.00 28.48 651 ALA A CA 1
ATOM 5057 C C . ALA A 1 651 ? 63.317 41.102 48.535 1.00 28.48 651 ALA A C 1
ATOM 5059 O O . ALA A 1 651 ? 63.493 42.163 47.946 1.00 28.48 651 ALA A O 1
ATOM 5060 N N . VAL A 1 652 ? 62.512 41.144 49.618 1.00 31.44 652 VAL A N 1
ATOM 5061 C CA . VAL A 1 652 ? 62.049 40.150 50.626 1.00 31.44 652 VAL A CA 1
ATOM 5062 C C . VAL A 1 652 ? 60.750 40.669 51.305 1.00 31.44 652 VAL A C 1
ATOM 5064 O O . VAL A 1 652 ? 60.468 41.862 51.207 1.00 31.44 652 VAL A O 1
ATOM 5067 N N . GLY A 1 653 ? 59.993 39.841 52.050 1.00 26.67 653 GLY A N 1
ATOM 5068 C CA . GLY A 1 653 ? 58.906 40.339 52.924 1.00 26.67 653 GLY A CA 1
ATOM 5069 C C . GLY A 1 653 ? 58.148 39.280 53.745 1.00 26.67 653 GLY A C 1
ATOM 5070 O O . GLY A 1 653 ? 57.146 38.760 53.276 1.00 26.67 653 GLY A O 1
ATOM 5071 N N . ASP A 1 654 ? 58.630 39.000 54.962 1.00 30.17 654 ASP A N 1
ATOM 5072 C CA . ASP A 1 654 ? 57.988 38.295 56.093 1.00 30.17 654 ASP A CA 1
ATOM 5073 C C . ASP A 1 654 ? 57.156 37.008 55.855 1.00 30.17 654 ASP A C 1
ATOM 5075 O O . ASP A 1 654 ? 55.951 37.041 55.617 1.00 30.17 654 ASP A O 1
ATOM 5079 N N . GLY A 1 655 ? 57.780 35.856 56.153 1.00 34.12 655 GLY A N 1
ATOM 5080 C CA . GLY A 1 655 ? 57.085 34.625 56.572 1.00 34.12 655 GLY A CA 1
ATOM 5081 C C . GLY A 1 655 ? 56.949 33.527 55.510 1.00 34.12 655 GLY A C 1
ATOM 5082 O O . GLY A 1 655 ? 55.971 33.492 54.777 1.00 34.12 655 GLY A O 1
ATOM 5083 N N . TYR A 1 656 ? 57.878 32.560 55.530 1.00 25.38 656 TYR A N 1
ATOM 5084 C CA . TYR A 1 656 ? 57.949 31.371 54.655 1.00 25.38 656 TYR A CA 1
ATOM 5085 C C . TYR A 1 656 ? 58.175 31.657 53.159 1.00 25.38 656 TYR A C 1
ATOM 5087 O O . TYR A 1 656 ? 57.251 31.717 52.352 1.00 25.38 656 TYR A O 1
ATOM 5095 N N . ALA A 1 657 ? 59.449 31.731 52.761 1.00 27.45 657 ALA A N 1
ATOM 5096 C CA . ALA A 1 657 ? 59.830 31.693 51.352 1.00 27.45 657 ALA A CA 1
ATOM 5097 C C . ALA A 1 657 ? 59.691 30.264 50.795 1.00 27.45 657 ALA A C 1
ATOM 5099 O O . ALA A 1 657 ? 60.336 29.344 51.291 1.00 27.45 657 ALA A O 1
ATOM 5100 N N . THR A 1 658 ? 58.881 30.093 49.746 1.00 30.16 658 THR A N 1
ATOM 5101 C CA . THR A 1 658 ? 58.881 28.884 48.903 1.00 30.16 658 THR A CA 1
ATOM 5102 C C . THR A 1 658 ? 59.421 29.274 47.532 1.00 30.16 658 THR A C 1
ATOM 5104 O O . THR A 1 658 ? 58.790 30.055 46.819 1.00 30.16 658 THR A O 1
ATOM 5107 N N . SER A 1 659 ? 60.605 28.779 47.183 1.00 30.38 659 SER A N 1
ATOM 5108 C CA . SER A 1 659 ? 61.232 29.015 45.880 1.00 30.38 659 SER A CA 1
ATOM 5109 C C . SER A 1 659 ? 60.519 28.188 44.811 1.00 30.38 659 SER A C 1
ATOM 5111 O O . SER A 1 659 ? 60.457 26.969 44.939 1.00 30.38 659 SER A O 1
ATOM 5113 N N . TYR A 1 660 ? 60.033 28.812 43.738 1.00 32.09 660 TYR A N 1
ATOM 5114 C CA . TYR A 1 660 ? 59.516 28.086 42.574 1.00 32.09 660 TYR A CA 1
ATOM 5115 C C . TYR A 1 660 ? 60.511 28.191 41.422 1.00 32.09 660 TYR A C 1
ATOM 5117 O O . TYR A 1 660 ? 60.741 29.280 40.900 1.00 32.09 660 TYR A O 1
ATOM 5125 N N . VAL A 1 661 ? 61.065 27.058 40.993 1.00 34.34 661 VAL A N 1
ATOM 5126 C CA . VAL A 1 661 ? 61.739 26.968 39.693 1.00 34.34 661 VAL A CA 1
ATOM 5127 C C . VAL A 1 661 ? 60.664 26.713 38.643 1.00 34.34 661 VAL A C 1
ATOM 5129 O O . VAL A 1 661 ? 59.985 25.685 38.687 1.00 34.34 661 VAL A O 1
ATOM 5132 N N . THR A 1 662 ? 60.498 27.651 37.711 1.00 36.00 662 THR A N 1
ATOM 5133 C CA . THR A 1 662 ? 59.651 27.479 36.526 1.00 36.00 662 THR A CA 1
ATOM 5134 C C . THR A 1 662 ? 60.505 27.165 35.310 1.00 36.00 662 THR A C 1
ATOM 5136 O O . THR A 1 662 ? 61.241 28.032 34.843 1.00 36.00 662 THR A O 1
ATOM 5139 N N . ALA A 1 663 ? 60.363 25.961 34.761 1.00 38.44 663 ALA A N 1
ATOM 5140 C CA . ALA A 1 663 ? 60.875 25.660 33.427 1.00 38.44 663 ALA A CA 1
ATOM 5141 C C . ALA A 1 663 ? 59.856 26.118 32.368 1.00 38.44 663 ALA A C 1
ATOM 5143 O O . ALA A 1 663 ? 58.673 25.780 32.475 1.00 38.44 663 ALA A O 1
ATOM 5144 N N . GLU A 1 664 ? 60.311 26.863 31.357 1.00 36.78 664 GLU A N 1
ATOM 5145 C CA . GLU A 1 664 ? 59.560 27.133 30.126 1.00 36.78 664 GLU A CA 1
ATOM 5146 C C . GLU A 1 664 ? 59.982 26.156 29.026 1.00 36.78 664 GLU A C 1
ATOM 5148 O O . GLU A 1 664 ? 61.165 26.018 28.717 1.00 36.78 664 GLU A O 1
ATOM 5153 N N . GLY A 1 665 ? 59.002 25.513 28.394 1.00 39.62 665 GLY A N 1
ATOM 5154 C CA . GLY A 1 665 ? 59.201 24.736 27.173 1.00 39.62 665 GLY A CA 1
ATOM 5155 C C . GLY A 1 665 ? 58.244 25.190 26.077 1.00 39.62 665 GLY A C 1
ATOM 5156 O O . GLY A 1 665 ? 57.046 25.326 26.326 1.00 39.62 665 GLY A O 1
ATOM 5157 N N . ILE A 1 666 ? 58.759 25.395 24.861 1.00 39.47 666 ILE A N 1
ATOM 5158 C CA . ILE A 1 666 ? 57.937 25.639 23.668 1.00 39.47 666 ILE A CA 1
ATOM 5159 C C . ILE A 1 666 ? 57.713 24.305 22.951 1.00 39.47 666 ILE A C 1
ATOM 5161 O O . ILE A 1 666 ? 58.668 23.620 22.591 1.00 39.47 666 ILE A O 1
ATOM 5165 N N . TRP A 1 667 ? 56.450 23.948 22.737 1.00 37.19 667 TRP A N 1
ATOM 5166 C CA . TRP A 1 667 ? 56.018 22.749 22.016 1.00 37.19 667 TRP A CA 1
ATOM 5167 C C . TRP A 1 667 ? 55.286 23.120 20.732 1.00 37.19 667 TRP A C 1
ATOM 5169 O O . TRP A 1 667 ? 54.489 24.051 20.735 1.00 37.19 667 TRP A O 1
ATOM 5179 N N . GLU A 1 668 ? 55.522 22.378 19.652 1.00 37.34 668 GLU A N 1
ATOM 5180 C CA . GLU A 1 668 ? 54.890 22.581 18.344 1.00 37.34 668 GLU A CA 1
ATOM 5181 C C . GLU A 1 668 ? 54.141 21.306 17.931 1.00 37.34 668 GLU A C 1
ATOM 5183 O O . GLU A 1 668 ? 54.681 20.207 18.060 1.00 37.34 668 GLU A O 1
ATOM 5188 N N . ASN A 1 669 ? 52.889 21.433 17.484 1.00 40.75 669 ASN A N 1
ATOM 5189 C CA . ASN A 1 669 ? 52.102 20.295 16.992 1.00 40.75 669 ASN A CA 1
ATOM 5190 C C . ASN A 1 669 ? 52.331 20.046 15.485 1.00 40.75 669 ASN A C 1
ATOM 5192 O O . ASN A 1 669 ? 52.940 20.859 14.796 1.00 40.75 669 ASN A O 1
ATOM 5196 N N . GLU A 1 670 ? 51.803 18.941 14.944 1.00 34.12 670 GLU A N 1
ATOM 5197 C CA . GLU A 1 670 ? 51.939 18.593 13.512 1.00 34.12 670 GLU A CA 1
ATOM 5198 C C . GLU A 1 670 ? 51.306 19.626 12.552 1.00 34.12 670 GLU A C 1
ATOM 5200 O O . GLU A 1 670 ? 51.581 19.604 11.354 1.00 34.12 670 GLU A O 1
ATOM 5205 N N . ALA A 1 671 ? 50.500 20.561 13.069 1.00 34.91 671 ALA A N 1
ATOM 5206 C CA . ALA A 1 671 ? 49.938 21.695 12.334 1.00 34.91 671 ALA A CA 1
ATOM 5207 C C . ALA A 1 671 ? 50.761 22.999 12.479 1.00 34.91 671 ALA A C 1
ATOM 5209 O O . ALA A 1 671 ? 50.301 24.060 12.061 1.00 34.91 671 ALA A O 1
ATOM 5210 N N . GLY A 1 672 ? 51.959 22.950 13.078 1.00 37.00 672 GLY A N 1
ATOM 5211 C CA . GLY A 1 672 ? 52.871 24.096 13.219 1.00 37.00 672 GLY A CA 1
ATOM 5212 C C . GLY A 1 672 ? 52.469 25.123 14.289 1.00 37.00 672 GLY A C 1
ATOM 5213 O O . GLY A 1 672 ? 52.965 26.249 14.293 1.00 37.00 672 GLY A O 1
ATOM 5214 N N . THR A 1 673 ? 51.541 24.780 15.189 1.00 37.59 673 THR A N 1
ATOM 5215 C CA . THR A 1 673 ? 51.089 25.696 16.251 1.00 37.59 673 THR A CA 1
ATOM 5216 C C . THR A 1 673 ? 51.959 25.540 17.493 1.00 37.59 673 THR A C 1
ATOM 5218 O O . THR A 1 673 ? 52.114 24.426 17.996 1.00 37.59 673 THR A O 1
ATOM 5221 N N . LYS A 1 674 ? 52.517 26.656 17.988 1.00 37.81 674 LYS A N 1
ATOM 5222 C CA . LYS A 1 674 ? 53.443 26.700 19.132 1.00 37.81 674 LYS A CA 1
ATOM 5223 C C . LYS A 1 674 ? 52.752 27.081 20.439 1.00 37.81 674 LYS A C 1
ATOM 5225 O O . LYS A 1 674 ? 52.008 28.057 20.484 1.00 37.81 674 LYS A O 1
ATOM 5230 N N . TYR A 1 675 ? 53.075 26.359 21.507 1.00 39.06 675 TYR A N 1
ATOM 5231 C CA . TYR A 1 675 ? 52.535 26.536 22.854 1.00 39.06 675 TYR A CA 1
ATOM 5232 C C . TYR A 1 675 ? 53.677 26.648 23.867 1.00 39.06 675 TYR A C 1
ATOM 5234 O O . TYR A 1 675 ? 54.572 25.804 23.871 1.00 39.06 675 TYR A O 1
ATOM 5242 N N . THR A 1 676 ? 53.629 27.647 24.747 1.00 38.81 676 THR A N 1
ATOM 5243 C CA . THR A 1 676 ? 54.554 27.770 25.884 1.00 38.81 676 THR A CA 1
ATOM 5244 C C . THR A 1 676 ? 53.938 27.110 27.113 1.00 38.81 676 THR A C 1
ATOM 5246 O O . THR A 1 676 ? 52.806 27.423 27.486 1.00 38.81 676 THR A O 1
ATOM 5249 N N . VAL A 1 677 ? 54.672 26.199 27.749 1.00 38.81 677 VAL A N 1
ATOM 5250 C CA . VAL A 1 677 ? 54.245 25.502 28.968 1.00 38.81 677 VAL A CA 1
ATOM 5251 C C . VAL A 1 677 ? 55.176 25.877 30.115 1.00 38.81 677 VAL A C 1
ATOM 5253 O O . VAL A 1 677 ? 56.390 25.724 29.995 1.00 38.81 677 VAL A O 1
ATOM 5256 N N . HIS A 1 678 ? 54.597 26.332 31.228 1.00 39.16 678 HIS A N 1
ATOM 5257 C CA . HIS A 1 678 ? 55.311 26.612 32.475 1.00 39.16 678 HIS A CA 1
ATOM 5258 C C . HIS A 1 678 ? 55.061 25.481 33.478 1.00 39.16 678 HIS A C 1
ATOM 5260 O O . HIS A 1 678 ? 53.905 25.172 33.782 1.00 39.16 678 HIS A O 1
ATOM 5266 N N . LEU A 1 679 ? 56.124 24.893 34.028 1.00 37.59 679 LEU A N 1
ATOM 5267 C CA . LEU A 1 679 ? 56.029 23.858 35.064 1.00 37.59 679 LEU A CA 1
ATOM 5268 C C . LEU A 1 679 ? 56.657 24.357 36.374 1.00 37.59 679 LEU A C 1
ATOM 5270 O O . LEU A 1 679 ? 57.867 24.577 36.390 1.00 37.59 679 LEU A O 1
ATOM 5274 N N . PRO A 1 680 ? 55.880 24.529 37.463 1.00 37.19 680 PRO A N 1
ATOM 5275 C CA . PRO A 1 680 ? 56.432 24.772 38.789 1.00 37.19 680 PRO A CA 1
ATOM 5276 C C . PRO A 1 680 ? 56.880 23.449 39.426 1.00 37.19 680 PRO A C 1
ATOM 5278 O O . PRO A 1 680 ? 56.080 22.525 39.582 1.00 37.19 680 PRO A O 1
ATOM 5281 N N . LEU A 1 681 ? 58.149 23.373 39.821 1.00 38.91 681 LEU A N 1
ATOM 5282 C CA . LEU A 1 681 ? 58.668 22.294 40.665 1.00 38.91 681 LEU A CA 1
ATOM 5283 C C . LEU A 1 681 ? 58.397 22.605 42.148 1.00 38.91 681 LEU A C 1
ATOM 5285 O O . LEU A 1 681 ? 58.562 23.746 42.579 1.00 38.91 681 LEU A O 1
ATOM 5289 N N . VAL A 1 682 ? 57.989 21.592 42.919 1.00 34.53 682 VAL A N 1
ATOM 5290 C CA . VAL A 1 682 ? 57.795 21.647 44.380 1.00 34.53 682 VAL A CA 1
ATOM 5291 C C . VAL A 1 682 ? 58.461 20.405 44.981 1.00 34.53 682 VAL A C 1
ATOM 5293 O O . VAL A 1 682 ? 58.240 19.306 44.479 1.00 34.53 682 VAL A O 1
ATOM 5296 N N . GLU A 1 683 ? 59.294 20.569 46.014 1.00 35.03 683 GLU A N 1
ATOM 5297 C CA . GLU A 1 683 ? 60.165 19.492 46.530 1.00 35.03 683 GLU A CA 1
ATOM 5298 C C . GLU A 1 683 ? 59.437 18.403 47.344 1.00 35.03 683 GLU A C 1
ATOM 5300 O O . GLU A 1 683 ? 59.903 17.265 47.400 1.00 35.03 683 GLU A O 1
ATOM 5305 N N . ASP A 1 684 ? 58.270 18.699 47.923 1.00 33.47 684 ASP A N 1
ATOM 5306 C CA . ASP A 1 684 ? 57.578 17.790 48.848 1.00 33.47 684 ASP A CA 1
ATOM 5307 C C . ASP A 1 684 ? 56.682 16.754 48.147 1.00 33.47 684 ASP A C 1
ATOM 5309 O O . ASP A 1 684 ? 55.452 16.798 48.236 1.00 33.47 684 ASP A O 1
ATOM 5313 N N . GLY A 1 685 ? 57.322 15.788 47.473 1.00 36.31 685 GLY A N 1
ATOM 5314 C CA . GLY A 1 685 ? 56.880 14.385 47.322 1.00 36.31 685 GLY A CA 1
ATOM 5315 C C . GLY A 1 685 ? 55.482 14.086 46.752 1.00 36.31 685 GLY A C 1
ATOM 5316 O O . GLY A 1 685 ? 55.051 12.933 46.762 1.00 36.31 685 GLY A O 1
ATOM 5317 N N . THR A 1 686 ? 54.758 15.090 46.269 1.00 32.97 686 THR A N 1
ATOM 5318 C CA . THR A 1 686 ? 53.365 15.011 45.827 1.00 32.97 686 THR A CA 1
ATOM 5319 C C . THR A 1 686 ? 53.295 15.293 44.331 1.00 32.97 686 THR A C 1
ATOM 5321 O O . THR A 1 686 ? 53.928 16.217 43.825 1.00 32.97 686 THR A O 1
ATOM 5324 N N . ALA A 1 687 ? 52.566 14.451 43.591 1.00 31.95 687 ALA A N 1
ATOM 5325 C CA . ALA A 1 687 ? 52.560 14.505 42.131 1.00 31.95 687 ALA A CA 1
ATOM 5326 C C . ALA A 1 687 ? 52.060 15.879 41.626 1.00 31.95 687 ALA A C 1
ATOM 5328 O O . ALA A 1 687 ? 50.969 16.308 42.018 1.00 31.95 687 ALA A O 1
ATOM 5329 N N . PRO A 1 688 ? 52.812 16.579 40.755 1.00 33.66 688 PRO A N 1
ATOM 5330 C CA . PRO A 1 688 ? 52.465 17.934 40.355 1.00 33.66 688 PRO A CA 1
ATOM 5331 C C . PRO A 1 688 ? 51.240 17.942 39.435 1.00 33.66 688 PRO A C 1
ATOM 5333 O O . PRO A 1 688 ? 51.256 17.401 38.328 1.00 33.66 688 PRO A O 1
ATOM 5336 N N . HIS A 1 689 ? 50.180 18.633 39.855 1.00 32.50 689 HIS A N 1
ATOM 5337 C CA . HIS A 1 689 ? 49.068 18.972 38.970 1.00 32.50 689 HIS A CA 1
ATOM 5338 C C . HIS A 1 689 ? 49.494 20.072 37.987 1.00 32.50 689 HIS A C 1
ATOM 5340 O O . HIS A 1 689 ? 49.349 21.265 38.266 1.00 32.50 689 HIS A O 1
ATOM 5346 N N . ALA A 1 690 ? 49.992 19.673 36.816 1.00 34.28 690 ALA A N 1
ATOM 5347 C CA . ALA A 1 690 ? 50.283 20.589 35.718 1.00 34.28 690 ALA A CA 1
ATOM 5348 C C . ALA A 1 690 ? 49.008 21.343 35.286 1.00 34.28 690 ALA A C 1
ATOM 5350 O O . ALA A 1 690 ? 48.087 20.769 34.703 1.00 34.28 690 ALA A O 1
ATOM 5351 N N . LYS A 1 691 ? 48.947 22.652 35.561 1.00 32.25 691 LYS A N 1
ATOM 5352 C CA . LYS A 1 691 ? 47.858 23.526 35.098 1.00 32.25 691 LYS A CA 1
ATOM 5353 C C . LYS A 1 691 ? 48.135 24.019 33.682 1.00 32.25 691 LYS A C 1
ATOM 5355 O O . LYS A 1 691 ? 48.635 25.122 33.483 1.00 32.25 691 LYS A O 1
ATOM 5360 N N . ILE A 1 692 ? 47.736 23.218 32.699 1.00 34.69 692 ILE A N 1
ATOM 5361 C CA . ILE A 1 692 ? 47.636 23.671 31.310 1.00 34.69 692 ILE A CA 1
ATOM 5362 C C . ILE A 1 692 ? 46.472 24.671 31.225 1.00 34.69 692 ILE A C 1
ATOM 5364 O O . ILE A 1 692 ? 45.314 24.303 31.423 1.00 34.69 692 ILE A O 1
ATOM 5368 N N . ARG A 1 693 ? 46.766 25.947 30.948 1.00 33.19 693 ARG A N 1
AT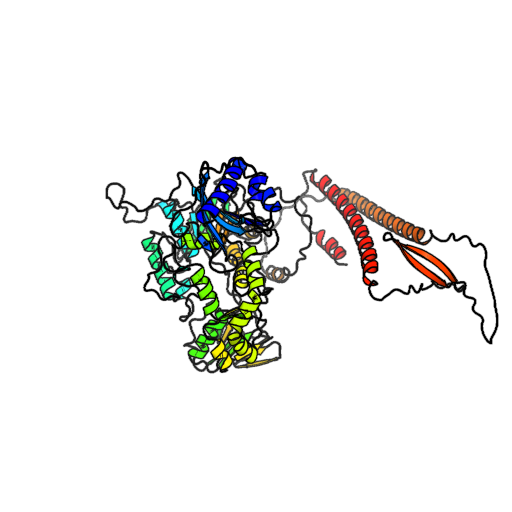OM 5369 C CA . ARG A 1 693 ? 45.745 26.930 30.555 1.00 33.19 693 ARG A CA 1
ATOM 5370 C C . ARG A 1 693 ? 45.562 26.863 29.043 1.00 33.19 693 ARG A C 1
ATOM 5372 O O . ARG A 1 693 ? 46.454 27.255 28.301 1.00 33.19 693 ARG A O 1
ATOM 5379 N N . MET A 1 694 ? 44.392 26.408 28.613 1.00 35.28 694 MET A N 1
ATOM 5380 C CA . MET A 1 694 ? 43.942 26.427 27.221 1.00 35.28 694 MET A CA 1
ATOM 5381 C C . MET A 1 694 ? 42.565 27.102 27.125 1.00 35.28 694 MET A C 1
ATOM 5383 O O . MET A 1 694 ? 41.860 27.167 28.140 1.00 35.28 694 MET A O 1
ATOM 5387 N N . PRO A 1 695 ? 42.182 27.630 25.947 1.00 34.78 695 PRO A N 1
ATOM 5388 C CA . PRO A 1 695 ? 40.829 28.124 25.706 1.00 34.78 695 PRO A CA 1
ATOM 5389 C C . PRO A 1 695 ? 39.768 27.022 25.920 1.00 34.78 695 PRO A C 1
ATOM 5391 O O . PRO A 1 695 ? 40.095 25.840 25.782 1.00 34.78 695 PRO A O 1
ATOM 5394 N N . PRO A 1 696 ? 38.508 27.371 26.251 1.00 36.66 696 PRO A N 1
ATOM 5395 C CA . PRO A 1 696 ? 37.456 26.392 26.572 1.00 36.66 696 PRO A CA 1
ATOM 5396 C C . PRO A 1 696 ? 37.109 25.400 25.446 1.00 36.66 696 PRO A C 1
ATOM 5398 O O . PRO A 1 696 ? 36.511 24.358 25.700 1.00 36.66 696 PRO A O 1
ATOM 5401 N N . ASP A 1 697 ? 37.467 25.746 24.215 1.00 39.56 697 ASP A N 1
ATOM 5402 C CA . ASP A 1 697 ? 36.899 25.228 22.973 1.00 39.56 697 ASP A CA 1
ATOM 5403 C C . ASP A 1 697 ? 37.444 23.837 22.570 1.00 39.56 697 ASP A C 1
ATOM 5405 O O . ASP A 1 697 ? 36.821 23.144 21.768 1.00 39.56 697 ASP A O 1
ATOM 5409 N N . GLU A 1 698 ? 38.583 23.400 23.130 1.00 41.88 698 GLU A N 1
ATOM 5410 C CA . GLU A 1 698 ? 39.310 22.185 22.698 1.00 41.88 698 GLU A CA 1
ATOM 5411 C C . GLU A 1 698 ? 39.488 21.103 23.789 1.00 41.88 698 GLU A C 1
ATOM 5413 O O . GLU A 1 698 ? 40.181 20.106 23.577 1.00 41.88 698 GLU A O 1
ATOM 5418 N N . GLN A 1 699 ? 38.832 21.223 24.953 1.00 36.09 699 GLN A N 1
ATOM 5419 C CA . GLN A 1 699 ? 38.951 20.214 26.028 1.00 36.09 699 GLN A CA 1
ATOM 5420 C C . GLN A 1 699 ? 38.375 18.827 25.676 1.00 36.09 699 GLN A C 1
ATOM 5422 O O . GLN A 1 699 ? 38.721 17.832 26.320 1.00 36.09 699 GLN A O 1
ATOM 5427 N N . GLN A 1 700 ? 37.508 18.731 24.666 1.00 36.44 700 GLN A N 1
ATOM 5428 C CA . GLN A 1 700 ? 36.819 17.484 24.324 1.00 36.44 700 GLN A CA 1
ATOM 5429 C C . GLN A 1 700 ? 37.702 16.508 23.514 1.00 36.44 700 GLN A C 1
ATOM 5431 O O . GLN A 1 700 ? 37.675 15.298 23.746 1.00 36.44 700 GLN A O 1
ATOM 5436 N N . THR A 1 701 ? 38.554 17.027 22.626 1.00 36.97 701 THR A N 1
ATOM 5437 C CA . THR A 1 701 ? 39.227 16.251 21.567 1.00 36.97 701 THR A CA 1
ATOM 5438 C C . THR A 1 701 ? 40.295 15.271 22.079 1.00 36.97 701 THR A C 1
ATOM 5440 O O . THR A 1 701 ? 40.455 14.178 21.535 1.00 36.97 701 THR A O 1
ATOM 5443 N N . ILE A 1 702 ? 41.031 15.618 23.142 1.00 35.38 702 ILE A N 1
ATOM 5444 C CA . ILE A 1 702 ? 42.136 14.777 23.655 1.00 35.38 702 ILE A CA 1
ATOM 5445 C C . ILE A 1 702 ? 41.623 13.638 24.553 1.00 35.38 702 ILE A C 1
ATOM 5447 O O . ILE A 1 702 ? 42.162 12.529 24.511 1.00 35.38 702 ILE A O 1
ATOM 5451 N N . THR A 1 703 ? 40.542 13.868 25.304 1.00 35.25 703 THR A N 1
ATOM 5452 C CA . THR A 1 703 ? 39.898 12.830 26.132 1.00 35.25 703 THR A CA 1
ATOM 5453 C C . THR A 1 703 ? 39.359 11.691 25.260 1.00 35.25 703 THR A C 1
ATOM 5455 O O . THR A 1 703 ? 39.541 10.514 25.580 1.00 35.25 703 THR A O 1
ATOM 5458 N N . GLU A 1 704 ? 38.776 12.028 24.106 1.00 35.25 704 GLU A N 1
ATOM 5459 C CA . GLU A 1 704 ? 38.296 11.056 23.119 1.00 35.25 704 GLU A CA 1
ATOM 5460 C C . GLU A 1 704 ? 39.451 10.269 22.464 1.00 35.25 704 GLU A C 1
ATOM 5462 O O . GLU A 1 704 ? 39.341 9.051 22.277 1.00 35.25 704 GLU A O 1
ATOM 5467 N N . LEU A 1 705 ? 40.594 10.909 22.180 1.00 34.91 705 LEU A N 1
ATOM 5468 C CA . LEU A 1 705 ? 41.747 10.255 21.544 1.00 34.91 705 LEU A CA 1
ATOM 5469 C C . LEU A 1 705 ? 42.431 9.222 22.464 1.00 34.91 705 LEU A C 1
ATOM 5471 O O . LEU A 1 705 ? 42.771 8.114 22.026 1.00 34.91 705 LEU A O 1
ATOM 5475 N N . ALA A 1 706 ? 42.584 9.551 23.751 1.00 34.25 706 ALA A N 1
ATOM 5476 C CA . ALA A 1 706 ? 43.146 8.645 24.754 1.00 34.25 706 ALA A CA 1
ATOM 5477 C C . ALA A 1 706 ? 42.231 7.430 25.001 1.00 34.25 706 ALA A C 1
ATOM 5479 O O . ALA A 1 706 ? 42.692 6.284 24.958 1.00 34.25 706 ALA A O 1
ATOM 5480 N N . ALA A 1 707 ? 40.924 7.665 25.170 1.00 34.53 707 ALA A N 1
ATOM 5481 C CA . ALA A 1 707 ? 39.934 6.603 25.344 1.00 34.53 707 ALA A CA 1
ATOM 5482 C C . ALA A 1 707 ? 39.876 5.664 24.125 1.00 34.53 707 ALA A C 1
ATOM 5484 O O . ALA A 1 707 ? 39.897 4.441 24.276 1.00 34.53 707 ALA A O 1
ATOM 5485 N N . THR A 1 708 ? 39.890 6.219 22.908 1.00 35.72 708 THR A N 1
ATOM 5486 C CA . THR A 1 708 ? 39.855 5.439 21.659 1.00 35.72 708 THR A CA 1
ATOM 5487 C C . THR A 1 708 ? 41.077 4.528 21.502 1.00 35.72 708 THR A C 1
ATOM 5489 O O . THR A 1 708 ? 40.963 3.417 20.977 1.00 35.72 708 THR A O 1
ATOM 5492 N N . THR A 1 709 ? 42.252 4.967 21.960 1.00 36.38 709 THR A N 1
ATOM 5493 C CA . THR A 1 709 ? 43.498 4.188 21.861 1.00 36.38 709 THR A CA 1
ATOM 5494 C C . THR A 1 709 ? 43.515 3.023 22.855 1.00 36.38 709 THR A C 1
ATOM 5496 O O . THR A 1 709 ? 43.799 1.889 22.465 1.00 36.38 709 THR A O 1
ATOM 5499 N N . LEU A 1 710 ? 43.108 3.263 24.107 1.00 34.44 710 LEU A N 1
ATOM 5500 C CA . LEU A 1 710 ? 42.932 2.217 25.123 1.00 34.44 710 LEU A CA 1
ATOM 5501 C C . LEU A 1 710 ? 41.897 1.164 24.698 1.00 34.44 710 LEU A C 1
ATOM 5503 O O . LEU A 1 710 ? 42.156 -0.036 24.807 1.00 34.44 710 LEU A O 1
ATOM 5507 N N . PHE A 1 711 ? 40.758 1.597 24.145 1.00 38.97 711 PHE A N 1
ATOM 5508 C CA . PHE A 1 711 ? 39.701 0.687 23.696 1.00 38.97 711 PHE A CA 1
ATOM 5509 C C . PHE A 1 711 ? 40.190 -0.257 22.586 1.00 38.97 711 PHE A C 1
ATOM 5511 O O . PHE A 1 711 ? 39.941 -1.461 22.645 1.00 38.97 711 PHE A O 1
ATOM 5518 N N . LYS A 1 712 ? 40.952 0.259 21.608 1.00 37.91 712 LYS A N 1
ATOM 5519 C CA . LYS A 1 712 ? 41.527 -0.540 20.510 1.00 37.91 712 LYS A CA 1
ATOM 5520 C C . LYS A 1 712 ? 42.494 -1.620 21.006 1.00 37.91 712 LYS A C 1
ATOM 5522 O O . LYS A 1 712 ? 42.421 -2.749 20.529 1.00 37.91 712 LYS A O 1
ATOM 5527 N N . ILE A 1 713 ? 43.360 -1.306 21.973 1.00 39.75 713 ILE A N 1
ATOM 5528 C CA . ILE A 1 713 ? 44.350 -2.261 22.503 1.00 39.75 713 ILE A CA 1
ATOM 5529 C C . ILE A 1 713 ? 43.658 -3.419 23.241 1.00 39.75 713 ILE A C 1
ATOM 5531 O O . ILE A 1 713 ? 43.962 -4.582 22.977 1.00 39.75 713 ILE A O 1
ATOM 5535 N N . VAL A 1 714 ? 42.670 -3.127 24.098 1.00 40.44 714 VAL A N 1
ATOM 5536 C CA . VAL A 1 714 ? 41.885 -4.162 24.801 1.00 40.44 714 VAL A CA 1
ATOM 5537 C C . VAL A 1 714 ? 41.135 -5.066 23.814 1.00 40.44 714 VAL A C 1
ATOM 5539 O O . VAL A 1 714 ? 41.074 -6.283 24.005 1.00 40.44 714 VAL A O 1
ATOM 5542 N N . TRP A 1 715 ? 40.590 -4.490 22.739 1.00 41.09 715 TRP A N 1
ATOM 5543 C CA . TRP A 1 715 ? 39.836 -5.236 21.728 1.00 41.09 715 TRP A CA 1
ATOM 5544 C C . TRP A 1 715 ? 40.725 -6.184 20.909 1.00 41.09 715 TRP A C 1
ATOM 5546 O O . TRP A 1 715 ? 40.356 -7.340 20.698 1.00 41.09 715 TRP A O 1
ATOM 5556 N N . ILE A 1 716 ? 41.924 -5.738 20.515 1.00 42.16 716 ILE A N 1
ATOM 5557 C CA . ILE A 1 716 ? 42.908 -6.565 19.795 1.00 42.16 716 ILE A CA 1
ATOM 5558 C C . ILE A 1 716 ? 43.362 -7.752 20.661 1.00 42.16 716 ILE A C 1
ATOM 5560 O O . ILE A 1 716 ? 43.370 -8.887 20.182 1.00 42.16 716 ILE A O 1
ATOM 5564 N N . SER A 1 717 ? 43.656 -7.531 21.947 1.00 39.19 717 SER A N 1
ATOM 5565 C CA . SER A 1 717 ? 44.036 -8.616 22.864 1.00 39.19 717 SER A CA 1
ATOM 5566 C C . SER A 1 717 ? 42.923 -9.656 23.035 1.00 39.19 717 SER A C 1
ATOM 5568 O O . SER A 1 717 ? 43.190 -10.857 22.958 1.00 39.19 717 SER A O 1
ATOM 5570 N N . LYS A 1 718 ? 41.659 -9.225 23.189 1.00 43.19 718 LYS A N 1
ATOM 5571 C CA . LYS A 1 718 ? 40.511 -10.149 23.244 1.00 43.19 718 LYS A CA 1
ATOM 5572 C C . LYS A 1 718 ? 40.335 -10.932 21.938 1.00 43.19 718 LYS A C 1
ATOM 5574 O O . LYS A 1 718 ? 40.081 -12.134 21.994 1.00 43.19 718 LYS A O 1
ATOM 5579 N N . ALA A 1 719 ? 40.522 -10.297 20.780 1.00 41.78 719 ALA A N 1
ATOM 5580 C CA . ALA A 1 719 ? 40.429 -10.962 19.480 1.00 41.78 719 ALA A CA 1
ATOM 5581 C C . ALA A 1 719 ? 41.487 -12.070 19.300 1.00 41.78 719 ALA A C 1
ATOM 5583 O O . ALA A 1 719 ? 41.154 -13.156 18.827 1.00 41.78 719 ALA A O 1
ATOM 5584 N N . ILE A 1 720 ? 42.732 -11.843 19.741 1.00 44.09 720 ILE A N 1
ATOM 5585 C CA . ILE A 1 720 ? 43.821 -12.837 19.670 1.00 44.09 720 ILE A CA 1
ATOM 5586 C C . ILE A 1 720 ? 43.514 -14.072 20.537 1.00 44.09 720 ILE A C 1
ATOM 5588 O O . ILE A 1 720 ? 43.729 -15.207 20.100 1.00 44.09 720 ILE A O 1
ATOM 5592 N N . VAL A 1 721 ? 42.965 -13.872 21.741 1.00 44.12 721 VAL A N 1
ATOM 5593 C CA . VAL A 1 721 ? 42.522 -14.974 22.617 1.00 44.12 721 VAL A CA 1
ATOM 5594 C C . VAL A 1 721 ? 41.367 -15.748 21.971 1.00 44.12 721 VAL A C 1
ATOM 5596 O O . VAL A 1 721 ? 41.434 -16.974 21.864 1.00 44.12 721 VAL A O 1
ATOM 5599 N N . LEU A 1 722 ? 40.351 -15.047 21.450 1.00 44.59 722 LEU A N 1
ATOM 5600 C CA . LEU A 1 722 ? 39.211 -15.670 20.767 1.00 44.59 722 LEU A CA 1
ATOM 5601 C C . LEU A 1 722 ? 39.646 -16.493 19.542 1.00 44.59 722 LEU A C 1
ATOM 5603 O O . LEU A 1 722 ? 39.122 -17.580 19.299 1.00 44.59 722 LEU A O 1
ATOM 5607 N N . GLN A 1 723 ? 40.625 -15.996 18.782 1.00 43.50 723 GLN A N 1
ATOM 5608 C CA . GLN A 1 723 ? 41.164 -16.670 17.603 1.00 43.50 723 GLN A CA 1
ATOM 5609 C C . GLN A 1 723 ? 41.856 -17.992 17.967 1.00 43.50 723 GLN A C 1
ATOM 5611 O O . GLN A 1 723 ? 41.596 -19.007 17.320 1.00 43.50 723 GLN A O 1
ATOM 5616 N N . ARG A 1 724 ? 42.660 -18.019 19.041 1.00 46.03 724 ARG A N 1
ATOM 5617 C CA . ARG A 1 724 ? 43.306 -19.250 19.537 1.00 46.03 724 ARG A CA 1
ATOM 5618 C C . ARG A 1 724 ? 42.302 -20.266 20.090 1.00 46.03 724 ARG A C 1
ATOM 5620 O O . ARG A 1 724 ? 42.425 -21.455 19.799 1.00 46.03 724 ARG A O 1
ATOM 5627 N N . ILE A 1 725 ? 41.265 -19.810 20.798 1.00 47.53 725 ILE A N 1
ATOM 5628 C CA . ILE A 1 725 ? 40.153 -20.671 21.240 1.00 47.53 725 ILE A CA 1
ATOM 5629 C C . ILE A 1 725 ? 39.427 -21.272 20.024 1.00 47.53 725 ILE A C 1
ATOM 5631 O O . ILE A 1 725 ? 39.179 -22.478 19.979 1.00 47.53 725 ILE A O 1
ATOM 5635 N N . MET A 1 726 ? 39.148 -20.476 18.987 1.00 43.62 726 MET A N 1
ATOM 5636 C CA . MET A 1 726 ? 38.534 -20.984 17.756 1.00 43.62 726 MET A CA 1
ATOM 5637 C C . MET A 1 726 ? 39.430 -21.965 16.984 1.00 43.62 726 MET A C 1
ATOM 5639 O O . MET A 1 726 ? 38.906 -22.890 16.363 1.00 43.62 726 MET A O 1
ATOM 5643 N N . GLU A 1 727 ? 40.756 -21.819 17.016 1.00 47.81 727 GLU A N 1
ATOM 5644 C CA . GLU A 1 727 ? 41.679 -22.803 16.431 1.00 47.81 727 GLU A CA 1
ATOM 5645 C C . GLU A 1 727 ? 41.689 -24.135 17.193 1.00 47.81 727 GLU A C 1
ATOM 5647 O O . GLU A 1 727 ? 41.688 -25.191 16.557 1.00 47.81 727 GLU A O 1
ATOM 5652 N N . LEU A 1 728 ? 41.612 -24.109 18.527 1.00 44.88 728 LEU A N 1
ATOM 5653 C CA . LEU A 1 728 ? 41.433 -25.311 19.354 1.00 44.88 728 LEU A CA 1
ATOM 5654 C C . LEU A 1 728 ? 40.108 -26.024 19.034 1.00 44.88 728 LEU A C 1
ATOM 5656 O O . LEU A 1 728 ? 40.108 -27.220 18.737 1.00 44.88 728 LEU A O 1
ATOM 5660 N N . VAL A 1 729 ? 38.998 -25.281 18.971 1.00 46.81 729 VAL A N 1
ATOM 5661 C CA . VAL A 1 729 ? 37.678 -25.817 18.584 1.00 46.81 729 VAL A CA 1
ATOM 5662 C C . VAL A 1 729 ? 37.694 -26.388 17.157 1.00 46.81 729 VAL A C 1
ATOM 5664 O O . VAL A 1 729 ? 37.106 -27.440 16.903 1.00 46.81 729 VAL A O 1
ATOM 5667 N N . ARG A 1 730 ? 38.396 -25.748 16.210 1.00 45.94 730 ARG A N 1
ATOM 5668 C CA . ARG A 1 730 ? 38.571 -26.268 14.839 1.00 45.94 730 ARG A CA 1
ATOM 5669 C C . ARG A 1 730 ? 39.392 -27.558 14.804 1.00 45.94 730 ARG A C 1
ATOM 5671 O O . ARG A 1 730 ? 39.012 -28.467 14.070 1.00 45.94 730 ARG A O 1
ATOM 5678 N N . LYS A 1 731 ? 40.466 -27.665 15.598 1.00 45.03 731 LYS A N 1
ATOM 5679 C CA . LYS A 1 731 ? 41.267 -28.898 15.713 1.00 45.03 731 LYS A CA 1
ATOM 5680 C C . LYS A 1 731 ? 40.450 -30.055 16.295 1.00 45.03 731 LYS A C 1
ATOM 5682 O O . LYS A 1 731 ? 40.520 -31.151 15.747 1.00 45.03 731 LYS A O 1
ATOM 5687 N N . GLN A 1 732 ? 39.616 -29.819 17.312 1.00 43.56 732 GLN A N 1
ATOM 5688 C CA . GLN A 1 732 ? 38.696 -30.849 17.817 1.00 43.56 732 GLN A CA 1
ATOM 5689 C C . GLN A 1 732 ? 37.673 -31.292 16.763 1.00 43.56 732 GLN A C 1
ATOM 5691 O O . GLN A 1 732 ? 37.459 -32.487 16.589 1.00 43.56 732 GLN A O 1
ATOM 5696 N N . LYS A 1 733 ? 37.093 -30.359 15.995 1.00 41.34 733 LYS A N 1
ATOM 5697 C CA . LYS A 1 733 ? 36.058 -30.668 14.987 1.00 41.34 733 LYS A CA 1
ATOM 5698 C C . LYS A 1 733 ? 36.540 -31.544 13.816 1.00 41.34 733 LYS A C 1
ATOM 5700 O O . LYS A 1 733 ? 35.714 -32.001 13.026 1.00 41.34 733 LYS A O 1
ATOM 5705 N N . ALA A 1 734 ? 37.851 -31.757 13.684 1.00 40.75 734 ALA A N 1
ATOM 5706 C CA . ALA A 1 734 ? 38.445 -32.670 12.710 1.00 40.75 734 ALA A CA 1
ATOM 5707 C C . ALA A 1 734 ? 38.418 -34.145 13.166 1.00 40.75 734 ALA A C 1
ATOM 5709 O O . ALA A 1 734 ? 38.342 -35.030 12.312 1.00 40.75 734 ALA A O 1
ATOM 5710 N N . ASN A 1 735 ? 38.410 -34.420 14.478 1.00 39.56 735 ASN A N 1
ATOM 5711 C CA . ASN A 1 735 ? 38.182 -35.765 15.009 1.00 39.56 735 ASN A CA 1
ATOM 5712 C C . ASN A 1 735 ? 36.674 -36.051 15.019 1.00 39.56 735 ASN A C 1
ATOM 5714 O O . ASN A 1 735 ? 35.916 -35.488 15.803 1.00 39.56 735 ASN A O 1
ATOM 5718 N N . LYS A 1 736 ? 36.229 -36.914 14.100 1.00 38.53 736 LYS A N 1
ATOM 5719 C CA . LYS A 1 736 ? 34.810 -37.236 13.879 1.00 38.53 736 LYS A CA 1
ATOM 5720 C C . LYS A 1 736 ? 34.271 -38.300 14.842 1.00 38.53 736 LYS A C 1
ATOM 5722 O O . LYS A 1 736 ? 33.762 -39.320 14.394 1.00 38.53 736 LYS A O 1
ATOM 5727 N N . GLU A 1 737 ? 34.319 -38.038 16.139 1.00 36.88 737 GLU A N 1
ATOM 5728 C CA . GLU A 1 737 ? 33.486 -38.729 17.131 1.00 36.88 737 GLU A CA 1
ATOM 5729 C C . GLU A 1 737 ? 33.363 -37.864 18.396 1.00 36.88 737 GLU A C 1
ATOM 5731 O O . GLU A 1 737 ? 34.137 -36.927 18.563 1.00 36.88 737 GLU A O 1
ATOM 5736 N N . ILE A 1 738 ? 32.382 -38.172 19.259 1.00 37.06 738 ILE A N 1
ATOM 5737 C CA . ILE A 1 738 ? 31.934 -37.397 20.443 1.00 37.06 738 ILE A CA 1
ATOM 5738 C C . ILE A 1 738 ? 30.893 -36.300 20.120 1.00 37.06 738 ILE A C 1
ATOM 5740 O O . ILE A 1 738 ? 31.199 -35.160 19.775 1.00 37.06 738 ILE A O 1
ATOM 5744 N N . GLN A 1 739 ? 29.613 -36.643 20.320 1.00 37.12 739 GLN A N 1
ATOM 5745 C CA . GLN A 1 739 ? 28.551 -35.668 20.601 1.00 37.12 739 GLN A CA 1
ATOM 5746 C C . GLN A 1 739 ? 28.496 -35.410 22.111 1.00 37.12 739 GLN A C 1
ATOM 5748 O O . GLN A 1 739 ? 28.422 -36.364 22.883 1.00 37.12 739 GLN A O 1
ATOM 5753 N N . TRP A 1 740 ? 28.445 -34.144 22.537 1.00 33.06 740 TRP A N 1
ATOM 5754 C CA . TRP A 1 740 ? 28.257 -33.779 23.947 1.00 33.06 740 TRP A CA 1
ATOM 5755 C C . TRP A 1 740 ? 26.928 -33.041 24.168 1.00 33.06 740 TRP A C 1
ATOM 5757 O O . TRP A 1 740 ? 26.500 -32.251 23.324 1.00 33.06 740 TRP A O 1
ATOM 5767 N N . ARG A 1 741 ? 26.258 -33.307 25.298 1.00 32.88 741 ARG A N 1
ATOM 5768 C CA . ARG A 1 741 ? 24.988 -32.667 25.693 1.00 32.88 741 ARG A CA 1
ATOM 5769 C C . ARG A 1 741 ? 25.250 -31.549 26.700 1.00 32.88 741 ARG A C 1
ATOM 5771 O O . ARG A 1 741 ? 25.914 -31.783 27.698 1.00 32.88 741 ARG A O 1
ATOM 5778 N N . PHE A 1 742 ? 24.701 -30.363 26.448 1.00 29.67 742 PHE A N 1
ATOM 5779 C CA . PHE A 1 742 ? 24.890 -29.160 27.267 1.00 29.67 742 PHE A CA 1
ATOM 5780 C C . PHE A 1 742 ? 24.686 -29.388 28.777 1.00 29.67 742 PHE A C 1
ATOM 5782 O O . PHE A 1 742 ? 23.623 -29.827 29.201 1.00 29.67 742 PHE A O 1
ATOM 5789 N N . ASN A 1 743 ? 25.702 -28.999 29.550 1.00 32.19 743 ASN A N 1
ATOM 5790 C CA . ASN A 1 743 ? 25.600 -28.564 30.952 1.00 32.19 743 ASN A CA 1
ATOM 5791 C C . ASN A 1 743 ? 26.754 -27.613 31.346 1.00 32.19 743 ASN A C 1
ATOM 5793 O O . ASN A 1 743 ? 26.652 -26.924 32.351 1.00 32.19 743 ASN A O 1
ATOM 5797 N N . LEU A 1 744 ? 27.819 -27.519 30.533 1.00 32.97 744 LEU A N 1
ATOM 5798 C CA . LEU A 1 744 ? 2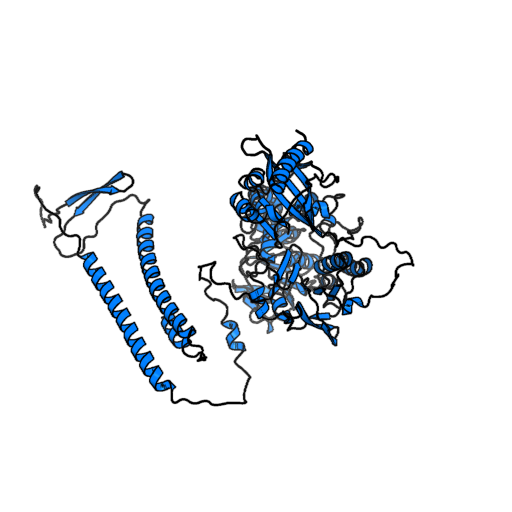8.974 -26.646 30.784 1.00 32.97 744 LEU A CA 1
ATOM 5799 C C . LEU A 1 744 ? 28.722 -25.144 30.520 1.00 32.97 744 LEU A C 1
ATOM 5801 O O . LEU A 1 744 ? 29.533 -24.322 30.930 1.00 32.97 744 LEU A O 1
ATOM 5805 N N . SER A 1 745 ? 27.642 -24.760 29.818 1.00 35.50 745 SER A N 1
ATOM 5806 C CA . SER A 1 745 ? 27.435 -23.345 29.456 1.00 35.50 745 SER A CA 1
ATOM 5807 C C . SER A 1 745 ? 26.972 -22.483 30.626 1.00 35.50 745 SER A C 1
ATOM 5809 O O . SER A 1 745 ? 27.373 -21.331 30.687 1.00 35.50 745 SER A O 1
ATOM 5811 N N . MET A 1 746 ? 26.188 -23.024 31.567 1.00 32.47 746 MET A N 1
ATOM 5812 C CA . MET A 1 746 ? 25.640 -22.232 32.679 1.00 32.47 746 MET A CA 1
ATOM 5813 C C . MET A 1 746 ? 26.740 -21.668 33.587 1.00 32.47 746 MET A C 1
ATOM 5815 O O . MET A 1 746 ? 26.632 -20.546 34.065 1.00 32.47 746 MET A O 1
ATOM 5819 N N . GLU A 1 747 ? 27.815 -22.429 33.801 1.00 31.86 747 GLU A N 1
ATOM 5820 C CA . GLU A 1 747 ? 28.901 -22.050 34.712 1.00 31.86 747 GLU A CA 1
ATOM 5821 C C . GLU A 1 747 ? 29.884 -21.058 34.056 1.00 31.86 747 GLU A C 1
ATOM 5823 O O . GLU A 1 747 ? 30.421 -20.178 34.725 1.00 31.86 747 GLU A O 1
ATOM 5828 N N . MET A 1 748 ? 30.039 -21.119 32.725 1.00 35.53 748 MET A N 1
ATOM 5829 C CA . MET A 1 748 ? 30.742 -20.086 31.950 1.00 35.53 748 MET A CA 1
ATOM 5830 C C . MET A 1 748 ? 29.903 -18.811 31.766 1.00 35.53 748 MET A C 1
ATOM 5832 O O . MET A 1 748 ? 30.456 -17.714 31.795 1.00 35.53 748 MET A O 1
ATOM 5836 N N . GLU A 1 749 ? 28.582 -18.922 31.597 1.00 35.88 749 GLU A N 1
ATOM 5837 C CA . GLU A 1 749 ? 27.682 -17.765 31.500 1.00 35.88 749 GLU A CA 1
ATOM 5838 C C . GLU A 1 749 ? 27.623 -16.990 32.829 1.00 35.88 749 GLU A C 1
ATOM 5840 O O . GLU A 1 749 ? 27.694 -15.762 32.805 1.00 35.88 749 GLU A O 1
ATOM 5845 N N . ASP A 1 750 ? 27.613 -17.670 33.984 1.00 34.31 750 ASP A N 1
ATOM 5846 C CA . ASP A 1 750 ? 27.648 -17.010 35.302 1.00 34.31 750 ASP A CA 1
ATOM 5847 C C . ASP A 1 750 ? 29.002 -16.337 35.613 1.00 34.31 750 ASP A C 1
ATOM 5849 O O . ASP A 1 750 ? 29.037 -15.328 36.315 1.00 34.31 750 ASP A O 1
ATOM 5853 N N . GLN A 1 751 ? 30.118 -16.827 35.052 1.00 34.78 751 GLN A N 1
ATOM 5854 C CA . GLN A 1 751 ? 31.408 -16.119 35.110 1.00 34.78 751 GLN A CA 1
ATOM 5855 C C . GLN A 1 751 ? 31.533 -14.968 34.101 1.00 34.78 751 GLN A C 1
ATOM 5857 O O . GLN A 1 751 ? 32.277 -14.032 34.365 1.00 34.78 751 GLN A O 1
ATOM 5862 N N . MET A 1 752 ? 30.826 -15.003 32.966 1.00 34.09 752 MET A N 1
ATOM 5863 C CA . MET A 1 752 ? 30.802 -13.885 32.007 1.00 34.09 752 MET A CA 1
ATOM 5864 C C . MET A 1 752 ? 29.815 -12.770 32.388 1.00 34.09 752 MET A C 1
ATOM 5866 O O . MET A 1 752 ? 29.899 -11.674 31.833 1.00 34.09 752 MET A O 1
ATOM 5870 N N . ALA A 1 753 ? 28.880 -13.045 33.301 1.00 32.84 753 ALA A N 1
ATOM 5871 C CA . ALA A 1 753 ? 27.940 -12.076 33.863 1.00 32.84 753 ALA A CA 1
ATOM 5872 C C . ALA A 1 753 ? 28.474 -11.314 35.095 1.00 32.84 753 ALA A C 1
ATOM 5874 O O . ALA A 1 753 ? 27.819 -10.367 35.539 1.00 32.84 753 ALA A O 1
ATOM 5875 N N . ARG A 1 754 ? 29.636 -11.707 35.635 1.00 32.44 754 ARG A N 1
ATOM 5876 C CA . ARG A 1 754 ? 30.351 -11.024 36.728 1.00 32.44 754 ARG A CA 1
ATOM 5877 C C . ARG A 1 754 ? 31.515 -10.189 36.192 1.00 32.44 754 ARG A C 1
ATOM 5879 O O . ARG A 1 754 ? 31.761 -9.127 36.801 1.00 32.44 754 ARG A O 1
#